Protein AF-A0A9E3LJG9-F1 (afdb_monomer)

Nearest PDB structures (foldseek):
  3noy-assembly2_D  TM=6.973E-01  e=5.316E-28  Aquifex aeolicus
  4g9p-assembly1_A  TM=8.671E-01  e=1.109E-21  Thermus thermophilus HB27
  4mwa-assembly2_F  TM=9.545E-01  e=4.651E-15  Bacillus anthracis str. Sterne
  4mwa-assembly3_C  TM=9.464E-01  e=1.041E-14  Bacillus anthracis str. Sterne
  4mwa-assembly3_D  TM=9.577E-01  e=7.192E-14  Bacillus anthracis str. Sterne

pLDDT: mean 87.65, std 11.25, range [39.0, 98.5]

Radius of gyration: 29.77 Å; Cα contacts (8 Å, |Δi|>4): 715; chains: 1; bounding box: 91×76×73 Å

Sequence (461 aa):
MGTPWTDHSSWSLVDEASEAIGRDVAHLLLDAEASELTSTANAQVATYVLSLVVLDAVRQTGIEPMACAGHSLGEYTALTAAGALSFATGVRLVRARGDAMQAAADARPGAMAAVIGLDDDAAAEGLARIVPRSPVPLVADVHFQHRLALAALEAGVACLRLNPGNIRKPEHIKEVAAEAGDRGVPIRIGVNAGSLDPDIEARLGLTPEALVASAERELAYFAEVGFDDVKISVKASDVRLMVESYRLLADTVDAPLHLGVTEAGPPPTGLLKATAGIATLLLEGIGDTLRYSLTADPVEEARAGRQLLEVLGLRERSNVDLIACPSCGRAEIDVIKVAADALAAFAERQLPVQVAVMGCVVNGPGEARSADLGIAAGRRRGHLFIRGQVVRVVPEDEMVAALVEEAEKLVEEGVEARLAAADAGAAAEAEADRAALLADQGDDANASEARVELIRSHRSA

Structure (mmCIF, N/CA/C/O backbone):
data_AF-A0A9E3LJG9-F1
#
_entry.id   AF-A0A9E3LJG9-F1
#
loop_
_atom_site.group_PDB
_atom_site.id
_atom_site.type_symbol
_atom_site.label_atom_id
_atom_site.label_alt_id
_atom_site.label_comp_id
_atom_site.label_asym_id
_atom_site.label_entity_id
_atom_site.label_seq_id
_atom_site.pdbx_PDB_ins_code
_atom_site.Cartn_x
_atom_site.Cartn_y
_atom_site.Cartn_z
_atom_site.occupancy
_atom_site.B_iso_or_equiv
_atom_site.auth_seq_id
_atom_site.auth_comp_id
_atom_site.auth_asym_id
_atom_site.auth_atom_id
_atom_site.pdbx_PDB_model_num
ATOM 1 N N . MET A 1 1 ? -9.664 36.223 16.565 1.00 52.03 1 MET A N 1
ATOM 2 C CA . MET A 1 1 ? -8.572 36.260 15.574 1.00 52.03 1 MET A CA 1
ATOM 3 C C . MET A 1 1 ? -7.478 37.136 16.148 1.00 52.03 1 MET A C 1
ATOM 5 O O . MET A 1 1 ? -7.809 38.183 16.692 1.00 52.03 1 MET A O 1
ATOM 9 N N . GLY A 1 2 ? -6.241 36.640 16.181 1.00 63.94 2 GLY A N 1
ATOM 10 C CA . GLY A 1 2 ? -5.103 37.375 16.741 1.00 63.94 2 GLY A CA 1
ATOM 11 C C . GLY A 1 2 ? -4.670 38.532 15.842 1.00 63.94 2 GLY A C 1
ATOM 12 O O . GLY A 1 2 ? -5.106 38.625 14.697 1.00 63.94 2 GLY A O 1
ATOM 13 N N . THR A 1 3 ? -3.826 39.413 16.370 1.00 76.62 3 THR A N 1
ATOM 14 C CA . THR A 1 3 ? -3.186 40.475 15.584 1.00 76.62 3 THR A CA 1
ATOM 15 C C . THR A 1 3 ? -2.152 39.859 14.631 1.00 76.62 3 THR A C 1
ATOM 17 O O . THR A 1 3 ? -1.411 38.977 15.076 1.00 76.62 3 THR A O 1
ATOM 20 N N . PRO A 1 4 ? -2.069 40.301 13.359 1.00 79.06 4 PRO A N 1
ATOM 21 C CA . PRO A 1 4 ? -1.005 39.902 12.441 1.00 79.06 4 PRO A CA 1
ATOM 22 C C . PRO A 1 4 ? 0.376 40.098 13.066 1.00 79.06 4 PRO A C 1
ATOM 24 O O . PRO A 1 4 ? 0.658 41.141 13.654 1.00 79.06 4 PRO A O 1
ATOM 27 N N . TRP A 1 5 ? 1.247 39.098 12.949 1.00 83.44 5 TRP A N 1
ATOM 28 C CA . TRP A 1 5 ? 2.575 39.124 13.567 1.00 83.44 5 TRP A CA 1
ATOM 29 C C . TRP A 1 5 ? 3.628 39.801 12.670 1.00 83.44 5 TRP A C 1
ATOM 31 O O . TRP A 1 5 ? 4.772 39.367 12.593 1.00 83.44 5 TRP A O 1
ATOM 41 N N . THR A 1 6 ? 3.223 40.869 11.979 1.00 89.38 6 THR A N 1
ATOM 42 C CA . THR A 1 6 ? 4.022 41.585 10.970 1.00 89.38 6 THR A CA 1
ATOM 43 C C . THR A 1 6 ? 5.060 42.526 11.573 1.00 89.38 6 THR A C 1
ATOM 45 O O . THR A 1 6 ? 6.074 42.809 10.949 1.00 89.38 6 THR A O 1
ATOM 48 N N . ASP A 1 7 ? 4.826 43.002 12.798 1.00 90.25 7 ASP A N 1
ATOM 49 C CA . ASP A 1 7 ? 5.686 43.999 13.453 1.00 90.25 7 ASP A CA 1
ATOM 50 C C . ASP A 1 7 ? 6.916 43.380 14.148 1.00 90.25 7 ASP A C 1
ATOM 52 O O . ASP A 1 7 ? 7.750 44.094 14.709 1.00 90.25 7 ASP A O 1
ATOM 56 N N . HIS A 1 8 ? 7.037 42.048 14.153 1.00 93.75 8 HIS A N 1
ATOM 57 C CA . HIS A 1 8 ? 8.169 41.348 14.756 1.00 93.75 8 HIS A CA 1
ATOM 58 C C . HIS A 1 8 ? 9.346 41.261 13.779 1.00 93.75 8 HIS A C 1
ATOM 60 O O . HIS A 1 8 ? 9.162 41.011 12.594 1.00 93.75 8 HIS A O 1
ATOM 66 N N . SER A 1 9 ? 10.576 41.385 14.278 1.00 94.12 9 SER A N 1
ATOM 67 C CA . SER A 1 9 ? 11.808 41.323 13.468 1.00 94.12 9 SER A CA 1
ATOM 68 C C . SER A 1 9 ? 11.916 40.046 12.617 1.00 94.12 9 SER A C 1
ATOM 70 O O . SER A 1 9 ? 12.362 40.099 11.470 1.00 94.12 9 SER A O 1
ATOM 72 N N . SER A 1 10 ? 11.457 38.910 13.150 1.00 95.44 10 SER A N 1
ATOM 73 C CA . SER A 1 10 ? 11.421 37.610 12.456 1.00 95.44 10 SER A CA 1
ATOM 74 C C . SER A 1 10 ? 10.529 37.593 11.214 1.00 95.44 10 SER A C 1
ATOM 76 O O . SER A 1 10 ? 10.685 36.710 10.374 1.00 95.44 10 SER A O 1
ATOM 78 N N . TRP A 1 11 ? 9.619 38.564 11.064 1.00 95.81 11 TRP A N 1
ATOM 79 C CA . TRP A 1 11 ? 8.787 38.698 9.868 1.00 95.81 11 TRP A CA 1
ATOM 80 C C . TRP A 1 11 ? 9.614 38.949 8.600 1.00 95.81 11 TRP A C 1
ATOM 82 O O . TRP A 1 11 ? 9.191 38.567 7.515 1.00 95.81 11 TRP A O 1
ATOM 92 N N . SER A 1 12 ? 10.836 39.477 8.727 1.00 95.75 12 SER A N 1
ATOM 93 C CA . SER A 1 12 ? 11.773 39.645 7.603 1.00 95.75 12 SER A CA 1
ATOM 94 C C . SER A 1 12 ? 12.037 38.357 6.803 1.00 95.75 12 SER A C 1
ATOM 96 O O . SER A 1 12 ? 12.305 38.425 5.605 1.00 95.75 12 SER A O 1
ATOM 98 N N . LEU A 1 13 ? 11.890 37.175 7.417 1.00 97.12 13 LEU A N 1
ATOM 99 C CA . LEU A 1 13 ? 11.987 35.886 6.719 1.00 97.12 13 LEU A CA 1
ATOM 100 C C . LEU A 1 13 ? 10.845 35.663 5.713 1.00 97.12 13 LEU A C 1
ATOM 102 O O . LEU A 1 13 ? 11.025 34.947 4.730 1.00 97.12 13 LEU A O 1
ATOM 106 N N . VAL A 1 14 ? 9.673 36.265 5.931 1.00 97.62 14 VAL A N 1
ATOM 107 C CA . VAL A 1 14 ? 8.547 36.229 4.983 1.00 97.62 14 VAL A CA 1
ATOM 108 C C . VAL A 1 14 ? 8.881 37.041 3.731 1.00 97.62 14 VAL A C 1
ATOM 110 O O . VAL A 1 14 ? 8.620 36.586 2.613 1.00 97.62 14 VAL A O 1
ATOM 113 N N . ASP A 1 15 ? 9.517 38.199 3.908 1.00 96.00 15 ASP A N 1
ATOM 114 C CA . ASP A 1 15 ? 9.973 39.047 2.804 1.00 96.00 15 ASP A CA 1
ATOM 115 C C . ASP A 1 15 ? 11.098 38.354 2.015 1.00 96.00 15 ASP A C 1
ATOM 117 O O . ASP A 1 15 ? 11.012 38.234 0.791 1.00 96.00 15 ASP A O 1
ATOM 121 N N . GLU A 1 16 ? 12.098 37.795 2.713 1.00 97.31 16 GLU A N 1
ATOM 122 C CA . GLU A 1 16 ? 13.188 37.023 2.095 1.00 97.31 16 GLU A CA 1
ATOM 123 C C . GLU A 1 16 ? 12.648 35.818 1.314 1.00 97.31 16 GLU A C 1
ATOM 125 O O . GLU A 1 16 ? 13.077 35.554 0.189 1.00 97.31 16 GLU A O 1
ATOM 130 N N . ALA A 1 17 ? 11.683 35.086 1.881 1.00 97.88 17 ALA A N 1
ATOM 131 C CA . ALA A 1 17 ? 11.043 33.964 1.205 1.00 97.88 17 ALA A CA 1
ATOM 132 C C . ALA A 1 17 ? 10.337 34.414 -0.074 1.00 97.88 17 ALA A C 1
ATOM 134 O O . ALA A 1 17 ? 10.488 33.764 -1.112 1.00 97.88 17 ALA A O 1
ATOM 135 N N . SER A 1 18 ? 9.602 35.527 0.002 1.00 97.75 18 SER A N 1
ATOM 136 C CA . SER A 1 18 ? 8.847 36.065 -1.125 1.00 97.75 18 SER A CA 1
ATOM 137 C C . SER A 1 18 ? 9.760 36.463 -2.281 1.00 97.75 18 SER A C 1
ATOM 139 O O . SER A 1 18 ? 9.501 36.104 -3.434 1.00 97.75 18 SER A O 1
ATOM 141 N N . GLU A 1 19 ? 10.879 37.120 -1.975 1.00 97.50 19 GLU A N 1
ATOM 142 C CA . GLU A 1 19 ? 11.911 37.466 -2.953 1.00 97.50 19 GLU A CA 1
ATOM 143 C C . GLU A 1 19 ? 12.594 36.212 -3.523 1.00 97.50 19 GLU A C 1
ATOM 145 O O . GLU A 1 19 ? 12.720 36.063 -4.741 1.00 97.50 19 GLU A O 1
ATOM 150 N N . ALA A 1 20 ? 12.983 35.265 -2.664 1.00 96.25 20 ALA A N 1
ATOM 151 C CA . ALA A 1 20 ? 13.754 34.084 -3.051 1.00 96.25 20 ALA A CA 1
ATOM 152 C C . ALA A 1 20 ? 13.032 33.173 -4.051 1.00 96.25 20 ALA A C 1
ATOM 154 O O . ALA A 1 20 ? 13.706 32.459 -4.808 1.00 96.25 20 ALA A O 1
ATOM 155 N N . ILE A 1 21 ? 11.695 33.176 -4.039 1.00 96.94 21 ILE A N 1
ATOM 156 C CA . ILE A 1 21 ? 10.867 32.360 -4.929 1.00 96.94 21 ILE A CA 1
ATOM 157 C C . ILE A 1 21 ? 9.985 33.178 -5.881 1.00 96.94 21 ILE A C 1
ATOM 159 O O . ILE A 1 21 ? 9.284 32.574 -6.690 1.00 96.94 21 ILE A O 1
ATOM 163 N N . GLY A 1 22 ? 10.014 34.511 -5.817 1.00 95.12 22 GLY A N 1
ATOM 164 C CA . GLY A 1 22 ? 9.195 35.387 -6.661 1.00 95.12 22 GLY A CA 1
ATOM 165 C C . GLY A 1 22 ? 7.688 35.181 -6.476 1.00 95.12 22 GLY A C 1
ATOM 166 O O . GLY A 1 22 ? 6.949 35.168 -7.460 1.00 95.12 22 GLY A O 1
ATOM 167 N N . ARG A 1 23 ? 7.236 34.958 -5.237 1.00 92.25 23 ARG A N 1
ATOM 168 C CA . ARG A 1 23 ? 5.830 34.708 -4.889 1.00 92.25 23 ARG A CA 1
ATOM 169 C C . ARG A 1 23 ? 5.477 35.452 -3.610 1.00 92.25 23 ARG A C 1
ATOM 171 O O . ARG A 1 23 ? 6.274 35.445 -2.690 1.00 92.25 23 ARG A O 1
ATOM 178 N N . ASP A 1 24 ? 4.284 36.029 -3.528 1.00 95.19 24 ASP A N 1
ATOM 179 C CA . ASP A 1 24 ? 3.832 36.725 -2.321 1.00 95.19 24 ASP A CA 1
ATOM 180 C C . ASP A 1 24 ? 3.496 35.728 -1.195 1.00 95.19 24 ASP A C 1
ATOM 182 O O . ASP A 1 24 ? 2.428 35.110 -1.185 1.00 95.19 24 ASP A O 1
ATOM 186 N N . VAL A 1 25 ? 4.441 35.513 -0.276 1.00 96.81 25 VAL A N 1
ATOM 187 C CA . VAL A 1 25 ? 4.245 34.641 0.892 1.00 96.81 25 VAL A CA 1
ATOM 188 C C . VAL A 1 25 ? 3.494 35.373 2.004 1.00 96.81 25 VAL A C 1
ATOM 190 O O . VAL A 1 25 ? 2.812 34.723 2.793 1.00 96.81 25 VAL A O 1
ATOM 193 N N . ALA A 1 26 ? 3.555 36.706 2.053 1.00 95.81 26 ALA A N 1
ATOM 194 C CA . ALA A 1 26 ? 2.804 37.489 3.029 1.00 95.81 26 ALA A CA 1
ATOM 195 C C . ALA A 1 26 ? 1.294 37.313 2.817 1.00 95.81 26 ALA A C 1
ATOM 197 O O . ALA A 1 26 ? 0.592 36.995 3.778 1.00 95.81 26 ALA A O 1
ATOM 198 N N . HIS A 1 27 ? 0.826 37.372 1.563 1.00 95.12 27 HIS A N 1
ATOM 199 C CA . HIS A 1 27 ? -0.559 37.033 1.203 1.00 95.12 27 HIS A CA 1
ATOM 200 C C . HIS A 1 27 ? -0.940 35.636 1.707 1.00 95.12 27 HIS A C 1
ATOM 202 O O . HIS A 1 27 ? -1.964 35.478 2.365 1.00 95.12 27 HIS A O 1
ATOM 208 N N . LEU A 1 28 ? -0.090 34.622 1.486 1.00 94.31 28 LEU A N 1
ATOM 209 C CA . LEU A 1 28 ? -0.363 33.251 1.947 1.00 94.31 28 LEU A CA 1
ATOM 210 C C . LEU A 1 28 ? -0.542 33.137 3.468 1.00 94.31 28 LEU A C 1
ATOM 212 O O . LEU A 1 28 ? -1.286 32.275 3.924 1.00 94.31 28 LEU A O 1
ATOM 216 N N . LEU A 1 29 ? 0.157 33.959 4.252 1.00 93.06 29 LEU A N 1
ATOM 217 C CA . LEU A 1 29 ? 0.130 33.888 5.714 1.00 93.06 29 LEU A CA 1
ATOM 218 C C . LEU A 1 29 ? -0.938 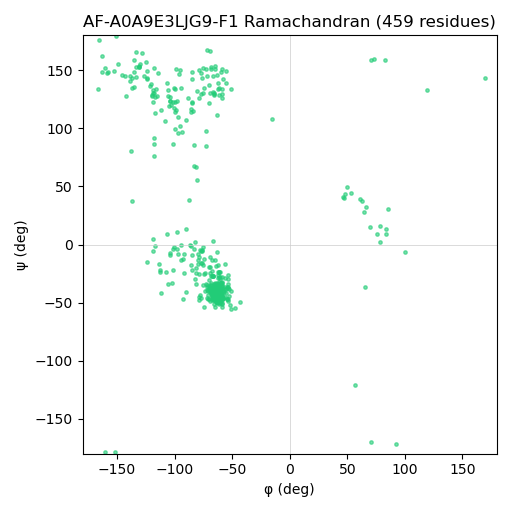34.781 6.357 1.00 93.06 29 LEU A C 1
ATOM 220 O O . LEU A 1 29 ? -1.334 34.507 7.491 1.00 93.06 29 LEU A O 1
ATOM 224 N N . LEU A 1 30 ? -1.368 35.845 5.677 1.00 91.94 30 LEU A N 1
ATOM 225 C CA . LEU A 1 30 ? -2.250 36.869 6.244 1.00 91.94 30 LEU A CA 1
ATOM 226 C C . LEU A 1 30 ? -3.649 36.872 5.631 1.00 91.94 30 LEU A C 1
ATOM 228 O O . LEU A 1 30 ? -4.626 37.017 6.364 1.00 91.94 30 LEU A O 1
ATOM 232 N N . ASP A 1 31 ? -3.728 36.705 4.313 1.00 91.62 31 ASP A N 1
ATOM 233 C CA . ASP A 1 31 ? -4.907 37.073 3.525 1.00 91.62 31 ASP A CA 1
ATOM 234 C C . ASP A 1 31 ? -5.474 35.906 2.699 1.00 91.62 31 ASP A C 1
ATOM 236 O O . ASP A 1 31 ? -6.605 35.983 2.221 1.00 91.62 31 ASP A O 1
ATOM 240 N N . ALA A 1 32 ? -4.717 34.817 2.522 1.00 91.38 32 ALA A N 1
ATOM 241 C CA . ALA A 1 32 ? -5.150 33.676 1.727 1.00 91.38 32 ALA A CA 1
ATOM 242 C C . ALA A 1 32 ? -6.344 32.952 2.358 1.00 91.38 32 ALA A C 1
ATOM 244 O O . ALA A 1 32 ? -6.327 32.533 3.518 1.00 91.38 32 ALA A O 1
ATOM 245 N N . GLU A 1 33 ? -7.368 32.734 1.537 1.00 90.56 33 GLU A N 1
ATOM 246 C CA . GLU A 1 33 ? -8.548 31.968 1.915 1.00 90.56 33 GLU A CA 1
ATOM 247 C C . GLU A 1 33 ? -8.192 30.499 2.185 1.00 90.56 33 GLU A C 1
ATOM 249 O O . GLU A 1 33 ? -7.260 29.934 1.602 1.00 90.56 33 GLU A O 1
ATOM 254 N N . ALA A 1 34 ? -8.989 29.825 3.018 1.00 78.69 34 ALA A N 1
ATOM 255 C CA . ALA A 1 34 ? -8.750 28.424 3.370 1.00 78.69 34 ALA A CA 1
ATOM 256 C C . ALA A 1 34 ? -8.621 27.519 2.129 1.00 78.69 34 ALA A C 1
ATOM 258 O O . ALA A 1 34 ? -7.765 26.639 2.091 1.00 78.69 34 ALA A O 1
ATOM 259 N N . SER A 1 35 ? -9.412 27.768 1.080 1.00 82.38 35 SER A N 1
ATOM 260 C CA . SER A 1 35 ? -9.328 27.040 -0.191 1.00 82.38 35 SER A CA 1
ATOM 261 C C . SER A 1 35 ? -8.007 27.260 -0.930 1.00 82.38 35 SER A C 1
ATOM 263 O O . SER A 1 35 ? -7.496 26.331 -1.550 1.00 82.38 35 SER A O 1
ATOM 265 N N . GLU A 1 36 ? -7.404 28.446 -0.846 1.00 88.62 36 GLU A N 1
ATOM 266 C CA . GLU A 1 36 ? -6.077 28.682 -1.425 1.00 88.62 36 GLU A CA 1
ATOM 267 C C . GLU A 1 36 ? -5.000 27.920 -0.650 1.00 88.62 36 GLU A C 1
ATOM 269 O O . GLU A 1 36 ? -4.078 27.371 -1.254 1.00 88.62 36 GLU A O 1
ATOM 274 N N . LEU A 1 37 ? -5.137 27.821 0.673 1.00 85.06 37 LEU A N 1
ATOM 275 C CA . LEU A 1 37 ? -4.214 27.073 1.527 1.00 85.06 37 LEU A CA 1
ATOM 276 C C . LEU A 1 37 ? -4.394 25.553 1.455 1.00 85.06 37 LEU A C 1
ATOM 278 O O . LEU A 1 37 ? -3.478 24.831 1.834 1.00 85.06 37 LEU A O 1
ATOM 282 N N . THR A 1 38 ? -5.514 25.046 0.928 1.00 78.62 38 THR A N 1
ATOM 283 C CA . THR A 1 38 ? -5.657 23.601 0.656 1.00 78.62 38 THR A CA 1
ATOM 284 C C . THR A 1 38 ? -4.780 23.107 -0.495 1.00 78.62 38 THR A C 1
ATOM 286 O O . THR A 1 38 ? -4.490 21.915 -0.567 1.00 78.62 38 THR A O 1
ATOM 289 N N . SER A 1 39 ? -4.307 24.002 -1.371 1.00 87.12 39 SER A N 1
ATOM 290 C CA . SER A 1 39 ? -3.331 23.647 -2.404 1.00 87.12 39 SER A CA 1
ATOM 291 C C . SER A 1 39 ? -2.001 23.253 -1.763 1.00 87.12 39 SER A C 1
ATOM 293 O O . SER A 1 39 ? -1.414 24.012 -0.988 1.00 87.12 39 SER A O 1
ATOM 295 N N . THR A 1 40 ? -1.478 22.089 -2.142 1.00 84.00 40 THR A N 1
ATOM 296 C CA . THR A 1 40 ? -0.184 21.578 -1.678 1.00 84.00 40 THR A CA 1
ATOM 297 C C . THR A 1 40 ? 0.947 22.545 -2.018 1.00 84.00 40 THR A C 1
ATOM 299 O O . THR A 1 40 ? 1.830 22.761 -1.190 1.00 84.00 40 THR A O 1
ATOM 302 N N . ALA A 1 41 ? 0.899 23.203 -3.179 1.00 89.81 41 ALA A N 1
ATOM 303 C CA . ALA A 1 41 ? 1.895 24.207 -3.562 1.00 89.81 41 ALA A CA 1
ATOM 304 C C . ALA A 1 41 ? 1.940 25.398 -2.585 1.00 89.81 41 ALA A C 1
ATOM 306 O O . ALA A 1 41 ? 2.992 26.001 -2.367 1.00 89.81 41 ALA A O 1
ATOM 307 N N . ASN A 1 42 ? 0.807 25.723 -1.960 1.00 93.94 42 ASN A N 1
ATOM 308 C CA . ASN A 1 42 ? 0.656 26.886 -1.087 1.00 93.94 42 ASN A CA 1
ATOM 309 C C . ASN A 1 42 ? 0.931 26.506 0.368 1.00 93.94 42 ASN A C 1
ATOM 311 O O . ASN A 1 42 ? 1.726 27.162 1.043 1.00 93.94 42 ASN A O 1
ATOM 315 N N . ALA A 1 43 ? 0.343 25.395 0.816 1.00 91.31 43 ALA A N 1
ATOM 316 C CA . ALA A 1 43 ? 0.504 24.861 2.161 1.00 91.31 43 ALA A CA 1
ATOM 317 C C . ALA A 1 43 ? 1.975 24.599 2.509 1.00 91.31 43 ALA A C 1
ATOM 319 O O . ALA A 1 43 ? 2.412 24.900 3.619 1.00 91.31 43 ALA A O 1
ATOM 320 N N . GLN A 1 44 ? 2.750 24.058 1.560 1.00 93.06 44 GLN A N 1
ATOM 321 C CA . GLN A 1 44 ? 4.159 23.715 1.767 1.00 93.06 44 GLN A CA 1
ATOM 322 C C . GLN A 1 44 ? 5.008 24.956 2.070 1.00 93.06 44 GLN A C 1
ATOM 324 O O . GLN A 1 44 ? 5.740 24.986 3.059 1.00 93.06 44 GLN A O 1
ATOM 329 N N . VAL A 1 45 ? 4.873 26.004 1.253 1.00 96.50 45 VAL A N 1
ATOM 330 C CA . VAL A 1 45 ? 5.627 27.255 1.418 1.00 96.50 45 VAL A CA 1
ATOM 331 C C . VAL A 1 45 ? 5.195 27.983 2.689 1.00 96.50 45 VAL A C 1
ATOM 333 O O . VAL A 1 45 ? 6.049 28.341 3.499 1.00 96.50 45 VAL A O 1
ATOM 336 N N . ALA A 1 46 ? 3.884 28.133 2.905 1.00 95.75 46 ALA A N 1
ATOM 337 C CA . ALA A 1 46 ? 3.342 28.802 4.084 1.00 95.75 46 ALA A CA 1
ATOM 338 C C . ALA A 1 46 ? 3.813 28.127 5.384 1.00 95.75 46 ALA A C 1
ATOM 340 O O . ALA A 1 46 ? 4.316 28.788 6.291 1.00 95.75 46 ALA A O 1
ATOM 341 N N . THR A 1 47 ? 3.742 26.794 5.446 1.00 94.44 47 THR A N 1
ATOM 342 C CA . THR A 1 47 ? 4.130 26.028 6.640 1.00 94.44 47 THR A CA 1
ATOM 343 C C . THR A 1 47 ? 5.632 26.105 6.906 1.00 94.44 47 THR A C 1
ATOM 345 O O . THR A 1 47 ? 6.038 26.279 8.056 1.00 94.44 47 THR A O 1
ATOM 348 N N . TYR A 1 48 ? 6.470 26.008 5.869 1.00 97.62 48 TYR A N 1
ATOM 349 C CA . TYR A 1 48 ? 7.924 26.101 6.018 1.00 97.62 48 TYR A CA 1
ATOM 350 C C . TYR A 1 48 ? 8.352 27.472 6.547 1.00 97.62 48 TYR A C 1
ATOM 352 O O . TYR A 1 48 ? 9.098 27.552 7.525 1.00 97.62 48 TYR A O 1
ATOM 360 N N . VAL A 1 49 ? 7.852 28.542 5.923 1.00 97.56 49 VAL A N 1
ATOM 361 C CA . VAL A 1 49 ? 8.216 29.918 6.275 1.00 97.56 49 VAL A CA 1
ATOM 362 C C . VAL A 1 49 ? 7.716 30.256 7.671 1.00 97.56 49 VAL A C 1
ATOM 364 O O . VAL A 1 49 ? 8.507 30.703 8.496 1.00 97.56 49 VAL A O 1
ATOM 367 N N . LEU A 1 50 ? 6.454 29.950 7.986 1.00 96.06 50 LEU A N 1
ATOM 368 C CA . LEU A 1 50 ? 5.904 30.204 9.316 1.00 96.06 50 LEU A CA 1
ATOM 369 C C . LEU A 1 50 ? 6.684 29.460 10.407 1.00 96.06 50 LEU A C 1
ATOM 371 O O . LEU A 1 50 ? 6.989 30.037 11.448 1.00 96.06 50 LEU A O 1
ATOM 375 N N . SER A 1 51 ? 7.063 28.203 10.159 1.00 95.44 51 SER A N 1
ATOM 376 C CA . SER A 1 51 ? 7.841 27.414 11.122 1.00 95.44 51 SER A CA 1
ATOM 377 C C . SER A 1 51 ? 9.195 28.054 11.439 1.00 95.44 51 SER A C 1
ATOM 379 O O . SER A 1 51 ? 9.640 28.022 12.585 1.00 95.44 51 SER A O 1
ATOM 381 N N . LEU A 1 52 ? 9.848 28.656 10.443 1.00 97.19 52 LEU A N 1
ATOM 382 C CA . LEU A 1 52 ? 11.148 29.301 10.621 1.00 97.19 52 LEU A CA 1
ATOM 383 C C . LEU A 1 52 ? 11.040 30.722 11.176 1.00 97.19 52 LEU A C 1
ATOM 385 O O . LEU A 1 52 ? 11.910 31.110 11.948 1.00 97.19 52 LEU A O 1
ATOM 389 N N . VAL A 1 53 ? 9.953 31.445 10.891 1.00 96.88 53 VAL A N 1
ATOM 390 C CA . VAL A 1 53 ? 9.609 32.703 11.580 1.00 96.88 53 VAL A CA 1
ATOM 391 C C . VAL A 1 53 ? 9.420 32.448 13.077 1.00 96.88 53 VAL A C 1
ATOM 393 O O . VAL A 1 53 ? 9.992 33.154 13.905 1.00 96.88 53 VAL A O 1
ATOM 396 N N . VAL A 1 54 ? 8.667 31.402 13.436 1.00 94.81 54 VAL A N 1
ATOM 397 C CA . VAL A 1 54 ? 8.472 31.005 14.838 1.00 94.81 54 VAL A CA 1
ATOM 398 C C . VAL A 1 54 ? 9.798 30.592 15.476 1.00 94.81 54 VAL A C 1
ATOM 400 O O . VAL A 1 54 ? 10.100 31.033 16.583 1.00 94.81 54 VAL A O 1
ATOM 403 N N . LEU A 1 55 ? 10.608 29.778 14.791 1.00 95.00 55 LEU A N 1
ATOM 404 C CA . LEU A 1 55 ? 11.912 29.361 15.307 1.00 95.00 55 LEU A CA 1
ATOM 405 C C . LEU A 1 55 ? 12.852 30.550 15.529 1.00 95.00 55 LEU A C 1
ATOM 407 O O . LEU A 1 55 ? 13.507 30.611 16.567 1.00 95.00 55 LEU A O 1
ATOM 411 N N . ASP A 1 56 ? 12.921 31.488 14.587 1.00 96.12 56 ASP A N 1
ATOM 412 C CA . ASP A 1 56 ? 13.744 32.689 14.718 1.00 96.12 56 ASP A CA 1
ATOM 413 C C . ASP A 1 56 ? 13.307 33.536 15.921 1.00 96.12 56 ASP A C 1
ATOM 415 O O . ASP A 1 56 ? 14.138 33.925 16.741 1.00 96.12 56 ASP A O 1
ATOM 419 N N . ALA A 1 57 ? 12.001 33.724 16.115 1.00 95.38 57 ALA A N 1
ATOM 420 C CA . ALA A 1 57 ? 11.497 34.449 17.275 1.00 95.38 57 ALA A CA 1
ATOM 421 C C . ALA A 1 57 ? 11.837 33.756 18.605 1.00 95.38 57 ALA A C 1
ATOM 423 O O . ALA A 1 57 ? 12.203 34.426 19.569 1.00 95.38 57 ALA A O 1
ATOM 424 N N . VAL A 1 58 ? 11.763 32.421 18.661 1.00 94.69 58 VAL A N 1
ATOM 425 C CA . VAL A 1 58 ? 12.179 31.638 19.839 1.00 94.69 58 VAL A CA 1
ATOM 426 C C . VAL A 1 58 ? 13.686 31.776 20.088 1.00 94.69 58 VAL A C 1
ATOM 428 O O . VAL A 1 58 ? 14.112 31.961 21.229 1.00 94.69 58 VAL A O 1
ATOM 431 N N . ARG A 1 59 ? 14.510 31.770 19.037 1.00 94.56 59 ARG A N 1
ATOM 432 C CA . ARG A 1 59 ? 15.958 32.002 19.156 1.00 94.56 59 ARG A CA 1
ATOM 433 C C . ARG A 1 59 ? 16.286 33.389 19.690 1.00 94.56 59 ARG A C 1
ATOM 435 O O . ARG A 1 59 ? 17.174 33.525 20.530 1.00 94.56 59 ARG A O 1
ATOM 442 N N . GLN A 1 60 ? 15.523 34.410 19.299 1.00 95.19 60 GLN A N 1
ATOM 443 C CA . GLN A 1 60 ? 15.685 35.770 19.824 1.00 95.19 60 GLN A CA 1
ATOM 444 C C . GLN A 1 60 ? 15.383 35.886 21.328 1.00 95.19 60 GLN A C 1
ATOM 446 O O . GLN A 1 60 ? 15.869 36.818 21.971 1.00 95.19 60 GLN A O 1
ATOM 451 N N . THR A 1 61 ? 14.669 34.927 21.935 1.00 95.69 61 THR A N 1
ATOM 452 C CA . THR A 1 61 ? 14.530 34.853 23.402 1.00 95.69 61 THR A CA 1
ATOM 453 C C . THR A 1 61 ? 15.719 34.173 24.094 1.00 95.69 61 THR A C 1
ATOM 455 O O . THR A 1 61 ? 15.692 33.988 25.309 1.00 95.69 61 THR A O 1
ATOM 458 N N . GLY A 1 62 ? 16.749 33.769 23.344 1.00 95.06 62 GLY A N 1
ATOM 459 C CA . GLY A 1 62 ? 17.924 33.047 23.838 1.00 95.06 62 GLY A CA 1
ATOM 460 C C . GLY A 1 62 ? 17.736 31.531 23.958 1.00 95.06 62 GLY A C 1
ATOM 461 O O . GLY A 1 62 ? 18.548 30.875 24.611 1.00 95.06 62 GLY A O 1
ATOM 462 N N . ILE A 1 63 ? 16.671 30.969 23.373 1.00 93.69 63 ILE A N 1
ATOM 463 C CA . ILE A 1 63 ? 16.399 29.526 23.387 1.00 93.69 63 ILE A CA 1
ATOM 464 C C . ILE A 1 63 ? 16.871 28.917 22.067 1.00 93.69 63 ILE A C 1
ATOM 466 O O . ILE A 1 63 ? 16.312 29.197 21.012 1.00 93.69 63 ILE A O 1
ATOM 470 N N . GLU A 1 64 ? 17.863 28.031 22.137 1.00 90.12 64 GLU A N 1
ATOM 471 C CA . GLU A 1 64 ? 18.357 27.279 20.981 1.00 90.12 64 GLU A CA 1
ATOM 472 C C . GLU A 1 64 ? 17.906 25.811 21.038 1.00 90.12 64 GLU A C 1
ATOM 474 O O . GLU A 1 64 ? 17.947 25.191 22.109 1.00 90.12 64 GLU A O 1
ATOM 479 N N . PRO A 1 65 ? 17.496 25.211 19.905 1.00 86.31 65 PRO A N 1
ATOM 480 C CA . PRO A 1 65 ? 17.187 23.790 19.856 1.00 86.31 65 PRO A CA 1
ATOM 481 C C . PRO A 1 65 ? 18.465 22.956 20.015 1.00 86.31 65 PRO A C 1
ATOM 483 O O . PRO A 1 65 ? 19.443 23.148 19.297 1.00 86.31 65 PRO A O 1
ATOM 486 N N . MET A 1 66 ? 18.448 21.970 20.918 1.00 89.56 66 MET A N 1
ATOM 487 C CA . MET A 1 66 ? 19.572 21.029 21.074 1.00 89.56 66 MET A CA 1
ATOM 488 C C . MET A 1 66 ? 19.658 20.000 19.937 1.00 89.56 66 MET A C 1
ATOM 490 O O . MET A 1 66 ? 20.716 19.430 19.688 1.00 89.56 66 MET A O 1
ATOM 494 N N . ALA A 1 67 ? 18.534 19.729 19.276 1.00 81.69 67 ALA A N 1
ATOM 495 C CA . ALA A 1 67 ? 18.428 18.846 18.126 1.00 81.69 67 ALA A CA 1
ATOM 496 C C . ALA A 1 67 ? 17.248 19.297 17.260 1.00 81.69 67 ALA A C 1
ATOM 498 O O . ALA A 1 67 ? 16.257 19.815 17.777 1.00 81.69 67 ALA A O 1
ATOM 499 N N . CYS A 1 68 ? 17.352 19.076 15.952 1.00 86.31 68 CYS A N 1
ATOM 500 C CA . CYS A 1 68 ? 16.282 19.337 14.996 1.00 86.31 68 CYS A CA 1
ATOM 501 C C . CYS A 1 68 ? 15.895 18.015 14.333 1.00 86.31 68 CYS A C 1
ATOM 503 O O . CYS A 1 68 ? 16.762 17.276 13.870 1.00 86.31 68 CYS A O 1
ATOM 505 N N . ALA A 1 69 ? 14.603 17.715 14.290 1.00 71.38 69 ALA A N 1
ATOM 506 C CA . ALA A 1 69 ? 14.063 16.549 13.608 1.00 71.38 69 ALA A CA 1
ATOM 507 C C . ALA A 1 69 ? 12.788 16.960 12.882 1.00 71.38 69 ALA A C 1
ATOM 509 O O . ALA A 1 69 ? 12.036 17.808 13.363 1.00 71.38 69 ALA A O 1
ATOM 510 N N . GLY A 1 70 ? 12.550 16.363 11.723 1.00 71.94 70 GLY A N 1
ATOM 511 C CA . GLY A 1 70 ? 11.424 16.732 10.892 1.00 71.94 70 GLY A CA 1
ATOM 512 C C . GLY A 1 70 ? 11.046 15.618 9.937 1.00 71.94 70 GLY A C 1
ATOM 513 O O . GLY A 1 70 ? 11.889 14.832 9.521 1.00 71.94 70 GLY A O 1
ATOM 514 N N . HIS A 1 71 ? 9.756 15.538 9.633 1.00 58.62 71 HIS A N 1
ATOM 515 C CA . HIS A 1 71 ? 9.179 14.509 8.784 1.00 58.62 71 HIS A CA 1
ATOM 516 C C . HIS A 1 71 ? 8.479 15.161 7.583 1.00 58.62 71 HIS A C 1
ATOM 518 O O . HIS A 1 71 ? 7.747 16.140 7.755 1.00 58.62 71 HIS A O 1
ATOM 524 N N . SER A 1 72 ? 8.673 14.618 6.375 1.00 83.69 72 SER A N 1
ATOM 525 C CA . SER A 1 72 ? 8.135 15.178 5.124 1.00 83.69 72 SER A CA 1
ATOM 526 C C . SER A 1 72 ? 8.600 16.630 4.929 1.00 83.69 72 SER A C 1
ATOM 528 O O . SER A 1 72 ? 9.801 16.884 4.927 1.00 83.69 72 SER A O 1
ATOM 530 N N . LEU A 1 73 ? 7.693 17.607 4.818 1.00 87.38 73 LEU A N 1
ATOM 531 C CA . LEU A 1 73 ? 8.066 19.026 4.763 1.00 87.38 73 LEU A CA 1
ATOM 532 C C . LEU A 1 73 ? 8.953 19.444 5.945 1.00 87.38 73 LEU A C 1
ATOM 534 O O . LEU A 1 73 ? 9.884 20.231 5.776 1.00 87.38 73 LEU A O 1
ATOM 538 N N . GLY A 1 74 ? 8.681 18.887 7.129 1.00 85.56 74 GLY A N 1
ATOM 539 C CA . GLY A 1 74 ? 9.426 19.195 8.339 1.00 85.56 74 GLY A CA 1
ATOM 540 C C . GLY A 1 74 ? 10.908 18.840 8.237 1.00 85.56 74 GLY A C 1
ATOM 541 O O . GLY A 1 74 ? 11.698 19.447 8.947 1.00 85.56 74 GLY A O 1
ATOM 542 N N . GLU A 1 75 ? 11.311 17.911 7.361 1.00 85.25 75 GLU A N 1
ATOM 543 C CA . GLU A 1 75 ? 12.726 17.584 7.136 1.00 85.25 75 GLU A CA 1
ATOM 544 C C . GLU A 1 75 ? 13.497 18.797 6.602 1.00 85.25 75 GLU A C 1
ATOM 546 O O . GLU A 1 75 ? 14.553 19.133 7.131 1.00 85.25 75 GLU A O 1
ATOM 551 N N . TYR A 1 76 ? 12.928 19.531 5.639 1.00 94.00 76 TYR A N 1
ATOM 552 C CA . TYR A 1 76 ? 13.524 20.768 5.128 1.00 94.00 76 TYR A CA 1
ATOM 553 C C . TYR A 1 76 ? 13.599 21.831 6.221 1.00 94.00 76 TYR A C 1
ATOM 555 O O . TYR A 1 76 ? 14.636 22.466 6.386 1.00 94.00 76 TYR A O 1
ATOM 563 N N . THR A 1 77 ? 12.536 21.987 7.014 1.00 95.56 77 THR A N 1
ATOM 564 C CA . THR A 1 77 ? 12.533 22.898 8.167 1.00 95.56 77 THR A CA 1
ATOM 565 C C . THR A 1 77 ? 13.614 22.519 9.179 1.00 95.56 77 THR A C 1
ATOM 567 O O . THR A 1 77 ? 14.326 23.398 9.652 1.00 95.56 77 THR A O 1
ATOM 570 N N . ALA A 1 78 ? 13.784 21.230 9.483 1.00 92.12 78 ALA A N 1
ATOM 571 C CA . ALA A 1 78 ? 14.781 20.736 10.427 1.00 92.12 78 ALA A CA 1
ATOM 572 C C . ALA A 1 78 ? 16.214 20.896 9.901 1.00 92.12 78 ALA A C 1
ATOM 574 O O . ALA A 1 78 ? 17.094 21.289 10.662 1.00 92.12 78 ALA A O 1
ATOM 575 N N . LEU A 1 79 ? 16.449 20.648 8.610 1.00 92.56 79 LEU A N 1
ATOM 576 C CA . LEU A 1 79 ? 17.743 20.866 7.962 1.00 92.56 79 LEU A CA 1
ATOM 577 C C . LEU A 1 79 ? 18.116 22.352 7.938 1.00 92.56 79 LEU A C 1
ATOM 579 O O . LEU A 1 79 ? 19.263 22.693 8.230 1.00 92.56 79 LEU A O 1
ATOM 583 N N . THR A 1 80 ? 17.161 23.244 7.659 1.00 96.31 80 THR A N 1
ATOM 584 C CA . THR A 1 80 ? 17.393 24.692 7.747 1.00 96.31 80 THR A CA 1
ATOM 585 C C . THR A 1 80 ? 17.610 25.127 9.197 1.00 96.31 80 THR A C 1
ATOM 587 O O . THR A 1 80 ? 18.544 25.871 9.487 1.00 96.31 80 THR A O 1
ATOM 590 N N . ALA A 1 81 ? 16.811 24.616 10.137 1.00 94.44 81 ALA A N 1
ATOM 591 C CA . ALA A 1 81 ? 16.956 24.893 11.565 1.00 94.44 81 ALA A CA 1
ATOM 592 C C . ALA A 1 81 ? 18.327 24.455 12.108 1.00 94.44 81 ALA A C 1
ATOM 594 O O . ALA A 1 81 ? 18.934 25.188 12.889 1.00 94.44 81 ALA A O 1
ATOM 595 N N . ALA A 1 82 ? 18.839 23.308 11.655 1.00 94.44 82 ALA A N 1
ATOM 596 C CA . ALA A 1 82 ? 20.161 22.786 11.998 1.00 94.44 82 ALA A CA 1
ATOM 597 C C . ALA A 1 82 ? 21.320 23.501 11.273 1.00 94.44 82 ALA A C 1
ATOM 599 O O . ALA A 1 82 ? 22.480 23.191 11.534 1.00 94.44 82 ALA A O 1
ATOM 600 N N . GLY A 1 83 ? 21.029 24.426 10.350 1.00 93.38 83 GLY A N 1
ATOM 601 C CA . GLY A 1 83 ? 22.033 25.132 9.550 1.00 93.38 83 GLY A CA 1
ATOM 602 C C . GLY A 1 83 ? 22.649 24.302 8.418 1.00 93.38 83 GLY A C 1
ATOM 603 O O . GLY A 1 83 ? 23.601 24.750 7.785 1.00 93.38 83 GLY A O 1
ATOM 604 N N . ALA A 1 84 ? 22.117 23.108 8.140 1.00 93.50 84 ALA A N 1
ATOM 605 C CA . ALA A 1 84 ? 22.561 22.257 7.035 1.00 93.50 84 ALA A CA 1
ATOM 606 C C . ALA A 1 84 ? 22.093 22.784 5.665 1.00 93.50 84 ALA A C 1
ATOM 608 O O . ALA A 1 84 ? 22.736 22.528 4.648 1.00 93.50 84 ALA A O 1
ATOM 609 N N . LEU A 1 85 ? 20.990 23.540 5.640 1.00 93.81 85 LEU A N 1
ATOM 610 C CA . LEU A 1 85 ? 20.485 24.263 4.473 1.00 93.81 85 LEU A CA 1
ATOM 611 C C . LEU A 1 85 ? 20.332 25.749 4.805 1.00 93.81 85 LEU A C 1
ATOM 613 O O . LEU A 1 85 ? 19.905 26.106 5.900 1.00 93.81 85 LEU A O 1
ATOM 617 N N . SER A 1 86 ? 20.641 26.632 3.851 1.00 97.12 86 SER A N 1
ATOM 618 C CA . SER A 1 86 ? 20.298 28.049 4.005 1.00 97.12 86 SER A CA 1
ATOM 619 C C . SER A 1 86 ? 18.792 28.259 3.837 1.00 97.12 86 SER A C 1
ATOM 621 O O . SER A 1 86 ? 18.148 27.532 3.076 1.00 97.12 86 SER A O 1
ATOM 623 N N . PHE A 1 87 ? 18.237 29.279 4.500 1.00 96.94 87 PHE A N 1
ATOM 624 C CA . PHE A 1 87 ? 16.810 29.610 4.429 1.00 96.94 87 PHE A CA 1
ATOM 625 C C . PHE A 1 87 ? 16.315 29.748 2.983 1.00 96.94 87 PHE A C 1
ATOM 627 O O . PHE A 1 87 ? 15.393 29.034 2.581 1.00 96.94 87 PHE A O 1
ATOM 634 N N . ALA A 1 88 ? 17.004 30.573 2.183 1.00 94.81 88 ALA A N 1
ATOM 635 C CA . ALA A 1 88 ? 16.718 30.788 0.766 1.00 94.81 88 ALA A CA 1
ATOM 636 C C . ALA A 1 88 ? 16.800 29.502 -0.086 1.00 94.81 88 ALA A C 1
ATOM 638 O O . ALA A 1 88 ? 16.033 29.326 -1.034 1.00 94.81 88 ALA A O 1
ATOM 639 N N . THR A 1 89 ? 17.711 28.577 0.236 1.00 94.38 89 THR A N 1
ATOM 640 C CA . THR A 1 89 ? 17.787 27.279 -0.460 1.00 94.38 89 THR A CA 1
ATOM 641 C C . THR A 1 89 ? 16.616 26.389 -0.067 1.00 94.38 89 THR A C 1
ATOM 643 O O . THR A 1 89 ? 15.962 25.817 -0.938 1.00 94.38 89 THR A O 1
ATOM 646 N N . GLY A 1 90 ? 16.312 26.307 1.230 1.00 96.00 90 GLY A N 1
ATOM 647 C CA . GLY A 1 90 ? 15.204 25.505 1.734 1.00 96.00 90 GLY A CA 1
ATOM 648 C C . GLY A 1 90 ? 13.855 25.972 1.185 1.00 96.00 90 GLY A C 1
ATOM 649 O O . GLY A 1 90 ? 13.095 25.139 0.704 1.00 96.00 90 GLY A O 1
ATOM 650 N N . VAL A 1 91 ? 13.586 27.283 1.122 1.00 96.88 91 VAL A N 1
ATOM 651 C CA . VAL A 1 91 ? 12.316 27.790 0.565 1.00 96.88 91 VAL A CA 1
ATOM 652 C C . VAL A 1 91 ? 12.175 27.499 -0.936 1.00 96.88 91 VAL A C 1
ATOM 654 O O . VAL A 1 91 ? 11.090 27.135 -1.390 1.00 96.88 91 VAL A O 1
ATOM 657 N N . ARG A 1 92 ? 13.267 27.561 -1.717 1.00 96.56 92 ARG A N 1
ATOM 658 C CA . ARG A 1 92 ? 13.256 27.188 -3.146 1.00 96.56 92 ARG A CA 1
ATOM 659 C C . ARG A 1 92 ? 13.000 25.696 -3.349 1.00 96.56 92 ARG A C 1
ATOM 661 O O . ARG A 1 92 ? 12.216 25.335 -4.225 1.00 96.56 92 ARG A O 1
ATOM 668 N N . LEU A 1 93 ? 13.625 24.841 -2.537 1.00 88.81 93 LEU A N 1
ATOM 669 C CA . LEU A 1 93 ? 13.403 23.391 -2.568 1.00 88.81 93 LEU A CA 1
ATOM 670 C C . LEU A 1 93 ? 11.967 23.036 -2.172 1.00 88.81 93 LEU A C 1
ATOM 672 O O . LEU A 1 93 ? 11.324 22.236 -2.848 1.00 88.81 93 LEU A O 1
ATOM 676 N N . VAL A 1 94 ? 11.448 23.668 -1.118 1.00 93.81 94 VAL A N 1
ATOM 677 C CA . VAL A 1 94 ? 10.072 23.473 -0.651 1.00 93.81 94 VAL A CA 1
ATOM 678 C C . VAL A 1 94 ? 9.059 23.922 -1.698 1.00 93.81 94 VAL A C 1
ATOM 680 O O . VAL A 1 94 ? 8.103 23.190 -1.946 1.00 93.81 94 VAL A O 1
ATOM 683 N N . ARG A 1 95 ? 9.281 25.064 -2.364 1.00 94.69 95 ARG A N 1
ATOM 684 C CA . ARG A 1 95 ? 8.446 25.483 -3.496 1.00 94.69 95 ARG A CA 1
ATOM 685 C C . ARG A 1 95 ? 8.474 24.444 -4.614 1.00 94.69 95 ARG A C 1
ATOM 687 O O . ARG A 1 95 ? 7.416 23.992 -5.027 1.00 94.69 95 ARG A O 1
ATOM 694 N N . ALA A 1 96 ? 9.658 24.056 -5.090 1.00 88.94 96 ALA A N 1
ATOM 695 C CA . ALA A 1 96 ? 9.780 23.105 -6.196 1.00 88.94 96 ALA A CA 1
ATOM 696 C C . ALA A 1 96 ? 9.093 21.767 -5.874 1.00 88.94 96 ALA A C 1
ATOM 698 O O . ALA A 1 96 ? 8.401 21.197 -6.715 1.00 88.94 96 ALA A O 1
ATOM 699 N N . ARG A 1 97 ? 9.232 21.301 -4.627 1.00 88.25 97 ARG A N 1
ATOM 700 C CA . ARG A 1 97 ? 8.526 20.128 -4.110 1.00 88.25 97 ARG A CA 1
ATOM 701 C C . ARG A 1 97 ? 7.010 20.331 -4.099 1.00 88.25 97 ARG A C 1
ATOM 703 O O . ARG A 1 97 ? 6.292 19.462 -4.578 1.00 88.25 97 ARG A O 1
ATOM 710 N N . GLY A 1 98 ? 6.527 21.448 -3.557 1.00 82.06 98 GLY A N 1
ATOM 711 C CA . GLY A 1 98 ? 5.101 21.767 -3.493 1.00 82.06 98 GLY A CA 1
ATOM 712 C C . GLY A 1 98 ? 4.453 21.853 -4.874 1.00 82.06 98 GLY A C 1
ATOM 713 O O . GLY A 1 98 ? 3.398 21.258 -5.076 1.00 82.06 98 GLY A O 1
ATOM 714 N N . ASP A 1 99 ? 5.116 22.508 -5.829 1.00 86.31 99 ASP A N 1
ATOM 715 C CA . ASP A 1 99 ? 4.660 22.639 -7.217 1.00 86.31 99 ASP A CA 1
ATOM 716 C C . ASP A 1 99 ? 4.595 21.262 -7.908 1.00 86.31 99 ASP A C 1
ATOM 718 O O . ASP A 1 99 ? 3.592 20.930 -8.539 1.00 86.31 99 ASP A O 1
ATOM 722 N N . ALA A 1 100 ? 5.618 20.414 -7.735 1.00 68.62 100 ALA A N 1
ATOM 723 C CA . ALA A 1 100 ? 5.640 19.061 -8.297 1.00 68.62 100 ALA A CA 1
ATOM 724 C C . ALA A 1 100 ? 4.566 18.145 -7.685 1.00 68.62 100 ALA A C 1
ATOM 726 O O . ALA A 1 100 ? 3.919 17.378 -8.398 1.00 68.62 100 ALA A O 1
ATOM 727 N N . MET A 1 101 ? 4.352 18.236 -6.369 1.00 74.56 101 MET A N 1
ATOM 728 C CA . MET A 1 101 ? 3.306 17.480 -5.677 1.00 74.56 101 MET A CA 1
ATOM 729 C C . MET A 1 101 ? 1.909 17.933 -6.099 1.00 74.56 101 MET A C 1
ATOM 731 O O . MET A 1 101 ? 1.044 17.090 -6.315 1.00 74.56 101 MET A O 1
ATOM 735 N N . GLN A 1 102 ? 1.692 19.243 -6.247 1.00 84.06 102 GLN A N 1
ATOM 736 C CA . GLN A 1 102 ? 0.417 19.769 -6.724 1.00 84.06 102 GLN A CA 1
ATOM 737 C C . GLN A 1 102 ? 0.155 19.340 -8.167 1.00 84.06 102 GLN A C 1
ATOM 739 O O . GLN A 1 102 ? -0.923 18.839 -8.451 1.00 84.06 102 GLN A O 1
ATOM 744 N N . ALA A 1 103 ? 1.152 19.430 -9.051 1.00 78.69 103 ALA A N 1
ATOM 745 C CA . ALA A 1 103 ? 1.022 18.960 -10.428 1.00 78.69 103 ALA A CA 1
ATOM 746 C C . ALA A 1 103 ? 0.694 17.457 -10.500 1.00 78.69 103 ALA A C 1
ATOM 748 O O . ALA A 1 103 ? -0.120 17.041 -11.321 1.00 78.69 103 ALA A O 1
ATOM 749 N N . ALA A 1 104 ? 1.284 16.640 -9.622 1.00 64.62 104 ALA A N 1
ATOM 750 C CA . ALA A 1 104 ? 0.956 15.220 -9.521 1.00 64.62 104 ALA A CA 1
ATOM 751 C C . ALA A 1 104 ? -0.479 14.983 -9.013 1.00 64.62 104 ALA A C 1
ATOM 753 O O . ALA A 1 104 ? -1.170 14.109 -9.540 1.00 64.62 104 ALA A O 1
ATOM 754 N N . ALA A 1 105 ? -0.932 15.767 -8.029 1.00 63.12 105 ALA A N 1
ATOM 755 C CA . ALA A 1 105 ? -2.296 15.710 -7.503 1.00 63.12 105 ALA A CA 1
ATOM 756 C C . ALA A 1 105 ? -3.339 16.160 -8.543 1.00 63.12 105 ALA A C 1
ATOM 758 O O . ALA A 1 105 ? -4.371 15.510 -8.700 1.00 63.12 105 ALA A O 1
ATOM 759 N N . ASP A 1 106 ? -3.044 17.220 -9.299 1.00 71.88 106 ASP A N 1
ATOM 760 C CA . ASP A 1 106 ? -3.896 17.731 -10.378 1.00 71.88 106 ASP A CA 1
ATOM 761 C C . ASP A 1 106 ? -3.983 16.732 -11.543 1.00 71.88 106 ASP A C 1
ATOM 763 O O . ASP A 1 106 ? -5.048 16.550 -12.132 1.00 71.88 106 ASP A O 1
ATOM 767 N N . ALA A 1 107 ? -2.875 16.052 -11.864 1.00 63.41 107 ALA A N 1
ATOM 768 C CA . ALA A 1 107 ? -2.816 15.063 -12.939 1.00 63.41 107 ALA A CA 1
ATOM 769 C C . ALA A 1 107 ? -3.601 13.779 -12.623 1.00 63.41 107 ALA A C 1
ATOM 771 O O . ALA A 1 107 ? -4.103 13.127 -13.539 1.00 63.41 107 ALA A O 1
ATOM 772 N N . ARG A 1 108 ? -3.703 13.392 -11.345 1.00 49.22 108 ARG A N 1
ATOM 773 C CA . ARG A 1 108 ? -4.422 12.184 -10.906 1.00 49.22 108 ARG A CA 1
ATOM 774 C C . ARG A 1 108 ? -5.254 12.452 -9.644 1.00 49.22 108 ARG A C 1
ATOM 776 O O . ARG A 1 108 ? -4.836 12.073 -8.550 1.00 49.22 108 ARG A O 1
ATOM 783 N N . PRO A 1 109 ? -6.452 13.047 -9.790 1.00 49.47 109 PRO A N 1
ATOM 784 C CA . PRO A 1 109 ? -7.333 13.335 -8.660 1.00 49.47 109 PRO A CA 1
ATOM 785 C C . PRO A 1 109 ? -7.855 12.046 -7.993 1.00 49.47 109 PRO A C 1
ATOM 787 O O . PRO A 1 109 ? -8.387 11.167 -8.673 1.00 49.47 109 PRO A O 1
ATOM 790 N N . GLY A 1 110 ? -7.761 11.938 -6.663 1.00 49.47 110 GLY A N 1
ATOM 791 C CA . GLY A 1 110 ? -8.308 10.827 -5.862 1.00 49.47 110 GLY A CA 1
ATOM 792 C C . GLY A 1 110 ? -8.406 11.176 -4.366 1.00 49.47 110 GLY A C 1
ATOM 793 O O . GLY A 1 110 ? -7.798 12.153 -3.943 1.00 49.47 110 GLY A O 1
ATOM 794 N N . ALA A 1 111 ? -9.203 10.435 -3.571 1.00 42.16 111 ALA A N 1
ATOM 795 C CA . ALA A 1 111 ? -9.369 10.682 -2.123 1.00 42.16 111 ALA A CA 1
ATOM 796 C C . ALA A 1 111 ? -9.927 9.475 -1.320 1.00 42.16 111 ALA A C 1
ATOM 798 O O . ALA A 1 111 ? -10.754 8.723 -1.835 1.00 42.16 111 ALA A O 1
ATOM 799 N N . MET A 1 112 ? -9.583 9.362 -0.021 1.00 39.00 112 MET A N 1
ATOM 800 C CA . MET A 1 112 ? -10.545 8.929 1.019 1.00 39.00 112 MET A CA 1
ATOM 801 C C . MET A 1 112 ? -11.137 10.164 1.691 1.00 39.00 112 MET A C 1
ATOM 803 O O . MET A 1 112 ? -10.440 11.155 1.904 1.00 39.00 112 MET A O 1
ATOM 807 N N . ALA A 1 113 ? -12.403 10.070 2.091 1.00 41.12 113 ALA A N 1
ATOM 808 C CA . ALA A 1 113 ? -13.070 11.094 2.880 1.00 41.12 113 ALA A CA 1
ATOM 809 C C . ALA A 1 113 ? -13.124 10.677 4.355 1.00 41.12 113 ALA A C 1
ATOM 811 O O . ALA A 1 113 ? -13.682 9.634 4.693 1.00 41.12 113 ALA A O 1
ATOM 812 N N . ALA A 1 114 ? -12.573 11.515 5.230 1.00 41.78 114 ALA A N 1
ATOM 813 C CA . ALA A 1 114 ? -12.868 11.489 6.655 1.00 41.78 114 ALA A CA 1
ATOM 814 C C . ALA A 1 114 ? -13.811 12.656 6.956 1.00 41.78 114 ALA A C 1
ATOM 816 O O . ALA A 1 114 ? -13.495 13.807 6.659 1.00 41.78 114 ALA A O 1
ATOM 817 N N . VAL A 1 115 ? -14.976 12.364 7.526 1.00 49.72 115 VAL A N 1
ATOM 818 C CA . VAL A 1 115 ? -15.910 13.392 7.989 1.00 49.72 115 VAL A CA 1
ATOM 819 C C . VAL A 1 115 ? -15.549 13.705 9.439 1.00 49.72 115 VAL A C 1
ATOM 821 O O . VAL A 1 115 ? -15.738 12.868 10.317 1.00 49.72 115 VAL A O 1
ATOM 824 N N . ILE A 1 116 ? -14.957 14.877 9.680 1.00 45.03 116 ILE A N 1
ATOM 825 C CA . ILE A 1 116 ? -14.443 15.295 10.993 1.00 45.03 116 ILE A CA 1
ATOM 826 C C . ILE A 1 116 ? -15.165 16.577 11.412 1.00 45.03 116 ILE A C 1
ATOM 828 O O . ILE A 1 116 ? -15.354 17.474 10.594 1.00 45.03 116 ILE A O 1
ATOM 832 N N . GLY A 1 117 ? -15.553 16.679 12.685 1.00 49.69 117 GLY A N 1
ATOM 833 C CA . GLY A 1 117 ? -16.166 17.892 13.241 1.00 49.69 117 GLY A CA 1
ATOM 834 C C . GLY A 1 117 ? -17.673 18.027 13.006 1.00 49.69 117 GLY A C 1
ATOM 835 O O . GLY A 1 117 ? -18.226 19.084 13.297 1.00 49.69 117 GLY A O 1
ATOM 836 N N . LEU A 1 118 ? -18.330 16.978 12.506 1.00 61.97 118 LEU A N 1
ATOM 837 C CA . LEU A 1 118 ? -19.786 16.861 12.563 1.00 61.97 118 LEU A CA 1
ATOM 838 C C . LEU A 1 118 ? -20.209 16.269 13.908 1.00 61.97 118 LEU A C 1
ATOM 840 O O . LEU A 1 118 ? -19.481 15.459 14.486 1.00 61.97 118 LEU A O 1
ATOM 844 N N . ASP A 1 119 ? -21.382 16.672 14.389 1.00 80.62 119 ASP A N 1
ATOM 845 C CA . ASP A 1 119 ? -22.067 15.923 15.436 1.00 80.62 119 ASP A CA 1
ATOM 846 C C . ASP A 1 119 ? -22.577 14.574 14.897 1.00 80.62 119 ASP A C 1
ATOM 848 O O . ASP A 1 119 ? -22.579 14.311 13.689 1.00 80.62 119 ASP A O 1
ATOM 852 N N . ASP A 1 120 ? -22.962 13.696 15.821 1.00 78.38 120 ASP A N 1
ATOM 853 C CA . ASP A 1 120 ? -23.358 12.319 15.522 1.00 78.38 120 ASP A CA 1
ATOM 854 C C . ASP A 1 120 ? -24.549 12.250 14.544 1.00 78.38 120 ASP A C 1
ATOM 856 O O . ASP A 1 120 ? -24.582 11.383 13.666 1.00 78.38 120 ASP A O 1
ATOM 860 N N . ASP A 1 121 ? -25.485 13.198 14.642 1.00 81.44 121 ASP A N 1
ATOM 861 C CA . ASP A 1 121 ? -26.671 13.268 13.785 1.00 81.44 121 ASP A CA 1
ATOM 862 C C . ASP A 1 121 ? -26.290 13.681 12.356 1.00 81.44 121 ASP A C 1
ATOM 864 O O . ASP A 1 121 ? -26.676 13.027 11.383 1.00 81.44 121 ASP A O 1
ATOM 868 N N . ALA A 1 122 ? -25.459 14.713 12.203 1.00 82.94 122 ALA A N 1
ATOM 869 C CA . ALA A 1 122 ? -24.974 15.156 10.902 1.00 82.94 122 ALA A CA 1
ATOM 870 C C . ALA A 1 122 ? -24.078 14.102 10.225 1.00 82.94 122 ALA A C 1
ATOM 872 O O . ALA A 1 122 ? -24.120 13.951 8.998 1.00 82.94 122 ALA A O 1
ATOM 873 N N . ALA A 1 123 ? -23.300 13.336 10.998 1.00 80.00 123 ALA A N 1
ATOM 874 C CA . ALA A 1 123 ? -22.527 12.207 10.484 1.00 80.00 123 ALA A CA 1
ATOM 875 C C . ALA A 1 123 ? -23.439 11.085 9.953 1.00 80.00 123 ALA A C 1
ATOM 877 O O . ALA A 1 123 ? -23.225 10.595 8.838 1.00 80.00 123 ALA A O 1
ATOM 878 N N . ALA A 1 124 ? -24.482 10.720 10.705 1.00 82.31 124 ALA A N 1
ATOM 879 C CA . ALA A 1 124 ? -25.477 9.735 10.285 1.00 82.31 124 ALA A CA 1
ATOM 880 C C . ALA A 1 124 ? -26.239 10.180 9.023 1.00 82.31 124 ALA A C 1
ATOM 882 O O . ALA A 1 124 ? -26.356 9.418 8.059 1.00 82.31 124 ALA A O 1
ATOM 883 N N . GLU A 1 125 ? -26.693 11.436 8.977 1.00 86.88 125 GLU A N 1
ATOM 884 C CA . GLU A 1 125 ? -27.350 12.002 7.797 1.00 86.88 125 GLU A CA 1
ATOM 885 C C . GLU A 1 125 ? -26.434 12.019 6.570 1.00 86.88 125 GLU A C 1
ATOM 887 O O . GLU A 1 125 ? -26.867 11.716 5.453 1.00 86.88 125 GLU A O 1
ATOM 892 N N . GLY A 1 126 ? -25.164 12.386 6.759 1.00 86.69 126 GLY A N 1
ATOM 893 C CA . GLY A 1 126 ? -24.161 12.368 5.702 1.00 86.69 126 GLY A CA 1
ATOM 894 C C . GLY A 1 126 ? -24.007 10.969 5.115 1.00 86.69 126 GLY A C 1
ATOM 895 O O . GLY A 1 126 ? -24.074 10.797 3.896 1.00 86.69 126 GLY A O 1
ATOM 896 N N . LEU A 1 127 ? -23.891 9.958 5.977 1.00 85.88 127 LEU A N 1
ATOM 897 C CA . LEU A 1 127 ? -23.774 8.564 5.566 1.00 85.88 127 LEU A CA 1
ATOM 898 C C . LEU A 1 127 ? -24.996 8.102 4.757 1.00 85.88 127 LEU A C 1
ATOM 900 O O . LEU A 1 127 ? -24.821 7.555 3.668 1.00 85.88 127 LEU A O 1
ATOM 904 N N . ALA A 1 128 ? -26.215 8.424 5.204 1.00 88.81 128 ALA A N 1
ATOM 905 C CA . ALA A 1 128 ? -27.455 8.109 4.484 1.00 88.81 128 ALA A CA 1
ATOM 906 C C . ALA A 1 128 ? -27.525 8.751 3.085 1.00 88.81 128 ALA A C 1
ATOM 908 O O . ALA A 1 128 ? -28.155 8.220 2.169 1.00 88.81 128 ALA A O 1
ATOM 909 N N . ARG A 1 129 ? -26.853 9.891 2.877 1.00 89.12 129 ARG A N 1
ATOM 910 C CA . ARG A 1 129 ? -26.737 10.524 1.555 1.00 89.12 129 ARG A CA 1
ATOM 911 C C . ARG A 1 129 ? -25.633 9.887 0.707 1.00 89.12 129 ARG A C 1
ATOM 913 O O . ARG A 1 129 ? -25.775 9.835 -0.516 1.00 89.12 129 ARG A O 1
ATOM 920 N N . ILE A 1 130 ? -24.538 9.437 1.308 1.00 85.25 130 ILE A N 1
ATOM 921 C CA . ILE A 1 130 ? -23.374 8.917 0.579 1.00 85.25 130 ILE A CA 1
ATOM 922 C C . ILE A 1 130 ? -23.618 7.485 0.096 1.00 85.25 130 ILE A C 1
ATOM 924 O O . ILE A 1 130 ? -23.387 7.203 -1.079 1.00 85.25 130 ILE A O 1
ATOM 928 N N . VAL A 1 131 ? -24.120 6.603 0.967 1.00 88.44 131 VAL A N 1
ATOM 929 C CA . VAL A 1 131 ? -24.318 5.171 0.679 1.00 88.44 131 VAL A CA 1
ATOM 930 C C . VAL A 1 131 ? -25.019 4.903 -0.663 1.00 88.44 131 VAL A C 1
ATOM 932 O O . VAL A 1 131 ? -24.415 4.231 -1.499 1.00 88.44 131 VAL A O 1
ATOM 935 N N . PRO A 1 132 ? -26.211 5.461 -0.962 1.00 86.00 132 PRO A N 1
ATOM 936 C CA . PRO A 1 132 ? -26.926 5.160 -2.208 1.00 86.00 132 PRO A CA 1
ATOM 937 C C . PRO A 1 132 ? -26.248 5.710 -3.473 1.00 86.00 132 PRO A C 1
ATOM 939 O O . PRO A 1 132 ? -26.663 5.386 -4.583 1.00 86.00 132 PRO A O 1
ATOM 942 N N . ARG A 1 133 ? -25.237 6.576 -3.328 1.00 86.19 133 ARG A N 1
ATOM 943 C CA . ARG A 1 133 ? -24.492 7.196 -4.437 1.00 86.19 133 ARG A CA 1
ATOM 944 C C . ARG A 1 133 ? -23.107 6.580 -4.634 1.00 86.19 133 ARG A C 1
ATOM 946 O O . ARG A 1 133 ? -22.419 6.944 -5.585 1.00 86.19 133 ARG A O 1
ATOM 953 N N . SER A 1 134 ? -22.680 5.694 -3.736 1.00 78.44 134 SER A N 1
ATOM 954 C CA . SER A 1 134 ? -21.346 5.109 -3.781 1.00 78.44 134 SER A CA 1
ATOM 955 C C . SER A 1 134 ? -21.250 4.044 -4.877 1.00 78.44 134 SER A C 1
ATOM 957 O O . SER A 1 134 ? -22.075 3.131 -4.904 1.00 78.44 134 SER A O 1
ATOM 959 N N . PRO A 1 135 ? -20.229 4.091 -5.753 1.00 81.06 135 PRO A N 1
ATOM 960 C CA . PRO A 1 135 ? -19.983 3.033 -6.733 1.00 81.06 135 PRO A CA 1
ATOM 961 C C . PRO A 1 135 ? -19.344 1.780 -6.110 1.00 81.06 135 PRO A C 1
ATOM 963 O O . PRO A 1 135 ? -19.138 0.788 -6.804 1.00 81.06 135 PRO A O 1
ATOM 966 N N . VAL A 1 136 ? -18.993 1.827 -4.820 1.00 80.44 136 VAL A N 1
ATOM 967 C CA . VAL A 1 136 ? -18.336 0.739 -4.085 1.00 80.44 136 VAL A CA 1
ATOM 968 C C . VAL A 1 136 ? -19.045 0.450 -2.756 1.00 80.44 136 VAL A C 1
ATOM 970 O O . VAL A 1 136 ? -19.629 1.368 -2.170 1.00 80.44 136 VAL A O 1
ATOM 973 N N . PRO A 1 137 ? -18.968 -0.789 -2.233 1.00 81.31 137 PRO A N 1
ATOM 974 C CA . PRO A 1 137 ? -19.468 -1.114 -0.901 1.00 81.31 137 PRO A CA 1
ATOM 975 C C . PRO A 1 137 ? -18.775 -0.269 0.173 1.00 81.31 137 PRO A C 1
ATOM 977 O O . PRO A 1 137 ? -17.545 -0.206 0.222 1.00 81.31 137 PRO A O 1
ATOM 980 N N . LEU A 1 138 ? -19.556 0.364 1.050 1.00 83.81 138 LEU A N 1
ATOM 981 C CA . LEU A 1 138 ? -19.023 1.183 2.139 1.00 83.81 138 LEU A CA 1
ATOM 982 C C . LEU A 1 138 ? -19.014 0.413 3.454 1.00 83.81 138 LEU A C 1
ATOM 984 O O . LEU A 1 138 ? -20.014 -0.200 3.830 1.00 83.81 138 LEU A O 1
ATOM 988 N N . VAL A 1 139 ? -17.884 0.490 4.158 1.00 88.25 139 VAL A N 1
ATOM 989 C CA . VAL A 1 139 ? -17.725 -0.037 5.516 1.00 88.25 139 VAL A CA 1
ATOM 990 C C . VAL A 1 139 ? -17.731 1.133 6.493 1.00 88.25 139 VAL A C 1
ATOM 992 O O . VAL A 1 139 ? -16.847 1.985 6.411 1.00 88.25 139 VAL A O 1
ATOM 995 N N . ALA A 1 140 ? -18.689 1.179 7.417 1.00 90.88 140 ALA A N 1
ATOM 996 C CA . ALA A 1 140 ? -18.701 2.199 8.467 1.00 90.88 140 ALA A CA 1
ATOM 997 C C . ALA A 1 140 ? -17.830 1.767 9.650 1.00 90.88 140 ALA A C 1
ATOM 999 O O . ALA A 1 140 ? -18.044 0.711 10.243 1.00 90.88 140 ALA A O 1
ATOM 1000 N N . ASP A 1 141 ? -16.842 2.592 9.990 1.00 89.19 141 ASP A N 1
ATOM 1001 C CA . ASP A 1 141 ? -15.936 2.366 11.114 1.00 89.19 141 ASP A CA 1
ATOM 1002 C C . ASP A 1 141 ? -16.431 3.105 12.362 1.00 89.19 141 ASP A C 1
ATOM 1004 O O . ASP A 1 141 ? -16.272 4.321 12.485 1.00 89.19 141 ASP A O 1
ATOM 1008 N N . VAL A 1 142 ? -17.056 2.374 13.286 1.00 87.00 142 VAL A N 1
ATOM 1009 C CA . VAL A 1 142 ? -17.740 2.965 14.440 1.00 87.00 142 VAL A CA 1
ATOM 1010 C C . VAL A 1 142 ? -16.933 2.755 15.716 1.00 87.00 142 VAL A C 1
ATOM 1012 O O . VAL A 1 142 ? -16.563 1.638 16.083 1.00 87.00 142 VAL A O 1
ATOM 1015 N N . HIS A 1 143 ? -16.701 3.855 16.432 1.00 80.62 143 HIS A N 1
ATOM 1016 C CA . HIS A 1 143 ? -15.981 3.877 17.701 1.00 80.62 143 HIS A CA 1
ATOM 1017 C C . HIS A 1 143 ? -16.910 4.346 18.832 1.00 80.62 143 HIS A C 1
ATOM 1019 O O . HIS A 1 143 ? -17.600 5.350 18.690 1.00 80.62 143 HIS A O 1
ATOM 1025 N N . PHE A 1 144 ? -16.890 3.640 19.971 1.00 76.00 144 PHE A N 1
ATOM 1026 C CA . PHE A 1 144 ? -17.546 3.969 21.256 1.00 76.00 144 PHE A CA 1
ATOM 1027 C C . PHE A 1 144 ? -19.086 3.995 21.287 1.00 76.00 144 PHE A C 1
ATOM 1029 O O . PHE A 1 144 ? -19.682 3.599 22.290 1.00 76.00 144 PHE A O 1
ATOM 1036 N N . GLN A 1 145 ? -19.748 4.449 20.224 1.00 83.19 145 GLN A N 1
ATOM 1037 C CA . GLN A 1 145 ? -21.178 4.746 20.224 1.00 83.19 145 GLN A CA 1
ATOM 1038 C C . GLN A 1 145 ? -22.004 3.726 19.426 1.00 83.19 145 GLN A C 1
ATOM 1040 O O . GLN A 1 145 ? -22.046 3.772 18.200 1.00 83.19 145 GLN A O 1
ATOM 1045 N N . HIS A 1 146 ? -22.744 2.852 20.116 1.00 88.44 146 HIS A N 1
ATOM 1046 C CA . HIS A 1 146 ? -23.648 1.880 19.473 1.00 88.44 146 HIS A CA 1
ATOM 1047 C C . HIS A 1 146 ? -24.740 2.540 18.611 1.00 88.44 146 HIS A C 1
ATOM 1049 O O . HIS A 1 146 ? -25.090 2.016 17.561 1.00 88.44 146 HIS A O 1
ATOM 1055 N N . ARG A 1 147 ? -25.225 3.729 18.999 1.00 88.94 147 ARG A N 1
ATOM 1056 C CA . ARG A 1 147 ? -26.238 4.476 18.233 1.00 88.94 147 ARG A CA 1
ATOM 1057 C C . ARG A 1 147 ? -25.774 4.824 16.821 1.00 88.94 147 ARG A C 1
ATOM 1059 O O . ARG A 1 147 ? -26.566 4.731 15.893 1.00 88.94 147 ARG A O 1
ATOM 1066 N N . LEU A 1 148 ? -24.494 5.159 16.650 1.00 89.25 148 LEU A N 1
ATOM 1067 C CA . LEU A 1 148 ? -23.914 5.406 15.328 1.00 89.25 148 LEU A CA 1
ATOM 1068 C C . LEU A 1 148 ? -23.831 4.127 14.489 1.00 89.25 148 LEU A C 1
ATOM 1070 O O . LEU A 1 148 ? -23.992 4.191 13.275 1.00 89.25 148 LEU A O 1
ATOM 1074 N N . ALA A 1 149 ? -23.616 2.966 15.115 1.00 91.56 149 ALA A N 1
ATOM 1075 C CA . ALA A 1 149 ? -23.656 1.687 14.410 1.00 91.56 149 ALA A CA 1
ATOM 1076 C C . ALA A 1 149 ? -25.071 1.378 13.906 1.00 91.56 149 ALA A C 1
ATOM 1078 O O . ALA A 1 149 ? -25.232 1.048 12.735 1.00 91.56 149 ALA A O 1
ATOM 1079 N N . LEU A 1 150 ? -26.095 1.580 14.742 1.00 93.19 150 LEU A N 1
ATOM 1080 C CA . LEU A 1 150 ? -27.498 1.436 14.336 1.00 93.19 150 LEU A CA 1
ATOM 1081 C C . LEU A 1 150 ? -27.872 2.432 13.226 1.00 93.19 150 LEU A C 1
ATOM 1083 O O . LEU A 1 150 ? -28.491 2.055 12.236 1.00 93.19 150 LEU A O 1
ATOM 1087 N N . ALA A 1 151 ? -27.433 3.688 13.336 1.00 92.69 151 ALA A N 1
ATOM 1088 C CA . ALA A 1 151 ? -27.655 4.690 12.297 1.00 92.69 151 ALA A CA 1
ATOM 1089 C C . ALA A 1 151 ? -26.954 4.334 10.973 1.00 92.69 151 ALA A C 1
ATOM 1091 O O . ALA A 1 151 ? -27.510 4.551 9.899 1.00 92.69 151 ALA A O 1
ATOM 1092 N N . ALA A 1 152 ? -25.755 3.749 11.028 1.00 93.19 152 ALA A N 1
ATOM 1093 C CA . ALA A 1 152 ? -25.057 3.263 9.843 1.00 93.19 152 ALA A CA 1
ATOM 1094 C C . ALA A 1 152 ? -25.783 2.081 9.180 1.00 93.19 152 ALA A C 1
ATOM 1096 O O . ALA A 1 152 ? -25.866 2.032 7.951 1.00 93.19 152 ALA A O 1
ATOM 1097 N N . LEU A 1 153 ? -26.354 1.168 9.971 1.00 94.88 153 LEU A N 1
ATOM 1098 C CA . LEU A 1 153 ? -27.217 0.096 9.463 1.00 94.88 153 LEU A CA 1
ATOM 1099 C C . LEU A 1 153 ? -28.480 0.653 8.794 1.00 94.88 153 LEU A C 1
ATOM 1101 O O . LEU A 1 153 ? -28.868 0.175 7.728 1.00 94.88 153 LEU A O 1
ATOM 1105 N N . GLU A 1 154 ? -29.083 1.698 9.365 1.00 94.12 154 GLU A N 1
ATOM 1106 C CA . GLU A 1 154 ? -30.223 2.400 8.760 1.00 94.12 154 GLU A CA 1
ATOM 1107 C C . GLU A 1 154 ? -29.847 3.106 7.452 1.00 94.12 154 GLU A C 1
ATOM 1109 O O . GLU A 1 154 ? -30.603 3.076 6.484 1.00 94.12 154 GLU A O 1
ATOM 1114 N N . ALA A 1 155 ? -28.640 3.668 7.380 1.00 93.38 155 ALA A N 1
ATOM 1115 C CA . ALA A 1 155 ? -28.104 4.272 6.166 1.00 93.38 155 ALA A CA 1
ATOM 1116 C C . ALA A 1 155 ? -27.808 3.255 5.044 1.00 93.38 155 ALA A C 1
ATOM 1118 O O . ALA A 1 155 ? -27.591 3.673 3.907 1.00 93.38 155 ALA A O 1
ATOM 1119 N N . GLY A 1 156 ? -27.798 1.949 5.338 1.00 94.00 156 GLY A N 1
ATOM 1120 C CA . GLY A 1 156 ? -27.611 0.880 4.352 1.00 94.00 156 GLY A CA 1
ATOM 1121 C C . GLY A 1 156 ? -26.150 0.547 4.038 1.00 94.00 156 GLY A C 1
ATOM 1122 O O . GLY A 1 156 ? -25.835 0.174 2.906 1.00 94.00 156 GLY A O 1
ATOM 1123 N N . VAL A 1 157 ? -25.232 0.720 4.995 1.00 93.69 157 VAL A N 1
ATOM 1124 C CA . VAL A 1 157 ? -23.820 0.346 4.794 1.00 93.69 157 VAL A CA 1
ATOM 1125 C C . VAL A 1 157 ? -23.664 -1.139 4.476 1.00 93.69 157 VAL A C 1
ATOM 1127 O O . VAL A 1 157 ? -24.404 -1.981 4.973 1.00 93.69 157 VAL A O 1
ATOM 1130 N N . ALA A 1 158 ? -22.650 -1.473 3.678 1.00 92.12 158 ALA A N 1
ATOM 1131 C CA . ALA A 1 158 ? -22.408 -2.851 3.257 1.00 92.12 158 ALA A CA 1
ATOM 1132 C C . ALA A 1 158 ? -21.695 -3.694 4.325 1.00 92.12 158 ALA A C 1
ATOM 1134 O O . ALA A 1 158 ? -21.631 -4.912 4.205 1.00 92.12 158 ALA A O 1
ATOM 1135 N N . CYS A 1 159 ? -21.085 -3.056 5.326 1.00 95.19 159 CYS A N 1
ATOM 1136 C CA . CYS A 1 159 ? -20.427 -3.722 6.444 1.00 95.19 159 CYS A CA 1
ATOM 1137 C C . CYS A 1 159 ? -20.224 -2.719 7.587 1.00 95.19 159 CYS A C 1
ATOM 1139 O O . CYS A 1 159 ? -19.975 -1.533 7.348 1.00 95.19 159 CYS A O 1
ATOM 1141 N N . LEU A 1 160 ? -20.258 -3.191 8.829 1.00 94.81 160 LEU A N 1
ATOM 1142 C CA . LEU A 1 160 ? -19.775 -2.424 9.977 1.00 94.81 160 LEU A CA 1
ATOM 1143 C C . LEU A 1 160 ? -18.359 -2.860 10.344 1.00 94.81 160 LEU A C 1
ATOM 1145 O O . LEU A 1 160 ? -18.000 -4.024 10.197 1.00 94.81 160 LEU A O 1
ATOM 1149 N N . ARG A 1 161 ? -17.558 -1.959 10.908 1.00 93.00 161 ARG A N 1
ATOM 1150 C CA . ARG A 1 161 ? -16.434 -2.345 11.760 1.00 93.00 161 ARG A CA 1
ATOM 1151 C C . ARG A 1 161 ? -16.669 -1.847 13.173 1.00 93.00 161 ARG A C 1
ATOM 1153 O O . ARG A 1 161 ? -16.858 -0.653 13.381 1.00 93.00 161 ARG A O 1
ATOM 1160 N N . LEU A 1 162 ? -16.559 -2.769 14.123 1.00 89.56 162 LEU A N 1
ATOM 1161 C CA . LEU A 1 162 ? -16.623 -2.494 15.550 1.00 89.56 162 LEU A CA 1
ATOM 1162 C C . LEU A 1 162 ? -15.267 -2.789 16.199 1.00 89.56 162 LEU A C 1
ATOM 1164 O O . LEU A 1 162 ? -14.519 -3.667 15.756 1.00 89.56 162 LEU A O 1
ATOM 1168 N N . ASN A 1 163 ? -14.934 -2.022 17.238 1.00 81.50 163 ASN A N 1
ATOM 1169 C CA . ASN A 1 163 ? -13.774 -2.282 18.085 1.00 81.50 163 ASN A CA 1
ATOM 1170 C C . ASN A 1 163 ? -14.237 -2.709 19.491 1.00 81.50 163 ASN A C 1
ATOM 1172 O O . ASN A 1 163 ? -14.810 -1.874 20.202 1.00 81.50 163 ASN A O 1
ATOM 1176 N N . PRO A 1 164 ? -13.938 -3.952 19.895 1.00 63.44 164 PRO A N 1
ATOM 1177 C CA . PRO A 1 164 ? -14.202 -4.508 21.226 1.00 63.44 164 PRO A CA 1
ATOM 1178 C C . PRO A 1 164 ? -13.874 -3.586 22.404 1.00 63.44 164 PRO A C 1
ATOM 1180 O O . PRO A 1 164 ? -14.715 -3.299 23.251 1.00 63.44 164 PRO A O 1
ATOM 1183 N N . GLY A 1 165 ? -12.666 -3.008 22.412 1.00 64.50 165 GLY A N 1
ATOM 1184 C CA . GLY A 1 165 ? -12.193 -2.178 23.529 1.00 64.50 165 GLY A CA 1
ATOM 1185 C C . GLY A 1 165 ? -12.985 -0.878 23.735 1.00 64.50 165 GLY A C 1
ATOM 1186 O O . GLY A 1 165 ? -12.868 -0.228 24.782 1.00 64.50 165 GLY A O 1
ATOM 1187 N N . ASN A 1 166 ? -13.815 -0.496 22.756 1.00 72.00 166 ASN A N 1
ATOM 1188 C CA . ASN A 1 166 ? -14.495 0.794 22.714 1.00 72.00 166 ASN A CA 1
ATOM 1189 C C . ASN A 1 166 ? -15.995 0.705 23.045 1.00 72.00 166 ASN A C 1
ATOM 1191 O O . ASN A 1 166 ? -16.516 1.628 23.671 1.00 72.00 166 ASN A O 1
ATOM 1195 N N . ILE A 1 167 ? -16.696 -0.375 22.673 1.00 75.88 167 ILE A N 1
ATOM 1196 C CA . ILE A 1 167 ? -18.118 -0.583 23.011 1.00 75.88 167 ILE A CA 1
ATOM 1197 C C . ILE A 1 167 ? -18.200 -1.565 24.183 1.00 75.88 167 ILE A C 1
ATOM 1199 O O . ILE A 1 167 ? -18.344 -2.760 24.007 1.00 75.88 167 ILE A O 1
ATOM 1203 N N . ARG A 1 168 ? -18.115 -1.056 25.413 1.00 72.38 168 ARG A N 1
ATOM 1204 C CA . ARG A 1 168 ? -17.878 -1.899 26.605 1.00 72.38 168 ARG A CA 1
ATOM 1205 C C . ARG A 1 168 ? -19.091 -2.648 27.162 1.00 72.38 168 ARG A C 1
ATOM 1207 O O . ARG A 1 168 ? -18.942 -3.400 28.118 1.00 72.38 168 ARG A O 1
ATOM 1214 N N . LYS A 1 169 ? -20.298 -2.371 26.665 1.00 86.31 169 LYS A N 1
ATOM 1215 C CA . LYS A 1 169 ? -21.529 -2.970 27.197 1.00 86.31 169 LYS A CA 1
ATOM 1216 C C . LYS A 1 169 ? -21.955 -4.136 26.308 1.00 86.31 169 LYS A C 1
ATOM 1218 O O . LYS A 1 169 ? -22.339 -3.864 25.166 1.00 86.31 169 LYS A O 1
ATOM 1223 N N . PRO A 1 170 ? -21.937 -5.386 26.809 1.00 88.19 170 PRO A N 1
ATOM 1224 C CA . PRO A 1 170 ? -22.347 -6.553 26.033 1.00 88.19 170 PRO A CA 1
ATOM 1225 C C . PRO A 1 170 ? -23.747 -6.412 25.435 1.00 88.19 170 PRO A C 1
ATOM 1227 O O . PRO A 1 170 ? -23.987 -6.874 24.327 1.00 88.19 170 PRO A O 1
ATOM 1230 N N . GLU A 1 171 ? -24.664 -5.733 26.128 1.00 91.31 171 GLU A N 1
ATOM 1231 C CA . GLU A 1 171 ? -26.033 -5.519 25.653 1.00 91.31 171 GLU A CA 1
ATOM 1232 C C . GLU A 1 171 ? -26.061 -4.691 24.363 1.00 91.31 171 GLU A C 1
ATOM 1234 O O . GLU A 1 171 ? -26.801 -5.017 23.443 1.00 91.31 171 GLU A O 1
ATOM 1239 N N . HIS A 1 172 ? -25.212 -3.662 24.267 1.00 91.75 172 HIS A N 1
ATOM 1240 C CA . HIS A 1 172 ? -25.119 -2.825 23.071 1.00 91.75 172 HIS A CA 1
ATOM 1241 C C . HIS A 1 172 ? -24.458 -3.561 21.899 1.00 91.75 172 HIS A C 1
ATOM 1243 O O . HIS A 1 172 ? -24.842 -3.354 20.753 1.00 91.75 172 HIS A O 1
ATOM 1249 N N . ILE A 1 173 ? -23.451 -4.401 22.169 1.00 90.19 173 ILE A N 1
ATOM 1250 C CA . ILE A 1 173 ? -22.819 -5.234 21.134 1.00 90.19 173 ILE A CA 1
ATOM 1251 C C . ILE A 1 173 ? -23.862 -6.195 20.554 1.00 90.19 173 ILE A C 1
ATOM 1253 O O . ILE A 1 173 ? -24.022 -6.272 19.339 1.00 90.19 173 ILE A O 1
ATOM 1257 N N . LYS A 1 174 ? -24.609 -6.875 21.432 1.00 92.81 174 LYS A N 1
ATOM 1258 C CA . LYS A 1 174 ? -25.664 -7.830 21.070 1.00 92.81 174 LYS A CA 1
ATOM 1259 C C . LYS A 1 174 ? -26.798 -7.181 20.284 1.00 92.81 174 LYS A C 1
ATOM 1261 O O . LYS A 1 174 ? -27.257 -7.763 19.311 1.00 92.81 174 LYS A O 1
ATOM 1266 N N . GLU A 1 175 ? -27.215 -5.978 20.672 1.00 94.44 175 GLU A N 1
ATOM 1267 C CA . GLU A 1 175 ? -28.217 -5.195 19.941 1.00 94.44 175 GLU A CA 1
ATOM 1268 C C . GLU A 1 175 ? -27.754 -4.877 18.512 1.00 94.44 175 GLU A C 1
ATOM 1270 O O . GLU A 1 175 ? -28.480 -5.145 17.559 1.00 94.44 175 GLU A O 1
ATOM 1275 N N . VAL A 1 176 ? -26.524 -4.374 18.346 1.00 94.25 176 VAL A N 1
ATOM 1276 C CA . VAL A 1 176 ? -25.970 -4.067 17.016 1.00 94.25 176 VAL A CA 1
ATOM 1277 C C . VAL A 1 176 ? -25.809 -5.332 16.169 1.00 94.25 176 VAL A C 1
ATOM 1279 O O . VAL A 1 176 ? -26.097 -5.295 14.976 1.00 94.25 176 VAL A O 1
ATOM 1282 N N . ALA A 1 177 ? -25.367 -6.443 16.762 1.00 94.31 177 ALA A N 1
ATOM 1283 C CA . ALA A 1 177 ? -25.226 -7.719 16.063 1.00 94.31 177 ALA A CA 1
ATOM 1284 C C . ALA A 1 177 ? -26.584 -8.293 15.623 1.00 94.31 177 ALA A C 1
ATOM 1286 O O . ALA A 1 177 ? -26.710 -8.733 14.483 1.00 94.31 177 ALA A O 1
ATOM 1287 N N . ALA A 1 178 ? -27.611 -8.234 16.476 1.00 95.19 178 ALA A N 1
ATOM 1288 C CA . ALA A 1 178 ? -28.963 -8.662 16.118 1.00 95.19 178 ALA A CA 1
ATOM 1289 C C . ALA A 1 178 ? -29.534 -7.821 14.962 1.00 95.19 178 ALA A C 1
ATOM 1291 O O . ALA A 1 178 ? -29.984 -8.378 13.965 1.00 95.19 178 ALA A O 1
ATOM 1292 N N . GLU A 1 179 ? -29.422 -6.492 15.045 1.00 96.06 179 GLU A N 1
ATOM 1293 C CA . GLU A 1 179 ? -29.899 -5.583 13.994 1.00 96.06 179 GLU A CA 1
ATOM 1294 C C . GLU A 1 179 ? -29.144 -5.782 12.669 1.00 96.06 179 GLU A C 1
ATOM 1296 O O . GLU A 1 179 ? -29.729 -5.744 11.586 1.00 96.06 179 GLU A O 1
ATOM 1301 N N . ALA A 1 180 ? -27.830 -6.013 12.733 1.00 96.38 180 ALA A N 1
ATOM 1302 C CA . ALA A 1 180 ? -27.035 -6.333 11.553 1.00 96.38 180 ALA A CA 1
ATOM 1303 C C . ALA A 1 180 ? -27.461 -7.673 10.934 1.00 96.38 180 ALA A C 1
ATOM 1305 O O . ALA A 1 180 ? -27.533 -7.780 9.708 1.00 96.38 180 ALA A O 1
ATOM 1306 N N . GLY A 1 181 ? -27.796 -8.665 11.767 1.00 95.88 181 GLY A N 1
ATOM 1307 C CA . GLY A 1 181 ? -28.315 -9.966 11.348 1.00 95.88 181 GLY A CA 1
ATOM 1308 C C . GLY A 1 181 ? -29.652 -9.855 10.619 1.00 95.88 181 GLY A C 1
ATOM 1309 O O . GLY A 1 181 ? -29.784 -10.375 9.512 1.00 95.88 181 GLY A O 1
ATOM 1310 N N . ASP A 1 182 ? -30.598 -9.095 11.175 1.00 96.25 182 ASP A N 1
ATOM 1311 C CA . ASP A 1 182 ? -31.910 -8.842 10.560 1.00 96.25 182 ASP A CA 1
ATOM 1312 C C . ASP A 1 182 ? -31.795 -8.173 9.177 1.00 96.25 182 ASP A C 1
ATOM 1314 O O . ASP A 1 182 ? -32.647 -8.365 8.304 1.00 96.25 182 ASP A O 1
ATOM 1318 N N . ARG A 1 183 ? -30.715 -7.416 8.948 1.00 96.50 183 ARG A N 1
ATOM 1319 C CA . ARG A 1 183 ? -30.428 -6.712 7.686 1.00 96.50 183 ARG A CA 1
ATOM 1320 C C . ARG A 1 183 ? -29.488 -7.465 6.744 1.00 96.50 183 ARG A C 1
ATOM 1322 O O . ARG A 1 183 ? -29.304 -7.018 5.613 1.00 96.50 183 ARG A O 1
ATOM 1329 N N . GLY A 1 184 ? -28.885 -8.569 7.187 1.00 96.00 184 GLY A N 1
ATOM 1330 C CA . GLY A 1 184 ? -27.862 -9.294 6.428 1.00 96.00 184 GLY A CA 1
ATOM 1331 C C . GLY A 1 184 ? -26.600 -8.464 6.160 1.00 96.00 184 GLY A C 1
ATOM 1332 O O . GLY A 1 184 ? -26.050 -8.525 5.061 1.00 96.00 184 GLY A O 1
ATOM 1333 N N . VAL A 1 185 ? -26.177 -7.641 7.126 1.00 96.62 185 VAL A N 1
ATOM 1334 C CA . VAL A 1 185 ? -24.967 -6.811 7.026 1.00 96.62 185 VAL A CA 1
ATOM 1335 C C . VAL A 1 185 ? -23.836 -7.444 7.846 1.00 96.62 185 VAL A C 1
ATOM 1337 O O . VAL A 1 185 ? -23.964 -7.534 9.067 1.00 96.62 185 VAL A O 1
ATOM 1340 N N . PRO A 1 186 ? -22.694 -7.816 7.237 1.00 96.56 186 PRO A N 1
ATOM 1341 C CA . PRO A 1 186 ? -21.578 -8.411 7.964 1.00 96.56 186 PRO A CA 1
ATOM 1342 C C . PRO A 1 186 ? -20.895 -7.417 8.908 1.00 96.56 186 PRO A C 1
ATOM 1344 O O . PRO A 1 186 ? -20.810 -6.211 8.630 1.00 96.56 186 PRO A O 1
ATOM 1347 N N . ILE A 1 187 ? -20.283 -7.931 9.977 1.00 96.12 187 ILE A N 1
ATOM 1348 C CA . ILE A 1 187 ? -19.517 -7.126 10.940 1.00 96.12 187 ILE A CA 1
ATOM 1349 C C . ILE A 1 187 ? -18.043 -7.540 10.953 1.00 96.12 187 ILE A C 1
ATOM 1351 O O . ILE A 1 187 ? -17.684 -8.692 11.178 1.00 96.12 187 ILE A O 1
ATOM 1355 N N . ARG A 1 188 ? -17.140 -6.569 10.783 1.00 96.12 188 ARG A N 1
ATOM 1356 C CA . ARG A 1 188 ? -15.715 -6.743 11.078 1.00 96.12 188 ARG A CA 1
ATOM 1357 C C . ARG A 1 188 ? -15.427 -6.465 12.551 1.00 96.12 188 ARG A C 1
ATOM 1359 O O . ARG A 1 188 ? -15.508 -5.311 12.977 1.00 96.12 188 ARG A O 1
ATOM 1366 N N . ILE A 1 189 ? -14.968 -7.474 13.283 1.00 93.81 189 ILE A N 1
ATOM 1367 C CA . ILE A 1 189 ? -14.438 -7.335 14.645 1.00 93.81 189 ILE A CA 1
ATOM 1368 C C . ILE A 1 189 ? -12.962 -6.934 14.547 1.00 93.81 189 ILE A C 1
ATOM 1370 O O . ILE A 1 189 ? -12.135 -7.674 14.014 1.00 93.81 189 ILE A O 1
ATOM 1374 N N . GLY A 1 190 ? -12.621 -5.727 15.004 1.00 92.25 190 GLY A N 1
ATOM 1375 C CA . GLY A 1 190 ? -11.274 -5.174 14.855 1.00 92.25 190 GLY A CA 1
ATOM 1376 C C . GLY A 1 190 ? -10.572 -4.896 16.174 1.00 92.25 190 GLY A C 1
ATOM 1377 O O . GLY A 1 190 ? -10.672 -3.770 16.666 1.00 92.25 190 GLY A O 1
ATOM 1378 N N . VAL A 1 191 ? -9.815 -5.880 16.665 1.00 92.00 191 VAL A N 1
ATOM 1379 C CA . VAL A 1 191 ? -8.944 -5.787 17.845 1.00 92.00 191 VAL A CA 1
ATOM 1380 C C . VAL A 1 191 ? -7.627 -5.110 17.460 1.00 92.00 191 VAL A C 1
ATOM 1382 O O . VAL A 1 191 ? -6.987 -5.479 16.473 1.00 92.00 191 VAL A O 1
ATOM 1385 N N . ASN A 1 192 ? -7.200 -4.125 18.252 1.00 90.62 192 ASN A N 1
ATOM 1386 C CA . ASN A 1 192 ? -5.903 -3.472 18.089 1.00 90.62 192 ASN A CA 1
ATOM 1387 C C . ASN A 1 192 ? -5.094 -3.556 19.381 1.00 90.62 192 ASN A C 1
ATOM 1389 O O . ASN A 1 192 ? -5.643 -3.357 20.462 1.00 90.62 192 ASN A O 1
ATOM 1393 N N . ALA A 1 193 ? -3.780 -3.732 19.247 1.00 87.69 193 ALA A N 1
ATOM 1394 C CA . ALA A 1 193 ? -2.824 -3.701 20.356 1.00 87.69 193 ALA A CA 1
ATOM 1395 C C . ALA A 1 193 ? -2.962 -2.456 21.249 1.00 87.69 193 ALA A C 1
ATOM 1397 O O . ALA A 1 193 ? -2.896 -2.567 22.466 1.00 87.69 193 ALA A O 1
ATOM 1398 N N . GLY A 1 194 ? -3.198 -1.280 20.657 1.00 83.06 194 GLY A N 1
ATOM 1399 C CA . GLY A 1 194 ? -3.340 -0.020 21.399 1.00 83.06 194 GLY A CA 1
ATOM 1400 C C . GLY A 1 194 ? -4.692 0.183 22.092 1.00 83.06 194 GLY A C 1
ATOM 1401 O O . GLY A 1 194 ? -4.874 1.183 22.779 1.00 83.06 194 GLY A O 1
ATOM 1402 N N . SER A 1 195 ? -5.657 -0.719 21.898 1.00 81.25 195 SER A N 1
ATOM 1403 C CA . SER A 1 195 ? -6.996 -0.635 22.497 1.00 81.25 195 SER A CA 1
ATOM 1404 C C . SER A 1 195 ? -7.456 -1.994 23.026 1.00 81.25 195 SER A C 1
ATOM 1406 O O . SER A 1 195 ? -8.619 -2.364 22.844 1.00 81.25 195 SER A O 1
ATOM 1408 N N . LEU A 1 196 ? -6.525 -2.766 23.588 1.00 84.88 196 LEU A N 1
ATOM 1409 C CA . LEU A 1 196 ? -6.811 -4.073 24.159 1.00 84.88 196 LEU A CA 1
ATOM 1410 C C . LEU A 1 196 ? -7.749 -3.933 25.370 1.00 84.88 196 LEU A C 1
ATOM 1412 O O . LEU A 1 196 ? -7.765 -2.908 26.053 1.00 84.88 196 LEU A O 1
ATOM 1416 N N . ASP A 1 197 ? -8.555 -4.962 25.624 1.00 82.25 197 ASP A N 1
ATOM 1417 C CA . ASP A 1 197 ? -9.383 -5.027 26.826 1.00 82.25 197 ASP A CA 1
ATOM 1418 C C . ASP A 1 197 ? -8.493 -4.969 28.091 1.00 82.25 197 ASP A C 1
ATOM 1420 O O . ASP A 1 197 ? -7.581 -5.794 28.218 1.00 82.25 197 ASP A O 1
ATOM 1424 N N . PRO A 1 198 ? -8.742 -4.035 29.033 1.00 84.56 198 PRO A N 1
ATOM 1425 C CA . PRO A 1 198 ? -7.879 -3.845 30.200 1.00 84.56 198 PRO A CA 1
ATOM 1426 C C . PRO A 1 198 ? -7.734 -5.083 31.092 1.00 84.56 198 PRO A C 1
ATOM 1428 O O . PRO A 1 198 ? -6.674 -5.288 31.681 1.00 84.56 198 PRO A O 1
ATOM 1431 N N 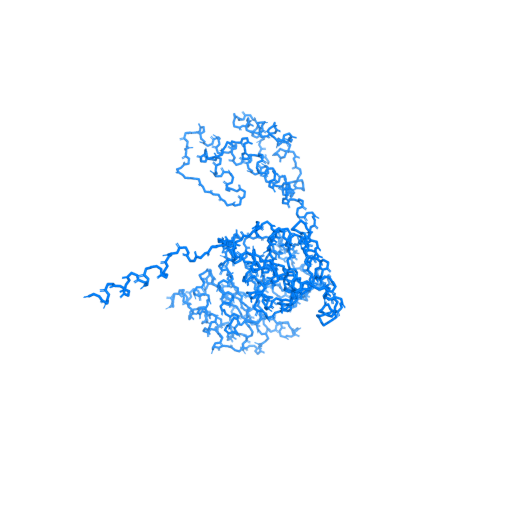. ASP A 1 199 ? -8.769 -5.925 31.189 1.00 87.38 199 ASP A N 1
ATOM 1432 C CA . ASP A 1 199 ? -8.726 -7.134 32.018 1.00 87.38 199 ASP A CA 1
ATOM 1433 C C . ASP A 1 199 ? -7.877 -8.224 31.352 1.00 87.38 199 ASP A C 1
ATOM 1435 O O . ASP A 1 199 ? -7.182 -8.993 32.022 1.00 87.38 199 ASP A O 1
ATOM 1439 N N . ILE A 1 200 ? -7.920 -8.298 30.018 1.00 89.19 200 ILE A N 1
ATOM 1440 C CA . ILE A 1 200 ? -7.072 -9.205 29.239 1.00 89.19 200 ILE A CA 1
ATOM 1441 C C . ILE A 1 200 ? -5.617 -8.739 29.299 1.00 89.19 200 ILE A C 1
ATOM 1443 O O . ILE A 1 200 ? -4.737 -9.552 29.593 1.00 89.19 200 ILE A O 1
ATOM 1447 N N . GLU A 1 201 ? -5.373 -7.445 29.087 1.00 88.56 201 GLU A N 1
ATOM 1448 C CA . GLU A 1 201 ? -4.038 -6.848 29.149 1.00 88.56 201 GLU A CA 1
ATOM 1449 C C . GLU A 1 201 ? -3.402 -7.043 30.531 1.00 88.56 201 GLU A C 1
ATOM 1451 O O . GLU A 1 201 ? -2.255 -7.472 30.625 1.00 88.56 201 GLU A O 1
ATOM 1456 N N . ALA A 1 202 ? -4.153 -6.833 31.616 1.00 91.19 202 ALA A N 1
ATOM 1457 C CA . ALA A 1 202 ? -3.651 -7.037 32.974 1.00 91.19 202 ALA A CA 1
ATOM 1458 C C . ALA A 1 202 ? -3.237 -8.493 33.261 1.00 91.19 202 ALA A C 1
ATOM 1460 O O . ALA A 1 202 ? -2.363 -8.736 34.095 1.00 91.19 202 ALA A O 1
ATOM 1461 N N . ARG A 1 203 ? -3.866 -9.469 32.595 1.00 93.06 203 ARG A N 1
ATOM 1462 C CA . ARG A 1 203 ? -3.628 -10.901 32.823 1.00 93.06 203 ARG A CA 1
ATOM 1463 C C . ARG A 1 203 ? -2.521 -11.476 31.945 1.00 93.06 203 ARG A C 1
ATOM 1465 O O . ARG A 1 203 ? -1.777 -12.334 32.412 1.00 93.06 203 ARG A O 1
ATOM 1472 N N . LEU A 1 204 ? -2.470 -11.072 30.679 1.00 92.44 204 LEU A N 1
ATOM 1473 C CA . LEU A 1 204 ? -1.610 -11.687 29.662 1.00 92.44 204 LEU A CA 1
ATOM 1474 C C . LEU A 1 204 ? -0.510 -10.740 29.165 1.00 92.44 204 LEU A C 1
ATOM 1476 O O . LEU A 1 204 ? 0.481 -11.205 28.612 1.00 92.44 204 LEU A O 1
ATOM 1480 N N . GLY A 1 205 ? -0.640 -9.434 29.404 1.00 92.94 205 GLY A N 1
ATOM 1481 C CA . GLY A 1 205 ? 0.184 -8.411 28.770 1.00 92.94 205 GLY A CA 1
ATOM 1482 C C . GLY A 1 205 ? -0.143 -8.251 27.285 1.00 92.94 205 GLY A C 1
ATOM 1483 O O . GLY A 1 205 ? -1.117 -8.802 26.775 1.00 92.94 205 GLY A O 1
ATOM 1484 N N . LEU A 1 206 ? 0.687 -7.487 26.573 1.00 92.94 206 LEU A N 1
ATOM 1485 C CA . LEU A 1 206 ? 0.561 -7.324 25.127 1.00 92.94 206 LEU A CA 1
ATOM 1486 C C . LEU A 1 206 ? 1.242 -8.495 24.398 1.00 92.94 206 LEU A C 1
ATOM 1488 O O . LEU A 1 206 ? 2.412 -8.410 24.022 1.00 92.94 206 LEU A O 1
ATOM 1492 N N . THR A 1 207 ? 0.508 -9.593 24.224 1.00 96.25 207 THR A N 1
ATOM 1493 C CA . THR A 1 207 ? 0.980 -10.824 23.563 1.00 96.25 207 THR A CA 1
ATOM 1494 C C . THR A 1 207 ? 0.017 -11.273 22.455 1.00 96.25 207 THR A C 1
ATOM 1496 O O . THR A 1 207 ? -1.123 -10.792 22.411 1.00 96.25 207 THR A O 1
ATOM 1499 N N . PRO A 1 208 ? 0.433 -12.191 21.556 1.00 97.00 208 PRO A N 1
ATOM 1500 C CA . PRO A 1 208 ? -0.469 -12.785 20.569 1.00 97.00 208 PRO A CA 1
ATOM 1501 C C . PRO A 1 208 ? -1.730 -13.390 21.192 1.00 97.00 208 PRO A C 1
ATOM 1503 O O . PRO A 1 208 ? -2.841 -13.131 20.734 1.00 97.00 208 PRO A O 1
ATOM 1506 N N . GLU A 1 209 ? -1.573 -14.127 22.293 1.00 97.12 209 GLU A N 1
ATOM 1507 C CA . GLU A 1 209 ? -2.674 -14.777 23.008 1.00 97.12 209 GLU A CA 1
ATOM 1508 C C . GLU A 1 209 ? -3.656 -13.751 23.571 1.00 97.12 209 GLU A C 1
ATOM 1510 O O . GLU A 1 209 ? -4.857 -13.998 23.601 1.00 97.12 209 GLU A O 1
ATOM 1515 N N . ALA A 1 210 ? -3.169 -12.584 23.996 1.00 95.38 210 ALA A N 1
ATOM 1516 C CA . ALA A 1 210 ? -4.019 -11.516 24.501 1.00 95.38 210 ALA A CA 1
ATOM 1517 C C . ALA A 1 210 ? -4.904 -10.920 23.393 1.00 95.38 210 ALA A C 1
ATOM 1519 O O . ALA A 1 210 ? -6.105 -10.723 23.589 1.00 95.38 210 ALA A O 1
ATOM 1520 N N . LEU A 1 211 ? -4.330 -10.683 22.209 1.00 94.50 211 LEU A N 1
ATOM 1521 C CA . LEU A 1 211 ? -5.064 -10.183 21.043 1.00 94.50 211 LEU A CA 1
ATOM 1522 C C . LEU A 1 211 ? -6.118 -11.187 20.562 1.00 94.50 211 LEU A C 1
ATOM 1524 O O . LEU A 1 211 ? -7.259 -10.796 20.306 1.00 94.50 211 LEU A O 1
ATOM 1528 N N . VAL A 1 212 ? -5.759 -12.470 20.487 1.00 95.62 212 VAL A N 1
ATOM 1529 C CA . VAL A 1 212 ? -6.682 -13.540 20.081 1.00 95.62 212 VAL A CA 1
ATOM 1530 C C . VAL A 1 212 ? -7.778 -13.750 21.124 1.00 95.62 212 VAL A C 1
ATOM 1532 O O . VAL A 1 212 ? -8.951 -13.734 20.764 1.00 95.62 212 VAL A O 1
ATOM 1535 N N . ALA A 1 213 ? -7.444 -13.794 22.417 1.00 9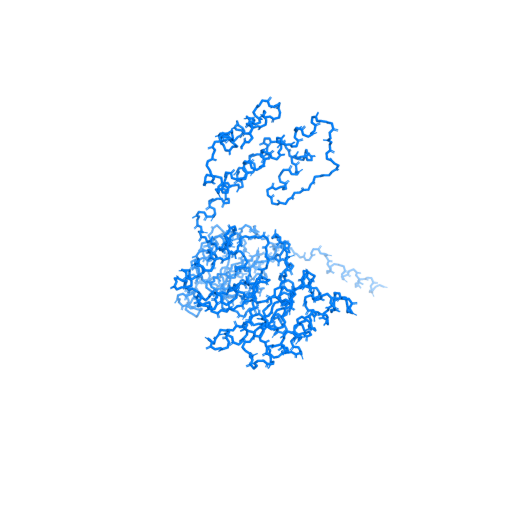4.25 213 ALA A N 1
ATOM 1536 C CA . ALA A 1 213 ? -8.439 -13.909 23.486 1.00 94.25 213 ALA A CA 1
ATOM 1537 C C . ALA A 1 213 ? -9.437 -12.738 23.493 1.00 94.25 213 ALA A C 1
ATOM 1539 O O . ALA A 1 213 ? -10.607 -12.910 23.843 1.00 94.25 213 ALA A O 1
ATOM 1540 N N . SER A 1 214 ? -8.994 -11.536 23.104 1.00 92.62 214 SER A N 1
ATOM 1541 C CA . SER A 1 214 ? -9.889 -10.389 22.933 1.00 92.62 214 SER A CA 1
ATOM 1542 C C . SER A 1 214 ? -10.837 -10.562 21.748 1.00 92.62 214 SER A C 1
ATOM 1544 O O . SER A 1 214 ? -11.973 -10.107 21.835 1.00 92.62 214 SER A O 1
ATOM 1546 N N . ALA A 1 215 ? -10.402 -11.202 20.660 1.00 93.00 215 ALA A N 1
ATOM 1547 C CA . ALA A 1 215 ? -11.268 -11.514 19.526 1.00 93.00 215 ALA A CA 1
ATOM 1548 C C . ALA A 1 215 ? -12.275 -12.626 19.874 1.00 93.00 215 ALA A C 1
ATOM 1550 O O . ALA A 1 215 ? -13.459 -12.485 19.581 1.00 93.00 215 ALA A O 1
ATOM 1551 N N . GLU A 1 216 ? -11.838 -13.687 20.560 1.00 93.44 216 GLU A N 1
ATOM 1552 C CA . GLU A 1 216 ? -12.701 -14.796 20.998 1.00 93.44 216 GLU A CA 1
ATOM 1553 C C . GLU A 1 216 ? -13.796 -14.345 21.970 1.00 93.44 216 GLU A C 1
ATOM 1555 O O . GLU A 1 216 ? -14.953 -14.747 21.838 1.00 93.44 216 GLU A O 1
ATOM 1560 N N . ARG A 1 217 ? -13.455 -13.477 22.936 1.00 91.56 217 ARG A N 1
ATOM 1561 C CA . ARG A 1 217 ? -14.439 -12.904 23.870 1.00 91.56 217 ARG A CA 1
ATOM 1562 C C . ARG A 1 217 ? -15.572 -12.203 23.124 1.00 91.56 217 ARG A C 1
ATOM 1564 O O . ARG A 1 217 ? -16.723 -12.283 23.535 1.00 91.56 217 ARG A O 1
ATOM 1571 N N . GLU A 1 218 ? -15.240 -11.519 22.043 1.00 89.50 218 GLU A N 1
ATOM 1572 C CA . GLU A 1 218 ? -16.199 -10.735 21.272 1.00 89.50 218 GLU A CA 1
ATOM 1573 C C . GLU A 1 218 ? -17.045 -11.618 20.384 1.00 89.50 218 GLU A C 1
ATOM 1575 O O . GLU A 1 218 ? -18.264 -11.491 20.397 1.00 89.50 218 GLU A O 1
ATOM 1580 N N . LEU A 1 219 ? -16.431 -12.595 19.718 1.00 92.19 219 LEU A N 1
ATOM 1581 C CA . LEU A 1 219 ? -17.171 -13.640 19.019 1.00 92.19 219 LEU A CA 1
ATOM 1582 C C . LEU A 1 219 ? -18.198 -14.322 19.928 1.00 92.19 219 LEU A C 1
ATOM 1584 O O . LEU A 1 219 ? -19.314 -14.580 19.486 1.00 92.19 219 LEU A O 1
ATOM 1588 N N . ALA A 1 220 ? -17.875 -14.550 21.205 1.00 92.81 220 ALA A N 1
ATOM 1589 C CA . ALA A 1 220 ? -18.825 -15.129 22.150 1.00 92.81 220 ALA A CA 1
ATOM 1590 C C . ALA A 1 220 ? -20.087 -14.262 22.331 1.00 92.81 220 ALA A C 1
ATOM 1592 O O . ALA A 1 220 ? -21.188 -14.807 22.387 1.00 92.81 220 ALA A O 1
ATOM 1593 N N . TYR A 1 221 ? -19.969 -12.928 22.355 1.00 91.88 221 TYR A N 1
ATOM 1594 C CA . TYR A 1 221 ? -21.141 -12.047 22.443 1.00 91.88 221 TYR A CA 1
ATOM 1595 C C . TYR A 1 221 ? -22.029 -12.118 21.199 1.00 91.88 221 TYR A C 1
ATOM 1597 O O . TYR A 1 221 ? -23.250 -12.034 21.324 1.00 91.88 221 TYR A O 1
ATOM 1605 N N . PHE A 1 222 ? -21.431 -12.278 20.018 1.00 92.75 222 PHE A N 1
ATOM 1606 C CA . PHE A 1 222 ? -22.151 -12.389 18.749 1.00 92.75 222 PHE A CA 1
ATOM 1607 C C . PHE A 1 222 ? -22.830 -13.764 18.634 1.00 92.75 222 PHE A C 1
ATOM 1609 O O . PHE A 1 222 ? -24.001 -13.849 18.265 1.00 92.75 222 PHE A O 1
ATOM 1616 N N . ALA A 1 223 ? -22.152 -14.826 19.076 1.00 92.50 223 ALA A N 1
ATOM 1617 C CA . ALA A 1 223 ? -22.703 -16.177 19.133 1.00 92.50 223 ALA A CA 1
ATOM 1618 C C . ALA A 1 223 ? -23.920 -16.284 20.072 1.00 92.50 223 ALA A C 1
ATOM 1620 O O . ALA A 1 223 ? -24.865 -17.013 19.777 1.00 92.50 223 ALA A O 1
ATOM 1621 N N . GLU A 1 224 ? -23.955 -15.528 21.178 1.00 93.88 224 GLU A N 1
ATOM 1622 C CA . GLU A 1 224 ? -25.119 -15.482 22.081 1.00 93.88 224 GLU A CA 1
ATOM 1623 C C . GLU A 1 224 ? -26.405 -14.966 21.410 1.00 93.88 224 GLU A C 1
ATOM 1625 O O . GLU A 1 224 ? -27.502 -15.284 21.875 1.00 93.88 224 GLU A O 1
ATOM 1630 N N . VAL A 1 225 ? -26.285 -14.187 20.330 1.00 94.50 225 VAL A N 1
ATOM 1631 C CA . VAL A 1 225 ? -27.419 -13.720 19.513 1.00 94.50 225 VAL A CA 1
ATOM 1632 C C . VAL A 1 225 ? -27.518 -14.433 18.161 1.00 94.50 225 VAL A C 1
ATOM 1634 O O . VAL A 1 225 ? -28.338 -14.051 17.333 1.00 94.50 225 VAL A O 1
ATOM 1637 N N . GLY A 1 226 ? -26.724 -15.489 17.945 1.00 94.50 226 GLY A N 1
ATOM 1638 C CA . GLY A 1 226 ? -26.736 -16.280 16.713 1.00 94.50 226 GLY A CA 1
ATOM 1639 C C . GLY A 1 226 ? -26.252 -15.518 15.477 1.00 94.50 226 GLY A C 1
ATOM 1640 O O . GLY A 1 226 ? -26.769 -15.755 14.388 1.00 94.50 226 GLY A O 1
ATOM 1641 N N . PHE A 1 227 ? -25.315 -14.579 15.642 1.00 95.19 227 PHE A N 1
ATOM 1642 C CA . PHE A 1 227 ? -24.722 -13.838 14.531 1.00 95.19 227 PHE A CA 1
ATOM 1643 C C . PHE A 1 227 ? -23.343 -14.399 14.166 1.00 95.19 227 PHE A C 1
ATOM 1645 O O . PHE A 1 227 ? -22.399 -14.279 14.948 1.00 95.19 227 PHE A O 1
ATOM 1652 N N . ASP A 1 228 ? -23.222 -14.913 12.940 1.00 93.69 228 ASP A N 1
ATOM 1653 C CA . ASP A 1 228 ? -22.008 -15.583 12.452 1.00 93.69 228 ASP A CA 1
ATOM 1654 C C . ASP A 1 228 ? -21.363 -14.884 11.237 1.00 93.69 228 ASP A C 1
ATOM 1656 O O . ASP A 1 228 ? -20.278 -15.274 10.807 1.00 93.69 228 ASP A O 1
ATOM 1660 N N . ASP A 1 229 ? -21.992 -13.843 10.669 1.00 95.44 229 ASP A N 1
ATOM 1661 C CA . ASP A 1 229 ? -21.491 -13.139 9.474 1.00 95.44 229 ASP A CA 1
ATOM 1662 C C . ASP A 1 229 ? -20.399 -12.116 9.834 1.00 95.44 229 ASP A C 1
ATOM 1664 O O . ASP A 1 229 ? -20.568 -10.889 9.793 1.00 95.44 229 ASP A O 1
ATOM 1668 N N . VAL A 1 230 ? -19.264 -12.649 10.284 1.00 95.62 230 VAL A N 1
ATOM 1669 C CA . VAL A 1 230 ? -18.144 -11.884 10.827 1.00 95.62 230 VAL A CA 1
ATOM 1670 C C . VAL A 1 230 ? -16.868 -12.053 10.014 1.00 95.62 230 VAL A C 1
ATOM 1672 O O . VAL A 1 230 ? -16.590 -13.094 9.427 1.00 95.62 230 VAL A O 1
ATOM 1675 N N . LYS A 1 231 ? -16.027 -11.020 10.051 1.00 96.12 231 LYS A N 1
ATOM 1676 C CA . LYS A 1 231 ? -14.602 -11.101 9.693 1.00 96.12 231 LYS A CA 1
ATOM 1677 C C . LYS A 1 231 ? -13.760 -10.446 10.778 1.00 96.12 231 LYS A C 1
ATOM 1679 O O . LYS A 1 231 ? -14.237 -9.544 11.465 1.00 96.12 231 LYS A O 1
ATOM 1684 N N . ILE A 1 232 ? -12.507 -10.850 10.943 1.00 96.25 232 ILE A N 1
ATOM 1685 C CA . ILE A 1 232 ? -11.723 -10.486 12.133 1.00 96.25 232 ILE A CA 1
ATOM 1686 C C . ILE A 1 232 ? -10.394 -9.853 11.742 1.00 96.25 232 ILE A C 1
ATOM 1688 O O . ILE A 1 232 ? -9.773 -10.216 10.750 1.00 96.25 232 ILE A O 1
ATOM 1692 N N . SER A 1 233 ? -9.934 -8.882 12.527 1.00 95.81 233 SER A N 1
ATOM 1693 C CA . SER A 1 233 ? -8.561 -8.381 12.449 1.00 95.81 233 SER A CA 1
ATOM 1694 C C . SER A 1 233 ? -7.960 -8.211 13.839 1.00 95.81 233 SER A C 1
ATOM 1696 O O . SER A 1 233 ? -8.605 -7.604 14.695 1.00 95.81 233 SER A O 1
ATOM 1698 N N . VAL A 1 234 ? -6.714 -8.658 14.018 1.00 95.31 234 VAL A N 1
ATOM 1699 C CA . VAL A 1 234 ? -5.881 -8.461 15.219 1.00 95.31 234 VAL A CA 1
ATOM 1700 C C . VAL A 1 234 ? -4.636 -7.657 14.839 1.00 95.31 234 VAL A C 1
ATOM 1702 O O . VAL A 1 234 ? -3.610 -8.196 14.438 1.00 95.31 234 VAL A O 1
ATOM 1705 N N . LYS A 1 235 ? -4.730 -6.325 14.856 1.00 94.38 235 LYS A N 1
ATOM 1706 C CA . LYS A 1 235 ? -3.649 -5.466 14.344 1.00 94.38 235 LYS A CA 1
ATOM 1707 C C . LYS A 1 235 ? -2.708 -5.022 15.459 1.00 94.38 235 LYS A C 1
ATOM 1709 O O . LYS A 1 235 ? -3.135 -4.532 16.503 1.00 94.38 235 LYS A O 1
ATOM 1714 N N . ALA A 1 236 ? -1.413 -5.105 15.184 1.00 94.81 236 ALA A N 1
ATOM 1715 C CA . ALA A 1 236 ? -0.361 -4.518 16.003 1.00 94.81 236 ALA A CA 1
ATOM 1716 C C . ALA A 1 236 ? 0.590 -3.698 15.127 1.00 94.81 236 ALA A C 1
ATOM 1718 O O . ALA A 1 236 ? 0.674 -3.909 13.913 1.00 94.81 236 ALA A 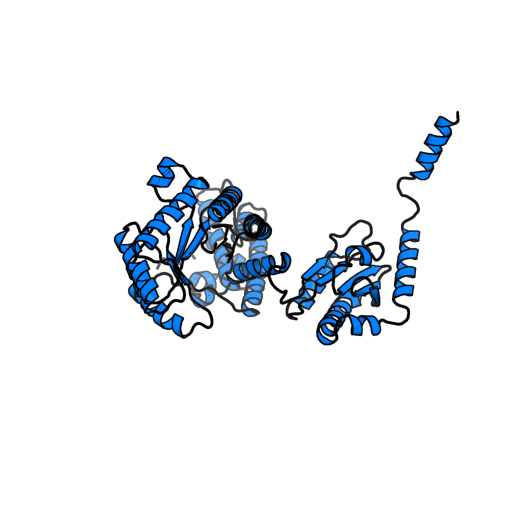O 1
ATOM 1719 N N . SER A 1 237 ? 1.263 -2.725 15.742 1.00 93.69 237 SER A N 1
ATOM 1720 C CA . SER A 1 237 ? 2.296 -1.934 15.078 1.00 93.69 237 SER A CA 1
ATOM 1721 C C . SER A 1 237 ? 3.654 -2.637 15.119 1.00 93.69 237 SER A C 1
ATOM 1723 O O . SER A 1 237 ? 4.484 -2.366 14.260 1.00 93.69 237 SER A O 1
ATOM 1725 N N . ASP A 1 238 ? 3.901 -3.563 16.047 1.00 95.88 238 ASP A N 1
ATOM 1726 C CA . ASP A 1 238 ? 5.047 -4.471 15.962 1.00 95.88 238 ASP A CA 1
ATOM 1727 C C . ASP A 1 238 ? 4.752 -5.606 14.968 1.00 95.88 238 ASP A C 1
ATOM 1729 O O . ASP A 1 238 ? 3.734 -6.292 15.072 1.00 95.88 238 ASP A O 1
ATOM 1733 N N . VAL A 1 239 ? 5.638 -5.791 13.984 1.00 95.88 239 VAL A N 1
ATOM 1734 C CA . VAL A 1 239 ? 5.420 -6.738 12.877 1.00 95.88 239 VAL A CA 1
ATOM 1735 C C . VAL A 1 239 ? 5.445 -8.184 13.366 1.00 95.88 239 VAL A C 1
ATOM 1737 O O . VAL A 1 239 ? 4.647 -8.987 12.894 1.00 95.88 239 VAL A O 1
ATOM 1740 N N . ARG A 1 240 ? 6.323 -8.526 14.317 1.00 96.56 240 ARG A N 1
ATOM 1741 C CA . ARG A 1 240 ? 6.421 -9.901 14.826 1.00 96.56 240 ARG A CA 1
ATOM 1742 C C . ARG A 1 240 ? 5.181 -10.257 15.629 1.00 96.56 240 ARG A C 1
ATOM 1744 O O . ARG A 1 240 ? 4.562 -11.274 15.351 1.00 96.56 240 ARG A O 1
ATOM 1751 N N . LEU A 1 241 ? 4.782 -9.385 16.554 1.00 96.81 241 LEU A N 1
ATOM 1752 C CA . LEU A 1 241 ? 3.547 -9.533 17.316 1.00 96.81 241 LEU A CA 1
ATOM 1753 C C . LEU A 1 241 ? 2.345 -9.697 16.383 1.00 96.81 241 LEU A C 1
ATOM 1755 O O . LEU A 1 241 ? 1.549 -10.607 16.585 1.00 96.81 241 LEU A O 1
ATOM 1759 N N . MET A 1 242 ? 2.229 -8.856 15.350 1.00 96.75 242 MET A N 1
ATOM 1760 C CA . MET A 1 242 ? 1.148 -8.945 14.366 1.00 96.75 242 MET A CA 1
ATOM 1761 C C . MET A 1 242 ? 1.137 -10.309 13.662 1.00 96.75 242 MET A C 1
ATOM 1763 O O . MET A 1 242 ? 0.103 -10.972 13.667 1.00 96.75 242 MET A O 1
ATOM 1767 N N . VAL A 1 243 ? 2.273 -10.755 13.118 1.00 98.31 243 VAL A N 1
ATOM 1768 C CA . VAL A 1 243 ? 2.374 -12.037 12.402 1.00 98.31 243 VAL A CA 1
ATOM 1769 C C . VAL A 1 243 ? 2.013 -13.215 13.309 1.00 98.31 243 VAL A C 1
ATOM 1771 O O . VAL A 1 243 ? 1.156 -14.014 12.941 1.00 98.31 243 VAL A O 1
ATOM 1774 N N . GLU A 1 244 ? 2.589 -13.298 14.512 1.00 98.44 244 GLU A N 1
ATOM 1775 C CA . GLU A 1 244 ? 2.277 -14.397 15.437 1.00 98.44 244 GLU A CA 1
ATOM 1776 C C . GLU A 1 244 ? 0.810 -14.364 15.900 1.00 98.44 244 GLU A C 1
ATOM 1778 O O . GLU A 1 244 ? 0.193 -15.414 16.067 1.00 98.44 244 GLU A O 1
ATOM 1783 N N . SER A 1 245 ? 0.211 -13.174 16.039 1.00 98.00 245 SER A N 1
ATOM 1784 C CA . SER A 1 245 ? -1.214 -13.038 16.382 1.00 98.00 245 SER A CA 1
ATOM 1785 C C . SER A 1 245 ? -2.125 -13.559 15.278 1.00 98.00 245 SER A C 1
ATOM 1787 O O . SER A 1 245 ? -3.103 -14.232 15.578 1.00 98.00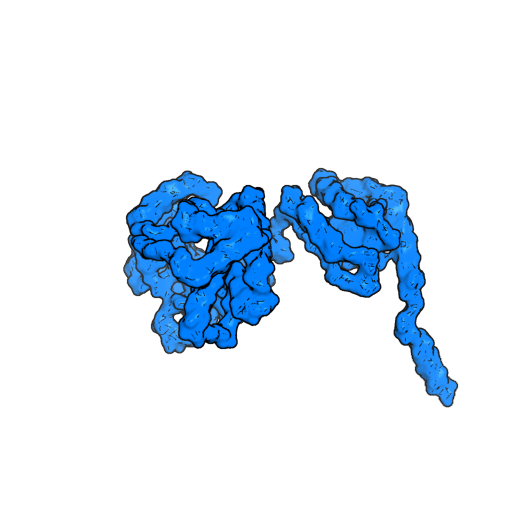 245 SER A O 1
ATOM 1789 N N . TYR A 1 246 ? -1.824 -13.265 14.008 1.00 98.44 246 TYR A N 1
ATOM 1790 C CA . TYR A 1 246 ? -2.631 -13.763 12.891 1.00 98.44 246 TYR A CA 1
ATOM 1791 C C . TYR A 1 246 ? -2.456 -15.261 12.659 1.00 98.44 246 TYR A C 1
ATOM 1793 O O . TYR A 1 246 ? -3.442 -15.909 12.327 1.00 98.44 246 TYR A O 1
ATOM 1801 N N . ARG A 1 247 ? -1.256 -15.820 12.866 1.00 98.50 247 ARG A N 1
ATOM 1802 C CA . ARG A 1 247 ? -1.050 -17.278 12.825 1.00 98.50 247 ARG A CA 1
ATOM 1803 C C . ARG A 1 247 ? -1.881 -17.981 13.887 1.00 98.50 247 ARG A C 1
ATOM 1805 O O . ARG A 1 247 ? -2.657 -18.870 13.562 1.00 98.50 247 ARG A O 1
ATOM 1812 N N . LEU A 1 248 ? -1.780 -17.516 15.134 1.00 98.38 248 LEU A N 1
ATOM 1813 C CA . LEU A 1 248 ? -2.580 -18.063 16.224 1.00 98.38 248 LEU A CA 1
ATOM 1814 C C . LEU A 1 248 ? -4.079 -17.908 15.945 1.00 98.38 248 LEU A C 1
ATOM 1816 O O . LEU A 1 248 ? -4.841 -18.846 16.152 1.00 98.38 248 LEU A O 1
ATOM 1820 N N . LEU A 1 249 ? -4.505 -16.742 15.451 1.00 97.69 249 LEU A N 1
ATOM 1821 C CA . LEU A 1 249 ? -5.905 -16.500 15.120 1.00 97.69 249 LEU A CA 1
ATOM 1822 C C . LEU A 1 249 ? -6.404 -17.452 14.024 1.00 97.69 249 LEU A C 1
ATOM 1824 O O . LEU A 1 249 ? -7.484 -18.007 14.184 1.00 97.69 249 LEU A O 1
ATOM 1828 N N . ALA A 1 250 ? -5.626 -17.672 12.961 1.00 97.88 250 ALA A N 1
ATOM 1829 C CA . ALA A 1 250 ? -5.981 -18.573 11.862 1.00 97.88 250 ALA A CA 1
ATOM 1830 C C . ALA A 1 250 ? -6.166 -20.031 12.316 1.00 97.88 250 ALA A C 1
ATOM 1832 O O . ALA A 1 250 ? -7.016 -20.729 11.775 1.00 97.88 250 ALA A O 1
ATOM 1833 N N . ASP A 1 251 ? -5.427 -20.471 13.338 1.00 97.12 251 ASP A N 1
ATOM 1834 C CA . ASP A 1 251 ? -5.599 -21.798 13.950 1.00 97.12 251 ASP A CA 1
ATOM 1835 C C . ASP A 1 251 ? -6.778 -21.862 14.942 1.00 97.12 251 ASP A C 1
ATOM 1837 O O . ASP A 1 251 ? -7.172 -22.946 15.378 1.00 97.12 251 ASP A O 1
ATOM 1841 N N . THR A 1 252 ? -7.324 -20.708 15.338 1.00 96.06 252 THR A N 1
ATOM 1842 C CA . THR A 1 252 ? -8.345 -20.594 16.392 1.00 96.06 252 THR A CA 1
ATOM 1843 C C . THR A 1 252 ? -9.753 -20.395 15.830 1.00 96.06 252 THR A C 1
ATOM 1845 O O . THR A 1 252 ? -10.721 -20.849 16.440 1.00 96.06 252 THR A O 1
ATOM 1848 N N . VAL A 1 253 ? -9.896 -19.707 14.691 1.00 93.56 253 VAL A N 1
ATOM 1849 C CA . VAL A 1 253 ? -11.202 -19.331 14.124 1.00 93.56 253 VAL A CA 1
ATOM 1850 C C . VAL A 1 253 ? -11.253 -19.548 12.612 1.00 93.56 253 VAL A C 1
ATOM 1852 O O . VAL A 1 253 ? -10.300 -19.241 11.906 1.00 93.56 253 VAL A O 1
ATOM 1855 N N . ASP A 1 254 ? -12.412 -19.977 12.109 1.00 92.75 254 ASP A N 1
ATOM 1856 C CA . ASP A 1 254 ? -12.661 -20.168 10.669 1.00 92.75 254 ASP A CA 1
ATOM 1857 C C . ASP A 1 254 ? -13.138 -18.884 9.952 1.00 92.75 254 ASP A C 1
ATOM 1859 O O . ASP A 1 254 ? -13.433 -18.892 8.756 1.00 92.75 254 ASP A O 1
ATOM 1863 N N . ALA A 1 255 ? -13.275 -17.771 10.680 1.00 94.69 255 ALA A N 1
ATOM 1864 C CA . ALA A 1 255 ? -13.766 -16.515 10.121 1.00 94.69 255 ALA A CA 1
ATOM 1865 C C . ALA A 1 255 ? -12.720 -15.853 9.198 1.00 94.69 255 ALA A C 1
ATOM 1867 O O . ALA A 1 255 ? -11.533 -15.856 9.531 1.00 94.69 255 ALA A O 1
ATOM 1868 N N . PRO A 1 256 ? -13.137 -15.180 8.105 1.00 97.25 256 PRO A N 1
ATOM 1869 C CA . PRO A 1 256 ? -12.219 -14.453 7.233 1.00 97.25 256 PRO A CA 1
ATOM 1870 C C . PRO A 1 256 ? -11.372 -13.414 7.980 1.00 97.25 256 PRO A C 1
ATOM 1872 O O . PRO A 1 256 ? -11.869 -12.654 8.820 1.00 97.25 256 PRO A O 1
ATOM 1875 N N . LEU A 1 257 ? -10.095 -13.318 7.623 1.00 97.88 257 LEU A N 1
ATOM 1876 C CA . LEU A 1 257 ? -9.101 -12.482 8.282 1.00 97.88 257 LEU A CA 1
ATOM 1877 C C . LEU A 1 257 ? -8.786 -11.227 7.461 1.00 97.88 257 LEU A C 1
ATOM 1879 O O . LEU A 1 257 ? -8.367 -11.278 6.303 1.00 97.88 257 LEU A O 1
ATOM 1883 N N . HIS A 1 258 ? -8.958 -10.061 8.088 1.00 97.50 258 HIS A N 1
ATOM 1884 C CA . HIS A 1 258 ? -8.609 -8.762 7.525 1.00 97.50 258 HIS A CA 1
ATOM 1885 C C . HIS A 1 258 ? -7.233 -8.294 8.000 1.00 97.50 258 HIS A C 1
ATOM 1887 O O . HIS A 1 258 ? -7.096 -7.656 9.047 1.00 97.50 258 HIS A O 1
ATOM 1893 N N . LEU A 1 259 ? -6.218 -8.553 7.184 1.00 97.19 259 LEU A N 1
ATOM 1894 C CA . LEU A 1 259 ? -4.831 -8.241 7.484 1.00 97.19 259 LEU A CA 1
ATOM 1895 C C . LEU A 1 259 ? -4.547 -6.737 7.501 1.00 97.19 259 LEU A C 1
ATOM 1897 O O . LEU A 1 259 ? -5.128 -5.929 6.771 1.00 97.19 259 LEU A O 1
ATOM 1901 N N . GLY A 1 260 ? -3.567 -6.356 8.308 1.00 94.38 260 GLY A N 1
ATOM 1902 C CA . GLY A 1 260 ? -2.952 -5.041 8.231 1.00 94.38 260 GLY A CA 1
ATOM 1903 C C . GLY A 1 260 ? -2.048 -4.768 9.418 1.00 94.38 260 GLY A C 1
ATOM 1904 O O . GLY A 1 260 ? -2.362 -5.141 10.547 1.00 94.38 260 GLY A O 1
ATOM 1905 N N . VAL A 1 261 ? -0.942 -4.078 9.161 1.00 94.75 261 VAL A N 1
ATOM 1906 C CA . VAL A 1 261 ? -0.120 -3.481 10.216 1.00 94.75 261 VAL A CA 1
ATOM 1907 C C . VAL A 1 261 ? -0.738 -2.125 10.542 1.00 94.75 261 VAL A C 1
ATOM 1909 O O . VAL A 1 261 ? -0.924 -1.303 9.640 1.00 94.75 261 VAL A O 1
ATOM 1912 N N . THR A 1 262 ? -1.123 -1.907 11.802 1.00 92.06 262 THR A N 1
ATOM 1913 C CA . THR A 1 262 ? -1.606 -0.586 12.238 1.00 92.06 262 THR A CA 1
ATOM 1914 C C . THR A 1 262 ? -0.421 0.343 12.466 1.00 92.06 262 THR A C 1
ATOM 1916 O O . THR A 1 262 ? 0.666 -0.123 12.807 1.00 92.06 262 THR A O 1
ATOM 1919 N N . GLU A 1 263 ? -0.622 1.648 12.269 1.00 89.44 263 GLU A N 1
ATOM 1920 C CA . GLU A 1 263 ? 0.409 2.665 12.523 1.00 89.44 263 GLU A CA 1
ATOM 1921 C C . GLU A 1 263 ? 1.753 2.290 11.864 1.00 89.44 263 GLU A C 1
ATOM 1923 O O . GLU A 1 263 ? 2.820 2.259 12.491 1.00 89.44 263 GLU A O 1
ATOM 1928 N N . ALA A 1 264 ? 1.705 1.923 10.576 1.00 91.31 264 ALA A N 1
ATOM 1929 C CA . ALA A 1 264 ? 2.913 1.539 9.851 1.00 91.31 264 ALA A CA 1
ATOM 1930 C C . ALA A 1 264 ? 3.856 2.742 9.679 1.00 91.31 264 ALA A C 1
ATOM 1932 O O . ALA A 1 264 ? 5.075 2.577 9.636 1.00 91.31 264 ALA A O 1
ATOM 1933 N N . GLY A 1 265 ? 3.285 3.948 9.655 1.00 91.75 265 GLY A N 1
ATOM 1934 C CA . GLY A 1 265 ? 4.001 5.201 9.493 1.00 91.75 265 GLY A CA 1
ATOM 1935 C C . GLY A 1 265 ? 4.098 5.632 8.026 1.00 91.75 265 GLY A C 1
ATOM 1936 O O . GLY A 1 265 ? 3.442 5.060 7.150 1.00 91.75 265 GLY A O 1
ATOM 1937 N N . PRO A 1 266 ? 4.888 6.672 7.746 1.00 91.44 266 PRO A N 1
ATOM 1938 C CA . PRO A 1 266 ? 5.046 7.233 6.410 1.00 91.44 266 PRO A CA 1
ATOM 1939 C C . PRO A 1 266 ? 5.938 6.355 5.509 1.00 91.44 266 PRO A C 1
ATOM 1941 O O . PRO A 1 266 ? 6.838 5.667 6.006 1.00 91.44 266 PRO A O 1
ATOM 1944 N N . PRO A 1 267 ? 5.743 6.376 4.178 1.00 90.50 267 PRO A N 1
ATOM 1945 C CA . PRO A 1 267 ? 6.698 5.807 3.225 1.00 90.50 267 PRO A CA 1
ATOM 1946 C C . PRO A 1 267 ? 8.098 6.452 3.340 1.00 90.50 267 PRO A C 1
ATOM 1948 O O . PRO A 1 267 ? 8.190 7.629 3.688 1.00 90.50 267 PRO A O 1
ATOM 1951 N N . PRO A 1 268 ? 9.191 5.724 3.026 1.00 93.75 268 PRO A N 1
ATOM 1952 C CA . PRO A 1 268 ? 9.224 4.326 2.579 1.00 93.75 268 PRO A CA 1
ATOM 1953 C C . PRO A 1 268 ? 9.128 3.311 3.729 1.00 93.75 268 PRO A C 1
ATOM 1955 O O . PRO A 1 268 ? 8.741 2.166 3.509 1.00 93.75 268 PRO A O 1
ATOM 1958 N N . THR A 1 269 ? 9.429 3.711 4.966 1.00 91.19 269 THR A N 1
ATOM 1959 C CA . THR A 1 269 ? 9.488 2.795 6.117 1.00 91.19 269 THR A CA 1
ATOM 1960 C C . THR A 1 269 ? 8.149 2.113 6.389 1.00 91.19 269 THR A C 1
ATOM 1962 O O . THR A 1 269 ? 8.118 0.906 6.618 1.00 91.19 269 THR A O 1
ATOM 1965 N N . GLY A 1 270 ? 7.036 2.847 6.302 1.00 94.38 270 GLY A N 1
ATOM 1966 C CA . GLY A 1 270 ? 5.697 2.283 6.466 1.00 94.38 270 GLY A CA 1
ATOM 1967 C C . GLY A 1 270 ? 5.356 1.226 5.417 1.00 94.38 270 GLY A C 1
ATOM 1968 O O . GLY A 1 270 ? 4.742 0.216 5.757 1.00 94.38 270 GLY A O 1
ATOM 1969 N N . LEU A 1 271 ? 5.827 1.395 4.174 1.00 95.12 271 LEU A N 1
ATOM 1970 C CA . LEU A 1 271 ? 5.672 0.387 3.121 1.00 95.12 271 LEU A CA 1
ATOM 1971 C C . LEU A 1 271 ? 6.464 -0.875 3.451 1.00 95.12 271 LEU A C 1
ATOM 1973 O O . LEU A 1 271 ? 5.901 -1.965 3.393 1.00 95.12 271 LEU A O 1
ATOM 1977 N N . LEU A 1 272 ? 7.735 -0.740 3.844 1.00 94.81 272 LEU A N 1
ATOM 1978 C CA . LEU A 1 272 ? 8.578 -1.878 4.227 1.00 94.81 272 LEU A CA 1
ATOM 1979 C C . LEU A 1 272 ? 7.968 -2.645 5.404 1.00 94.81 272 LEU A C 1
ATOM 1981 O O . LEU A 1 272 ? 7.843 -3.865 5.362 1.00 94.81 272 LEU A O 1
ATOM 1985 N N . LYS A 1 273 ? 7.533 -1.914 6.431 1.00 96.12 273 LYS A N 1
ATOM 1986 C CA . LYS A 1 273 ? 6.947 -2.464 7.652 1.00 96.12 273 LYS A CA 1
ATOM 1987 C C . LYS A 1 273 ? 5.628 -3.191 7.387 1.00 96.12 273 LYS A C 1
ATOM 1989 O O . LYS A 1 273 ? 5.463 -4.329 7.819 1.00 96.12 273 LYS A O 1
ATOM 1994 N N . ALA A 1 274 ? 4.703 -2.558 6.662 1.00 96.31 274 ALA A N 1
ATOM 1995 C CA . ALA A 1 274 ? 3.424 -3.168 6.308 1.00 96.31 274 ALA A CA 1
ATOM 1996 C C . ALA A 1 274 ? 3.612 -4.391 5.401 1.00 96.31 274 ALA A C 1
ATOM 1998 O O . ALA A 1 274 ? 3.019 -5.435 5.659 1.00 96.31 274 ALA A O 1
ATOM 1999 N N . THR A 1 275 ? 4.488 -4.288 4.398 1.00 97.31 275 THR A N 1
ATOM 2000 C CA . THR A 1 275 ? 4.785 -5.385 3.467 1.00 97.31 275 THR A CA 1
ATOM 2001 C C . THR A 1 275 ? 5.416 -6.571 4.185 1.00 97.31 275 THR A C 1
ATOM 2003 O O . THR A 1 275 ? 4.983 -7.693 3.966 1.00 97.31 275 THR A O 1
ATOM 2006 N N . ALA A 1 276 ? 6.370 -6.346 5.095 1.00 96.88 276 ALA A N 1
ATOM 2007 C CA . ALA A 1 276 ? 6.998 -7.423 5.858 1.00 96.88 276 ALA A CA 1
ATOM 2008 C C . ALA A 1 276 ? 5.978 -8.248 6.665 1.00 96.88 276 ALA A C 1
ATOM 2010 O O . ALA A 1 276 ? 6.084 -9.470 6.706 1.00 96.88 276 ALA A O 1
ATOM 2011 N N . GLY A 1 277 ? 4.973 -7.606 7.271 1.00 96.81 277 GLY A N 1
ATOM 2012 C CA . GLY A 1 277 ? 3.912 -8.317 7.993 1.00 96.81 277 GLY A CA 1
ATOM 2013 C C . GLY A 1 277 ? 2.908 -8.995 7.062 1.00 96.81 277 GLY A C 1
ATOM 2014 O O . GLY A 1 277 ? 2.677 -10.197 7.161 1.00 96.81 277 GLY A O 1
ATOM 2015 N N . ILE A 1 278 ? 2.328 -8.230 6.134 1.00 98.12 278 ILE A N 1
ATOM 2016 C CA . ILE A 1 278 ? 1.237 -8.703 5.272 1.00 98.12 278 ILE A CA 1
ATOM 2017 C C . ILE A 1 278 ? 1.730 -9.784 4.300 1.00 98.12 278 ILE A C 1
ATOM 2019 O O . ILE A 1 278 ? 1.081 -10.815 4.172 1.00 98.12 278 ILE A O 1
ATOM 2023 N N . ALA A 1 279 ? 2.879 -9.590 3.643 1.00 98.00 279 ALA A N 1
ATOM 2024 C CA . ALA A 1 279 ? 3.399 -10.550 2.667 1.0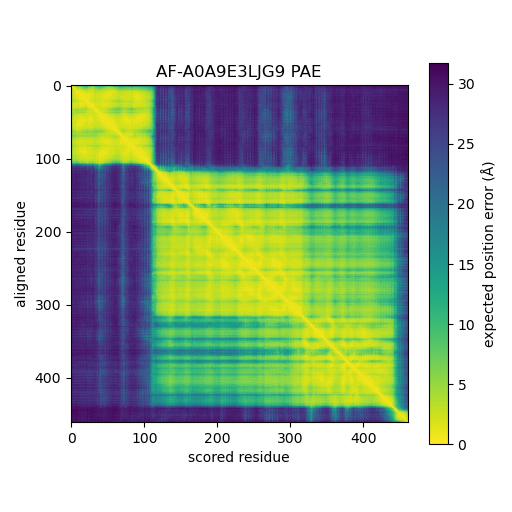0 98.00 279 ALA A CA 1
ATOM 2025 C C . ALA A 1 279 ? 3.755 -11.898 3.305 1.00 98.00 279 ALA A C 1
ATOM 2027 O O . ALA A 1 279 ? 3.520 -12.933 2.691 1.00 98.00 279 ALA A O 1
ATOM 2028 N N . THR A 1 280 ? 4.281 -11.884 4.537 1.00 98.06 280 THR A N 1
ATOM 2029 C CA . THR A 1 280 ? 4.596 -13.110 5.288 1.00 98.06 280 THR A CA 1
ATOM 2030 C C . THR A 1 280 ? 3.345 -13.965 5.474 1.00 98.06 280 THR A C 1
ATOM 2032 O O . THR A 1 280 ? 3.352 -15.136 5.115 1.00 98.06 280 THR A O 1
ATOM 2035 N N . LEU A 1 281 ? 2.251 -13.365 5.952 1.00 98.31 281 LEU A N 1
ATOM 2036 C CA . LEU A 1 281 ? 0.986 -14.072 6.171 1.00 98.31 281 LEU A CA 1
ATOM 2037 C C . LEU A 1 281 ? 0.349 -14.540 4.856 1.00 98.31 281 LEU A C 1
ATOM 2039 O O . LEU A 1 281 ? -0.078 -15.686 4.754 1.00 98.31 281 LEU A O 1
ATOM 2043 N N . LEU A 1 282 ? 0.351 -13.692 3.823 1.00 97.88 282 LEU A N 1
ATOM 2044 C CA . LEU A 1 282 ? -0.207 -14.055 2.517 1.00 97.88 282 LEU A CA 1
ATOM 2045 C C . LEU A 1 282 ? 0.534 -15.234 1.866 1.00 97.88 282 LEU A C 1
ATOM 2047 O O . LEU A 1 282 ? -0.107 -16.102 1.279 1.00 97.88 282 LEU A O 1
ATOM 2051 N N . LEU A 1 283 ? 1.865 -15.296 1.984 1.00 96.38 283 LEU A N 1
ATOM 2052 C CA . LEU A 1 283 ? 2.668 -16.424 1.489 1.00 96.38 283 LEU A CA 1
ATOM 2053 C C . LEU A 1 283 ? 2.415 -17.727 2.263 1.00 96.38 283 LEU A C 1
ATOM 2055 O O . LEU A 1 283 ? 2.652 -18.808 1.730 1.00 96.38 283 LEU A O 1
ATOM 2059 N N . GLU A 1 284 ? 1.920 -17.629 3.495 1.00 97.56 284 GLU A N 1
ATOM 2060 C CA . GLU A 1 284 ? 1.483 -18.762 4.319 1.00 97.56 284 GLU A CA 1
ATOM 2061 C C . GLU A 1 284 ? 0.022 -19.161 4.046 1.00 97.56 284 GLU A C 1
ATOM 2063 O O . GLU A 1 284 ? -0.468 -20.126 4.626 1.00 97.56 284 GLU A O 1
ATOM 2068 N N . GLY A 1 285 ? -0.674 -18.452 3.148 1.00 96.69 285 GLY A N 1
ATOM 2069 C CA . GLY A 1 285 ? -2.087 -18.684 2.844 1.00 96.69 285 GLY A CA 1
ATOM 2070 C C . GLY A 1 285 ? -3.052 -18.096 3.876 1.00 96.69 285 GLY A C 1
ATOM 2071 O O . GLY A 1 285 ? -4.221 -18.467 3.891 1.00 96.69 285 GLY A O 1
ATOM 2072 N N . ILE A 1 286 ? -2.581 -17.187 4.734 1.00 97.94 286 ILE A N 1
ATOM 2073 C CA . ILE A 1 286 ? -3.376 -16.540 5.781 1.00 97.94 286 ILE A CA 1
ATOM 2074 C C . ILE A 1 286 ? -3.804 -15.153 5.295 1.00 97.94 286 ILE A C 1
ATOM 2076 O O . ILE A 1 286 ? -2.951 -14.312 5.008 1.00 97.94 286 ILE A O 1
ATOM 2080 N N . GLY A 1 287 ? -5.114 -14.885 5.268 1.00 96.31 287 GLY A N 1
ATOM 2081 C CA . GLY A 1 287 ? -5.692 -13.566 4.989 1.00 96.31 287 GLY A CA 1
ATOM 2082 C C . GLY A 1 287 ? -6.603 -13.509 3.762 1.00 96.31 287 GLY A C 1
ATOM 2083 O O . GLY A 1 287 ? -6.231 -13.926 2.671 1.00 96.31 287 GLY A O 1
ATOM 2084 N N . ASP A 1 288 ? -7.769 -12.886 3.929 1.00 95.62 288 ASP A N 1
ATOM 2085 C CA . ASP A 1 288 ? -8.842 -12.836 2.919 1.00 95.62 288 ASP A CA 1
ATOM 2086 C C . ASP A 1 288 ? -9.058 -11.421 2.366 1.00 95.62 288 ASP A C 1
ATOM 2088 O O . ASP A 1 288 ? -9.573 -11.198 1.271 1.00 95.62 288 ASP A O 1
ATOM 2092 N N . THR A 1 289 ? -8.667 -10.418 3.147 1.00 93.44 289 THR A N 1
ATOM 2093 C CA . THR A 1 289 ? -8.655 -9.010 2.757 1.00 93.44 289 THR A CA 1
ATOM 2094 C C . THR A 1 289 ? -7.523 -8.307 3.495 1.00 93.44 289 THR A C 1
ATOM 2096 O O . THR A 1 289 ? -7.099 -8.745 4.560 1.00 93.44 289 THR A O 1
ATOM 2099 N N . LEU A 1 290 ? -7.009 -7.205 2.952 1.00 94.12 290 LEU A N 1
ATOM 2100 C CA . LEU A 1 290 ? -5.901 -6.464 3.549 1.00 94.12 290 LEU A CA 1
ATOM 2101 C C . LEU A 1 290 ? -6.153 -4.961 3.532 1.00 94.12 290 LEU A C 1
ATOM 2103 O O . LEU A 1 290 ? -6.935 -4.447 2.731 1.00 94.12 290 LEU A O 1
ATOM 2107 N N . ARG A 1 291 ? -5.456 -4.248 4.414 1.00 93.06 291 ARG A N 1
ATOM 2108 C CA . ARG A 1 291 ? -5.310 -2.795 4.368 1.00 93.06 291 ARG A CA 1
ATOM 2109 C C . ARG A 1 291 ? -3.894 -2.400 4.780 1.00 93.06 291 ARG A C 1
ATOM 2111 O O . ARG A 1 291 ? -3.445 -2.752 5.873 1.00 93.06 291 ARG A O 1
ATOM 2118 N N . TYR A 1 292 ? -3.240 -1.607 3.938 1.00 93.50 292 TYR A N 1
ATOM 2119 C CA . TYR A 1 292 ? -2.069 -0.825 4.331 1.00 93.50 292 TYR A CA 1
ATOM 2120 C C . TYR A 1 292 ? -2.532 0.359 5.183 1.00 93.50 292 TYR A C 1
ATOM 2122 O O . TYR A 1 292 ? -3.516 0.993 4.831 1.00 93.50 292 TYR A O 1
ATOM 2130 N N . SER A 1 293 ? -1.858 0.629 6.304 1.00 91.75 293 SER A N 1
ATOM 2131 C CA . SER A 1 293 ? -2.194 1.751 7.201 1.00 91.75 293 SER A CA 1
ATOM 2132 C C . SER A 1 293 ? -1.011 2.719 7.253 1.00 91.75 293 SER A C 1
ATOM 2134 O O . SER A 1 293 ? -0.205 2.689 8.189 1.00 91.75 293 SER A O 1
ATOM 2136 N N . LEU A 1 294 ? -0.856 3.502 6.188 1.00 91.75 294 LEU A N 1
ATOM 2137 C CA . LEU A 1 294 ? 0.267 4.406 5.959 1.00 91.75 294 LEU A CA 1
ATOM 2138 C C . LEU A 1 294 ? -0.087 5.820 6.417 1.00 91.75 294 LEU A C 1
ATOM 2140 O O . LEU A 1 294 ? -1.223 6.270 6.327 1.00 91.75 294 LEU A O 1
ATOM 2144 N N . THR A 1 295 ? 0.919 6.576 6.839 1.00 88.94 295 THR A N 1
ATOM 2145 C CA . THR A 1 295 ? 0.784 8.031 6.996 1.00 88.94 295 THR A CA 1
ATOM 2146 C C . THR A 1 295 ? 0.998 8.695 5.633 1.00 88.94 295 THR A C 1
ATOM 2148 O O . THR A 1 295 ? 2.028 9.326 5.397 1.00 88.94 295 THR A O 1
ATOM 2151 N N . ALA A 1 296 ? 0.069 8.464 4.704 1.00 83.75 296 ALA A N 1
ATOM 2152 C CA . ALA A 1 296 ? 0.137 8.904 3.311 1.00 83.75 296 ALA A CA 1
ATOM 2153 C C . ALA A 1 296 ? -1.265 9.127 2.725 1.00 83.75 296 ALA A C 1
ATOM 2155 O O . ALA A 1 296 ? -2.271 8.917 3.405 1.00 83.75 296 ALA A O 1
ATOM 2156 N N . ASP A 1 297 ? -1.321 9.540 1.457 1.00 82.31 297 ASP A N 1
ATOM 2157 C CA . ASP A 1 297 ? -2.575 9.553 0.714 1.00 82.31 297 ASP A CA 1
ATOM 2158 C C . ASP A 1 297 ? -3.173 8.127 0.666 1.00 82.31 297 ASP A C 1
ATOM 2160 O O . ASP A 1 297 ? -2.456 7.161 0.389 1.00 82.31 297 ASP A O 1
ATOM 2164 N N . PRO A 1 298 ? -4.474 7.960 0.927 1.00 72.75 298 PRO A N 1
ATOM 2165 C CA . PRO A 1 298 ? -5.146 6.666 0.865 1.00 72.75 298 PRO A CA 1
ATOM 2166 C C . PRO A 1 298 ? -5.042 5.925 -0.472 1.00 72.75 298 PRO A C 1
ATOM 2168 O O . PRO A 1 298 ? -5.084 4.694 -0.507 1.00 72.75 298 PRO A O 1
ATOM 2171 N N . VAL A 1 299 ? -4.905 6.652 -1.582 1.00 79.75 299 VAL A N 1
ATOM 2172 C CA . VAL A 1 299 ? -4.649 6.067 -2.900 1.00 79.75 299 VAL A CA 1
ATOM 2173 C C . VAL A 1 299 ? -3.317 5.317 -2.893 1.00 79.75 299 VAL A C 1
ATOM 2175 O O . VAL A 1 299 ? -3.221 4.259 -3.512 1.00 79.75 299 VAL A O 1
ATOM 2178 N N . GLU A 1 300 ? -2.316 5.789 -2.144 1.00 82.44 300 GLU A N 1
ATOM 2179 C CA . GLU A 1 300 ? -1.048 5.074 -1.963 1.00 82.44 300 GLU A CA 1
ATOM 2180 C C . GLU A 1 300 ? -1.223 3.807 -1.114 1.00 82.44 300 GLU A C 1
ATOM 2182 O O . GLU A 1 300 ? -0.620 2.783 -1.434 1.00 82.44 300 GLU A O 1
ATOM 2187 N N . GLU A 1 301 ? -2.091 3.813 -0.089 1.00 83.62 301 GLU A N 1
ATOM 2188 C CA . GLU A 1 301 ? -2.444 2.586 0.654 1.00 83.62 301 GLU A CA 1
ATOM 2189 C C . GLU A 1 301 ? -3.059 1.535 -0.284 1.00 83.62 301 GLU A C 1
ATOM 2191 O O . GLU A 1 301 ? -2.655 0.367 -0.283 1.00 83.62 301 GLU A O 1
ATOM 2196 N N . ALA A 1 302 ? -4.023 1.955 -1.110 1.00 81.31 302 ALA A N 1
ATOM 2197 C CA . ALA A 1 302 ? -4.702 1.087 -2.067 1.00 81.31 302 ALA A CA 1
ATOM 2198 C C . ALA A 1 302 ? -3.750 0.581 -3.161 1.00 81.31 302 ALA A C 1
ATOM 2200 O O . ALA A 1 302 ? -3.777 -0.605 -3.502 1.00 81.31 302 ALA A O 1
ATOM 2201 N N . ARG A 1 303 ? -2.878 1.455 -3.682 1.00 84.06 303 ARG A N 1
ATOM 2202 C CA . ARG A 1 303 ? -1.860 1.102 -4.679 1.00 84.06 303 ARG A CA 1
ATOM 2203 C C . ARG A 1 303 ? -0.872 0.086 -4.116 1.00 84.06 303 ARG A C 1
ATOM 2205 O O . ARG A 1 303 ? -0.639 -0.924 -4.770 1.00 84.06 303 ARG A O 1
ATOM 2212 N N . ALA A 1 304 ? -0.358 0.302 -2.905 1.00 89.94 304 ALA A N 1
ATOM 2213 C CA . ALA A 1 304 ? 0.570 -0.622 -2.255 1.00 89.94 304 ALA A CA 1
ATOM 2214 C C . ALA A 1 304 ? -0.063 -2.001 -2.025 1.00 89.94 304 ALA A C 1
ATOM 2216 O O . ALA A 1 304 ? 0.535 -3.022 -2.357 1.00 89.94 304 ALA A O 1
ATOM 2217 N N . GLY A 1 305 ? -1.302 -2.035 -1.520 1.00 89.19 305 GLY A N 1
ATOM 2218 C CA . GLY A 1 305 ? -2.040 -3.281 -1.325 1.00 89.19 305 GLY A CA 1
ATOM 2219 C C . GLY A 1 305 ? -2.286 -4.038 -2.630 1.00 89.19 305 GLY A C 1
ATOM 2220 O O . GLY A 1 305 ? -2.083 -5.249 -2.689 1.00 89.19 305 GLY A O 1
ATOM 2221 N N . ARG A 1 306 ? -2.671 -3.325 -3.696 1.00 86.88 306 ARG A N 1
ATOM 2222 C CA . ARG A 1 306 ? -2.840 -3.914 -5.028 1.00 86.88 306 ARG A CA 1
ATOM 2223 C C . ARG A 1 306 ? -1.520 -4.465 -5.571 1.00 86.88 306 ARG A C 1
ATOM 2225 O O . ARG A 1 306 ? -1.489 -5.618 -5.989 1.00 86.88 306 ARG A O 1
ATOM 2232 N N . GLN A 1 307 ? -0.459 -3.664 -5.536 1.00 88.50 307 GLN A N 1
ATOM 2233 C CA . GLN A 1 307 ? 0.854 -4.033 -6.058 1.00 88.50 307 GLN A CA 1
ATOM 2234 C C . GLN A 1 307 ? 1.433 -5.243 -5.320 1.00 88.50 307 GLN A C 1
ATOM 2236 O O . GLN A 1 307 ? 2.003 -6.124 -5.954 1.00 88.50 307 GLN A O 1
ATOM 2241 N N . LEU A 1 308 ? 1.242 -5.335 -3.997 1.00 93.25 308 LEU A N 1
ATOM 2242 C CA . LEU A 1 308 ? 1.654 -6.514 -3.239 1.00 93.25 308 LEU A CA 1
ATOM 2243 C C . LEU A 1 308 ? 0.965 -7.782 -3.761 1.00 93.25 308 LEU A C 1
ATOM 2245 O O . LEU A 1 308 ? 1.633 -8.783 -4.002 1.00 93.25 308 LEU A O 1
ATOM 2249 N N . LEU A 1 309 ? -0.357 -7.744 -3.957 1.00 90.19 309 LEU A N 1
ATOM 2250 C CA . LEU A 1 309 ? -1.101 -8.899 -4.468 1.00 90.19 309 LEU A CA 1
ATOM 2251 C C . LEU A 1 309 ? -0.656 -9.296 -5.882 1.00 90.19 309 LEU A C 1
ATOM 2253 O O . LEU A 1 309 ? -0.588 -10.485 -6.179 1.00 90.19 309 LEU A O 1
ATOM 2257 N N . GLU A 1 310 ? -0.335 -8.321 -6.736 1.00 88.56 310 GLU A N 1
ATOM 2258 C CA . GLU A 1 310 ? 0.188 -8.563 -8.088 1.00 88.56 310 GLU A CA 1
ATOM 2259 C C . GLU A 1 310 ? 1.581 -9.215 -8.051 1.00 88.56 310 GLU A C 1
ATOM 2261 O O . GLU A 1 310 ? 1.808 -10.214 -8.733 1.00 88.56 310 GLU A O 1
ATOM 2266 N N . VAL A 1 311 ? 2.493 -8.716 -7.206 1.00 88.06 311 VAL A N 1
ATOM 2267 C CA . VAL A 1 311 ? 3.853 -9.269 -7.042 1.00 88.06 311 VAL A CA 1
ATOM 2268 C C . VAL A 1 311 ? 3.824 -10.688 -6.469 1.00 88.06 311 VAL A C 1
ATOM 2270 O O . VAL A 1 311 ? 4.608 -11.536 -6.890 1.00 88.06 311 VAL A O 1
ATOM 2273 N N . LEU A 1 312 ? 2.910 -10.972 -5.535 1.00 90.38 312 LEU A N 1
ATOM 2274 C CA . LEU A 1 312 ? 2.728 -12.313 -4.969 1.00 90.38 312 LEU A CA 1
ATOM 2275 C C . LEU A 1 312 ? 1.967 -13.271 -5.903 1.00 90.38 312 LEU A C 1
ATOM 2277 O O . LEU A 1 312 ? 1.817 -14.444 -5.571 1.00 90.38 312 LEU A O 1
ATOM 2281 N N . GLY A 1 313 ? 1.462 -12.797 -7.049 1.00 89.88 313 GLY A N 1
ATOM 2282 C CA . GLY A 1 313 ? 0.656 -13.604 -7.969 1.00 89.88 313 GLY A CA 1
ATOM 2283 C C . GLY A 1 313 ? -0.741 -13.959 -7.440 1.00 89.88 313 GLY A C 1
ATOM 2284 O O . GLY A 1 313 ? -1.398 -14.837 -7.990 1.00 89.88 313 GLY A O 1
ATOM 2285 N N . LEU A 1 314 ? -1.207 -13.276 -6.390 1.00 89.94 314 LEU A N 1
ATOM 2286 C CA . LEU A 1 314 ? -2.545 -13.433 -5.802 1.00 89.94 314 LEU A CA 1
ATOM 2287 C C . LEU A 1 314 ? -3.606 -12.586 -6.521 1.00 89.94 314 LEU A C 1
ATOM 2289 O O . LEU A 1 314 ? -4.803 -12.709 -6.259 1.00 89.94 314 LEU A O 1
ATOM 2293 N N . ARG A 1 315 ? -3.173 -11.701 -7.421 1.00 86.56 315 ARG A N 1
ATOM 2294 C CA . ARG A 1 315 ? -4.029 -10.894 -8.287 1.00 86.56 315 ARG A CA 1
ATOM 2295 C C . ARG A 1 315 ? -3.383 -10.749 -9.659 1.00 86.56 315 ARG A C 1
ATOM 2297 O O . ARG A 1 315 ? -2.167 -10.625 -9.766 1.00 86.56 315 ARG A O 1
ATOM 2304 N N . GLU A 1 316 ? -4.207 -10.716 -10.701 1.00 84.81 316 GLU A N 1
ATOM 2305 C CA . GLU A 1 316 ? -3.742 -10.388 -12.047 1.00 84.81 316 GLU A CA 1
ATOM 2306 C C . GLU A 1 316 ? -3.174 -8.966 -12.106 1.00 84.81 316 GLU A C 1
ATOM 2308 O O . GLU A 1 316 ? -3.735 -8.020 -11.536 1.00 84.81 316 GLU A O 1
ATOM 2313 N N . ARG A 1 317 ? -2.068 -8.823 -12.840 1.00 83.62 317 ARG A N 1
ATOM 2314 C CA . ARG A 1 317 ? -1.443 -7.533 -13.133 1.00 83.62 317 ARG A CA 1
ATOM 2315 C C . ARG A 1 317 ? -2.424 -6.667 -13.915 1.00 83.62 317 ARG A C 1
ATOM 2317 O O . ARG A 1 317 ? -3.027 -7.136 -14.872 1.00 83.62 317 ARG A O 1
ATOM 2324 N N . SER A 1 318 ? -2.564 -5.396 -13.542 1.00 81.38 318 SER A N 1
ATOM 2325 C CA . SER A 1 318 ? -3.249 -4.408 -14.400 1.00 81.38 318 SER A CA 1
ATOM 2326 C C . SER A 1 318 ? -2.311 -3.601 -15.289 1.00 81.38 318 SER A C 1
ATOM 2328 O O . SER A 1 318 ? -2.779 -2.872 -16.155 1.00 81.38 318 SER A O 1
ATOM 2330 N N . ASN A 1 319 ? -1.007 -3.646 -15.029 1.00 84.38 319 ASN A N 1
ATOM 2331 C CA . ASN A 1 319 ? -0.015 -2.873 -15.766 1.00 84.38 319 ASN A CA 1
ATOM 2332 C C . ASN A 1 319 ? 1.340 -3.592 -15.753 1.00 84.38 319 ASN A C 1
ATOM 2334 O O . ASN A 1 319 ? 1.455 -4.683 -15.188 1.00 84.38 319 ASN A O 1
ATOM 2338 N N . VAL A 1 320 ? 2.342 -2.965 -16.371 1.00 87.69 320 VAL A N 1
ATOM 2339 C CA . VAL A 1 320 ? 3.673 -3.536 -16.537 1.00 87.69 320 VAL A CA 1
ATOM 2340 C C . VAL A 1 320 ? 4.332 -3.809 -15.192 1.00 87.69 320 VAL A C 1
ATOM 2342 O O . VAL A 1 320 ? 4.452 -2.924 -14.344 1.00 87.69 320 VAL A O 1
ATOM 2345 N N . ASP A 1 321 ? 4.807 -5.040 -15.042 1.00 89.19 321 ASP A N 1
ATOM 2346 C CA . ASP A 1 321 ? 5.713 -5.460 -13.978 1.00 89.19 321 ASP A CA 1
ATOM 2347 C C . ASP A 1 321 ? 7.146 -5.352 -14.510 1.00 89.19 321 ASP A C 1
ATOM 2349 O O . ASP A 1 321 ? 7.610 -6.207 -15.267 1.00 89.19 321 ASP A O 1
ATOM 2353 N N . LEU A 1 322 ? 7.811 -4.237 -14.203 1.00 90.44 322 LEU A N 1
ATOM 2354 C CA . LEU A 1 322 ? 9.154 -3.958 -14.697 1.00 90.44 322 LEU A CA 1
ATOM 2355 C C . LEU A 1 322 ? 10.198 -4.593 -13.774 1.00 90.44 322 LEU A C 1
ATOM 2357 O O . LEU A 1 322 ? 10.396 -4.144 -12.644 1.00 90.44 322 LEU A O 1
ATOM 2361 N N . ILE A 1 323 ? 10.928 -5.578 -14.288 1.00 90.38 323 ILE A N 1
ATOM 2362 C CA . ILE A 1 323 ? 12.105 -6.141 -13.633 1.00 90.38 323 ILE A CA 1
ATOM 2363 C C . ILE A 1 323 ? 13.368 -5.561 -14.266 1.00 90.38 323 ILE A C 1
ATOM 2365 O O . ILE A 1 323 ? 13.498 -5.482 -15.485 1.00 90.38 323 ILE A O 1
ATOM 2369 N N . ALA A 1 324 ? 14.330 -5.157 -13.448 1.00 90.56 324 ALA A N 1
ATOM 2370 C CA . ALA A 1 324 ? 15.608 -4.657 -13.932 1.00 90.56 324 ALA A CA 1
ATOM 2371 C C . ALA A 1 324 ? 16.749 -5.302 -13.156 1.00 90.56 324 ALA A C 1
ATOM 2373 O O . ALA A 1 324 ? 16.635 -5.536 -11.950 1.00 90.56 324 ALA A O 1
ATOM 2374 N N . CYS A 1 325 ? 17.867 -5.581 -13.828 1.00 87.50 325 CYS A N 1
ATOM 2375 C CA . CYS A 1 325 ? 19.059 -5.988 -13.093 1.00 87.50 325 CYS A CA 1
ATOM 2376 C C . CYS A 1 325 ? 19.557 -4.804 -12.236 1.00 87.50 325 CYS A C 1
ATOM 2378 O O . CYS A 1 325 ? 19.499 -3.659 -12.691 1.00 87.50 325 CYS A O 1
ATOM 2380 N N . PRO A 1 326 ? 20.112 -5.041 -11.035 1.00 74.25 326 PRO A N 1
ATOM 2381 C CA . PRO A 1 326 ? 20.635 -3.983 -10.162 1.00 74.25 326 PRO A CA 1
ATOM 2382 C C . PRO A 1 326 ? 21.871 -3.248 -10.725 1.00 74.25 326 PRO A C 1
ATOM 2384 O O . PRO A 1 326 ? 22.407 -2.365 -10.061 1.00 74.25 326 PRO A O 1
ATOM 2387 N N . SER A 1 327 ? 22.304 -3.583 -11.949 1.00 77.81 327 SER A N 1
ATOM 2388 C CA . SER A 1 327 ? 23.601 -3.272 -12.561 1.00 77.81 327 SER A CA 1
ATOM 2389 C C . SER A 1 327 ? 24.777 -4.048 -11.943 1.00 77.81 327 SER A C 1
ATOM 2391 O O . SER A 1 327 ? 24.690 -4.603 -10.848 1.00 77.81 327 SER A O 1
ATOM 2393 N N . CYS A 1 328 ? 25.879 -4.159 -12.687 1.00 78.75 328 CYS A N 1
ATOM 2394 C CA . CYS A 1 328 ? 27.119 -4.810 -12.257 1.00 78.75 328 CYS A CA 1
ATOM 2395 C C . CYS A 1 328 ? 28.301 -4.346 -13.126 1.00 78.75 328 CYS A C 1
ATOM 2397 O O . CYS A 1 328 ? 28.127 -3.558 -14.051 1.00 78.75 328 CYS A O 1
ATOM 2399 N N . GLY A 1 329 ? 29.507 -4.875 -12.889 1.00 74.62 329 GLY A N 1
ATOM 2400 C CA . GLY A 1 329 ? 30.698 -4.545 -13.690 1.00 74.62 329 GLY A CA 1
ATOM 2401 C C . GLY A 1 329 ? 30.630 -4.943 -15.173 1.00 74.62 329 GLY A C 1
ATOM 2402 O O . GLY A 1 329 ? 31.539 -4.610 -15.923 1.00 74.62 329 GLY A O 1
ATOM 2403 N N . ARG A 1 330 ? 29.577 -5.655 -15.598 1.00 75.69 330 ARG A N 1
ATOM 2404 C CA . ARG A 1 330 ? 29.309 -5.991 -17.006 1.00 75.69 330 ARG A CA 1
ATOM 2405 C C . ARG A 1 330 ? 28.304 -5.049 -17.669 1.00 75.69 330 ARG A C 1
ATOM 2407 O O . ARG A 1 330 ? 28.004 -5.256 -18.836 1.00 75.69 330 ARG A O 1
ATOM 2414 N N . ALA A 1 331 ? 27.729 -4.097 -16.934 1.00 80.06 331 ALA A N 1
ATOM 2415 C CA . ALA A 1 331 ? 26.729 -3.198 -17.487 1.00 80.06 331 ALA A CA 1
ATOM 2416 C C . ALA A 1 331 ? 27.348 -2.285 -18.551 1.00 80.06 331 ALA A C 1
ATOM 2418 O O . ALA A 1 331 ? 28.386 -1.667 -18.324 1.00 80.06 331 ALA A O 1
ATOM 2419 N N . GLU A 1 332 ? 26.688 -2.194 -19.699 1.00 82.50 332 GLU A N 1
ATOM 2420 C CA . GLU A 1 332 ? 27.143 -1.390 -20.840 1.00 82.50 332 GLU A CA 1
ATOM 2421 C C . GLU A 1 332 ? 26.374 -0.082 -20.999 1.00 82.50 332 GLU A C 1
ATOM 2423 O O . GLU A 1 332 ? 26.756 0.773 -21.793 1.00 82.50 332 GLU A O 1
ATOM 2428 N N . ILE A 1 333 ? 25.305 0.073 -20.221 1.00 86.00 333 ILE A N 1
ATOM 2429 C CA . ILE A 1 333 ? 24.422 1.235 -20.203 1.00 86.00 333 ILE A CA 1
ATOM 2430 C C . ILE A 1 333 ? 24.145 1.663 -18.766 1.00 86.00 333 ILE A C 1
ATOM 2432 O O . ILE A 1 333 ? 24.334 0.900 -17.812 1.00 86.00 333 ILE A O 1
ATOM 2436 N N . ASP A 1 334 ? 23.601 2.866 -18.621 1.00 88.44 334 ASP A N 1
ATOM 2437 C CA . ASP A 1 334 ? 22.953 3.285 -17.385 1.00 88.44 334 ASP A CA 1
ATOM 2438 C C . ASP A 1 334 ? 21.604 2.560 -17.232 1.00 88.44 334 ASP A C 1
ATOM 2440 O O . ASP A 1 334 ? 20.546 3.051 -17.629 1.00 88.44 334 ASP A O 1
ATOM 2444 N N . VAL A 1 335 ? 21.657 1.347 -16.674 1.00 87.31 335 VAL A N 1
ATOM 2445 C CA . VAL A 1 335 ? 20.477 0.497 -16.440 1.00 87.31 335 VAL A CA 1
ATOM 2446 C C . VAL A 1 335 ? 19.431 1.216 -15.594 1.00 87.31 335 VAL A C 1
ATOM 2448 O O . VAL A 1 335 ? 18.237 1.055 -15.834 1.00 87.31 335 VAL A O 1
ATOM 2451 N N . ILE A 1 336 ? 19.875 2.015 -14.619 1.00 87.81 336 ILE A N 1
ATOM 2452 C CA . ILE A 1 336 ? 18.989 2.736 -13.702 1.00 87.81 336 ILE A CA 1
ATOM 2453 C C . ILE A 1 336 ? 18.174 3.752 -14.496 1.00 87.81 336 ILE A C 1
ATOM 2455 O O . ILE A 1 336 ? 16.950 3.785 -14.370 1.00 87.81 336 ILE A O 1
ATOM 2459 N N . LYS A 1 337 ? 18.840 4.532 -15.353 1.00 91.25 337 LYS A N 1
ATOM 2460 C CA . LYS A 1 337 ? 18.169 5.482 -16.237 1.00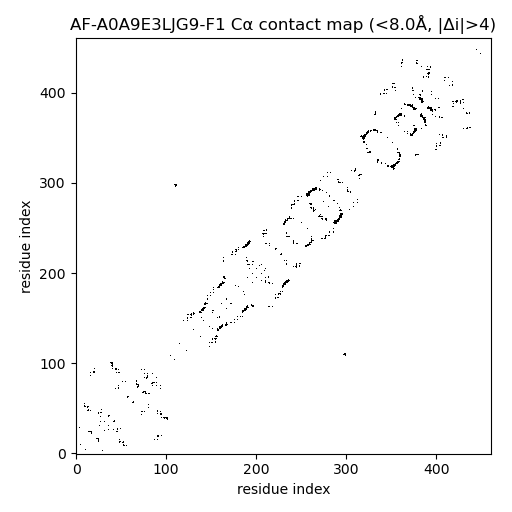 91.25 337 LYS A CA 1
ATOM 2461 C C . LYS A 1 337 ? 17.196 4.786 -17.187 1.00 91.25 337 LYS A C 1
ATOM 2463 O O . LYS A 1 337 ? 16.036 5.176 -17.236 1.00 91.25 337 LYS A O 1
ATOM 2468 N N . VAL A 1 338 ? 17.627 3.739 -17.893 1.00 91.69 338 VAL A N 1
ATOM 2469 C CA . VAL A 1 338 ? 16.761 3.043 -18.865 1.00 91.69 338 VAL A CA 1
ATOM 2470 C C . VAL A 1 338 ? 15.549 2.403 -18.185 1.00 91.69 338 VAL A C 1
ATOM 2472 O O . VAL A 1 338 ? 14.444 2.474 -18.717 1.00 91.69 338 VAL A O 1
ATOM 2475 N N . ALA A 1 339 ? 15.716 1.822 -16.995 1.00 90.94 339 ALA A N 1
ATOM 2476 C CA . ALA A 1 339 ? 14.603 1.278 -16.225 1.00 90.94 339 ALA A CA 1
ATOM 2477 C C . ALA A 1 339 ? 13.636 2.378 -15.751 1.00 90.94 339 ALA A C 1
ATOM 2479 O O . ALA A 1 339 ? 12.424 2.197 -15.836 1.00 90.94 339 ALA A O 1
ATOM 2480 N N . ALA A 1 340 ? 14.145 3.527 -15.294 1.00 90.75 340 ALA A N 1
ATOM 2481 C CA . ALA A 1 340 ? 13.309 4.663 -14.905 1.00 90.75 340 ALA A CA 1
ATOM 2482 C C . ALA A 1 340 ? 12.527 5.240 -16.099 1.00 90.75 340 ALA A C 1
ATOM 2484 O O . ALA A 1 340 ? 11.322 5.477 -15.987 1.00 90.75 340 ALA A O 1
ATOM 2485 N N . ASP A 1 341 ? 13.188 5.397 -17.247 1.00 93.69 341 ASP A N 1
ATOM 2486 C CA . ASP A 1 341 ? 12.575 5.874 -18.489 1.00 93.69 341 ASP A CA 1
ATOM 2487 C C . ASP A 1 341 ? 11.506 4.884 -18.990 1.00 93.69 341 ASP A C 1
ATOM 2489 O O . ASP A 1 341 ? 10.405 5.293 -19.364 1.00 93.69 341 ASP A O 1
ATOM 2493 N N . ALA A 1 342 ? 11.778 3.573 -18.925 1.00 92.88 342 ALA A N 1
ATOM 2494 C CA . ALA A 1 342 ? 10.803 2.533 -19.248 1.00 92.88 342 ALA A CA 1
ATOM 2495 C C . ALA A 1 342 ? 9.592 2.567 -18.303 1.00 92.88 342 ALA A C 1
ATOM 2497 O O . ALA A 1 342 ? 8.451 2.559 -18.764 1.00 92.88 342 ALA A O 1
ATOM 2498 N N . LEU A 1 343 ? 9.818 2.667 -16.989 1.00 89.44 343 LEU A N 1
ATOM 2499 C CA . LEU A 1 343 ? 8.742 2.756 -16.000 1.00 89.44 343 LEU A CA 1
ATOM 2500 C C . LEU A 1 343 ? 7.835 3.967 -16.264 1.00 89.44 343 LEU A C 1
ATOM 2502 O O . LEU A 1 343 ? 6.610 3.841 -16.229 1.00 89.44 343 LEU A O 1
ATOM 2506 N N . ALA A 1 344 ? 8.426 5.125 -16.571 1.00 90.75 344 ALA A N 1
ATOM 2507 C CA . ALA A 1 344 ? 7.683 6.329 -16.928 1.00 90.75 344 ALA A CA 1
ATOM 2508 C C . ALA A 1 344 ? 6.870 6.137 -18.220 1.00 90.75 344 ALA A C 1
ATOM 2510 O O . ALA A 1 344 ? 5.699 6.515 -18.270 1.00 90.75 344 ALA A O 1
ATOM 2511 N N . ALA A 1 345 ? 7.451 5.500 -19.239 1.00 92.12 345 ALA A N 1
ATOM 2512 C CA . ALA A 1 345 ? 6.785 5.259 -20.517 1.00 92.12 345 ALA A CA 1
ATOM 2513 C C . ALA A 1 345 ? 5.596 4.279 -20.423 1.00 92.12 345 ALA A C 1
ATOM 2515 O O . ALA A 1 345 ? 4.656 4.377 -21.219 1.00 92.12 345 ALA A O 1
ATOM 2516 N N . PHE A 1 346 ? 5.612 3.366 -19.444 1.00 90.19 346 PHE A N 1
ATOM 2517 C CA . PHE A 1 346 ? 4.542 2.394 -19.182 1.00 90.19 346 PHE A CA 1
ATOM 2518 C C . PHE A 1 346 ? 3.480 2.860 -18.171 1.00 90.19 346 PHE A C 1
ATOM 2520 O O . PHE A 1 346 ? 2.454 2.191 -18.015 1.00 90.19 346 PHE A O 1
ATOM 2527 N N . ALA A 1 347 ? 3.681 3.994 -17.493 1.00 80.06 347 ALA A N 1
ATOM 2528 C CA . ALA A 1 347 ? 2.893 4.397 -16.324 1.00 80.06 347 ALA A CA 1
ATOM 2529 C C . ALA A 1 347 ? 1.364 4.424 -16.541 1.00 80.06 347 ALA A C 1
ATOM 2531 O O . ALA A 1 347 ? 0.617 4.169 -15.596 1.00 80.06 347 ALA A O 1
ATOM 2532 N N . GLU A 1 348 ? 0.897 4.695 -17.763 1.00 78.06 348 GLU A N 1
ATOM 2533 C CA . GLU A 1 348 ? -0.530 4.867 -18.086 1.00 78.06 348 GLU A CA 1
ATOM 2534 C C . GLU A 1 348 ? -1.070 3.853 -19.108 1.00 78.06 348 GLU A C 1
ATOM 2536 O O . GLU A 1 348 ? -2.230 3.941 -19.500 1.00 78.06 348 GLU A O 1
ATOM 2541 N N . ARG A 1 349 ? -0.262 2.874 -19.536 1.00 83.62 349 ARG A N 1
ATOM 2542 C CA . ARG A 1 349 ? -0.625 1.999 -20.668 1.00 83.62 349 ARG A CA 1
ATOM 2543 C C . ARG A 1 349 ? -1.475 0.786 -20.299 1.00 83.62 349 ARG A C 1
ATOM 2545 O O . ARG A 1 349 ? -2.094 0.208 -21.181 1.00 83.62 349 ARG A O 1
ATOM 2552 N N . GLN A 1 350 ? -1.524 0.417 -19.017 1.00 86.88 350 GLN A N 1
ATOM 2553 C CA . GLN A 1 350 ? -2.324 -0.709 -18.508 1.00 86.88 350 GLN A CA 1
ATOM 2554 C C . GLN A 1 350 ? -2.053 -2.029 -19.255 1.00 86.88 350 GLN A C 1
ATOM 2556 O O .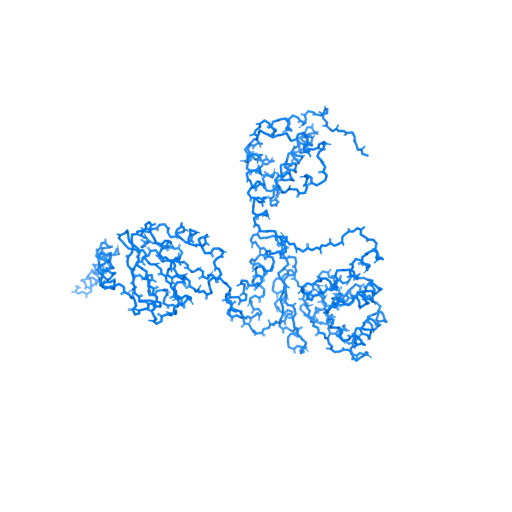 GLN A 1 350 ? -2.972 -2.755 -19.626 1.00 86.88 350 GLN A O 1
ATOM 2561 N N . LEU A 1 351 ? -0.773 -2.331 -19.495 1.00 90.44 351 LEU A N 1
ATOM 2562 C CA . LEU A 1 351 ? -0.347 -3.532 -20.218 1.00 90.44 351 LEU A CA 1
ATOM 2563 C C . LEU A 1 351 ? 0.031 -4.623 -19.206 1.00 90.44 351 LEU A C 1
ATOM 2565 O O . LEU A 1 351 ? 1.047 -4.469 -18.531 1.00 90.44 351 LEU A O 1
ATOM 2569 N N . PRO A 1 352 ? -0.742 -5.712 -19.057 1.00 90.31 352 PRO A N 1
ATOM 2570 C CA . PRO A 1 352 ? -0.548 -6.701 -17.994 1.00 90.31 352 PRO A CA 1
ATOM 2571 C C . PRO A 1 352 ? 0.576 -7.705 -18.321 1.00 90.31 352 PRO A C 1
ATOM 2573 O O . PRO A 1 352 ? 0.358 -8.914 -18.321 1.00 90.31 352 PRO A O 1
ATOM 2576 N N . VAL A 1 353 ? 1.780 -7.209 -18.612 1.00 90.69 353 VAL A N 1
ATOM 2577 C CA . VAL A 1 353 ? 2.954 -8.001 -19.024 1.00 90.69 353 VAL A CA 1
ATOM 2578 C C . VAL A 1 353 ? 4.148 -7.750 -18.107 1.00 90.69 353 VAL A C 1
ATOM 2580 O O . VAL A 1 353 ? 4.308 -6.654 -17.567 1.00 90.69 353 VAL A O 1
ATOM 2583 N N . GLN A 1 354 ? 5.010 -8.752 -17.933 1.00 91.31 354 GLN A N 1
ATOM 2584 C CA . GLN A 1 354 ? 6.293 -8.564 -17.257 1.00 91.31 354 GLN A CA 1
ATOM 2585 C C . GLN A 1 354 ? 7.366 -8.145 -18.269 1.00 91.31 354 GLN A C 1
ATOM 2587 O O . GLN A 1 354 ? 7.590 -8.833 -19.268 1.00 91.31 354 GLN A O 1
ATOM 2592 N N . VAL A 1 355 ? 8.041 -7.026 -17.996 1.00 94.25 355 VAL A N 1
ATOM 2593 C CA . VAL A 1 355 ? 9.063 -6.442 -18.875 1.00 94.25 355 VAL A CA 1
ATOM 2594 C C . VAL A 1 355 ? 10.415 -6.419 -18.173 1.00 94.25 355 VAL A C 1
ATOM 2596 O O . VAL A 1 355 ? 10.525 -5.936 -17.052 1.00 94.25 355 VAL A O 1
ATOM 2599 N N . ALA A 1 356 ? 11.460 -6.904 -18.841 1.00 94.88 356 ALA A N 1
ATOM 2600 C CA . ALA A 1 356 ? 12.818 -6.956 -18.314 1.00 94.88 356 ALA A CA 1
ATOM 2601 C C . ALA A 1 356 ? 13.759 -5.907 -18.934 1.00 94.88 356 ALA A C 1
ATOM 2603 O O . ALA A 1 356 ? 13.861 -5.807 -20.154 1.00 94.88 356 ALA A O 1
ATOM 2604 N N . VAL A 1 357 ? 14.522 -5.185 -18.108 1.00 94.44 357 VAL A N 1
ATOM 2605 C CA . VAL A 1 357 ? 15.606 -4.280 -18.538 1.00 94.44 357 VAL A CA 1
ATOM 2606 C C . VAL A 1 357 ? 16.942 -4.783 -17.999 1.00 94.44 357 VAL A C 1
ATOM 2608 O O . VAL A 1 357 ? 17.196 -4.780 -16.793 1.00 94.44 357 VAL A O 1
ATOM 2611 N N . MET A 1 358 ? 17.815 -5.218 -18.904 1.00 92.12 358 MET A N 1
ATOM 2612 C CA . MET A 1 358 ? 19.074 -5.875 -18.563 1.00 92.12 358 MET A CA 1
ATOM 2613 C C . MET A 1 358 ? 20.272 -5.081 -19.085 1.00 92.12 358 MET A C 1
ATOM 2615 O O . MET A 1 358 ? 20.321 -4.670 -20.243 1.00 92.12 358 MET A O 1
ATOM 2619 N N . GLY A 1 359 ? 21.276 -4.888 -18.230 1.00 88.81 359 GLY A N 1
ATOM 2620 C CA . GLY A 1 359 ? 22.444 -4.061 -18.540 1.00 88.81 359 GLY A CA 1
ATOM 2621 C C . GLY A 1 359 ? 23.506 -4.711 -19.419 1.00 88.81 359 GLY A C 1
ATOM 2622 O O . GLY A 1 359 ? 24.419 -4.012 -19.843 1.00 88.81 359 GLY A O 1
ATOM 2623 N N . CYS A 1 360 ? 23.420 -6.022 -19.667 1.00 84.75 360 CYS A N 1
ATOM 2624 C CA . CYS A 1 360 ? 24.355 -6.741 -20.531 1.00 84.75 360 CYS A CA 1
ATOM 2625 C C . CYS A 1 360 ? 23.659 -7.871 -21.304 1.00 84.75 360 CYS A C 1
ATOM 2627 O O . CYS A 1 360 ? 22.774 -8.549 -20.775 1.00 84.75 360 CYS A O 1
ATOM 2629 N N . VAL A 1 361 ? 24.107 -8.128 -22.531 1.00 84.94 361 VAL A N 1
ATOM 2630 C CA . VAL A 1 361 ? 23.621 -9.224 -23.386 1.00 84.94 361 VAL A CA 1
ATOM 2631 C C . VAL A 1 361 ? 24.189 -10.586 -22.962 1.00 84.94 361 VAL A C 1
ATOM 2633 O O . VAL A 1 361 ? 23.657 -11.628 -23.333 1.00 84.94 361 VAL A O 1
ATOM 2636 N N . VAL A 1 362 ? 25.247 -10.595 -22.141 1.00 76.38 362 VAL A N 1
ATOM 2637 C CA . VAL A 1 362 ? 25.949 -11.819 -21.720 1.00 76.38 362 VAL A CA 1
ATOM 2638 C C . VAL A 1 362 ? 25.056 -12.725 -20.873 1.00 76.38 362 VAL A C 1
ATOM 2640 O O . VAL A 1 362 ? 24.892 -13.898 -21.214 1.00 76.38 362 VAL A O 1
ATOM 2643 N N . ASN A 1 363 ? 24.470 -12.174 -19.806 1.00 72.50 363 ASN A N 1
ATOM 2644 C CA . ASN A 1 363 ? 23.571 -12.906 -18.911 1.00 72.50 363 ASN A CA 1
ATOM 2645 C C . ASN A 1 363 ? 22.120 -12.418 -18.985 1.00 72.50 363 ASN A C 1
ATOM 2647 O O . ASN A 1 363 ? 21.219 -13.183 -18.651 1.00 72.50 363 ASN A O 1
ATOM 2651 N N . GLY A 1 364 ? 21.879 -11.184 -19.445 1.00 75.56 364 GLY A N 1
ATOM 2652 C CA . GLY A 1 364 ? 20.568 -10.534 -19.397 1.00 75.56 364 GLY A CA 1
ATOM 2653 C C . GLY A 1 364 ? 19.424 -11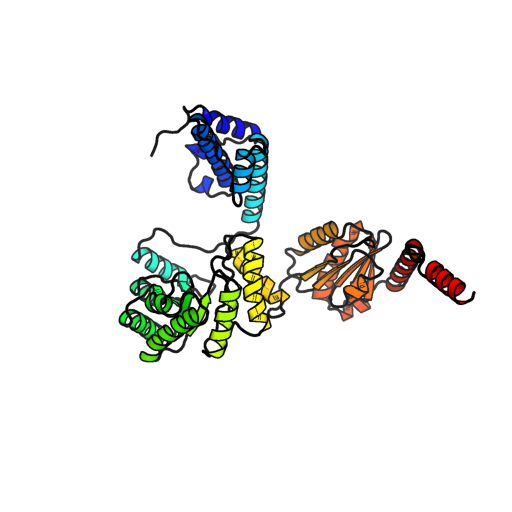.372 -19.975 1.00 75.56 364 GLY A C 1
ATOM 2654 O O . GLY A 1 364 ? 18.479 -11.663 -19.244 1.00 75.56 364 GLY A O 1
ATOM 2655 N N . PRO A 1 365 ? 19.504 -11.848 -21.233 1.00 76.81 365 PRO A N 1
ATOM 2656 C CA . PRO A 1 365 ? 18.442 -12.668 -21.826 1.00 76.81 365 PRO A CA 1
ATOM 2657 C C . PRO A 1 365 ? 18.209 -14.002 -21.099 1.00 76.81 365 PRO A C 1
ATOM 2659 O O . PRO A 1 365 ? 17.117 -14.559 -21.158 1.00 76.81 365 PRO A O 1
ATOM 2662 N N . GLY A 1 366 ? 19.233 -14.538 -20.423 1.00 75.19 366 GLY A N 1
ATOM 2663 C CA . GLY A 1 366 ? 19.149 -15.766 -19.630 1.00 75.19 366 GLY A CA 1
ATOM 2664 C C . GLY A 1 366 ? 18.508 -15.554 -18.258 1.00 75.19 366 GLY A C 1
ATOM 2665 O O . GLY A 1 366 ? 17.640 -16.331 -17.867 1.00 75.19 366 GLY A O 1
ATOM 2666 N N . GLU A 1 367 ? 18.909 -14.493 -17.559 1.00 73.06 367 GLU A N 1
ATOM 2667 C CA . GLU A 1 367 ? 18.375 -14.088 -16.251 1.00 73.06 367 GLU A CA 1
ATOM 2668 C C . GLU A 1 367 ? 16.911 -13.624 -16.351 1.00 73.06 367 GLU A C 1
ATOM 2670 O O . GLU A 1 367 ? 16.142 -13.788 -15.410 1.00 73.06 367 GLU A O 1
ATOM 2675 N N . ALA A 1 368 ? 16.505 -13.117 -17.518 1.00 81.25 368 ALA A N 1
ATOM 2676 C CA . ALA A 1 368 ? 15.177 -12.573 -17.783 1.00 81.25 368 ALA A CA 1
ATOM 2677 C C . ALA A 1 368 ? 14.192 -13.541 -18.467 1.00 81.25 368 ALA A C 1
ATOM 2679 O O . ALA A 1 368 ? 13.150 -13.103 -18.948 1.00 81.25 368 ALA A O 1
ATOM 2680 N N . ARG A 1 369 ? 14.494 -14.843 -18.574 1.00 82.88 369 ARG A N 1
ATOM 2681 C CA . ARG A 1 369 ? 13.659 -15.792 -19.351 1.00 82.88 369 ARG A CA 1
ATOM 2682 C C . ARG A 1 369 ? 12.219 -15.924 -18.863 1.00 82.88 369 ARG A C 1
ATOM 2684 O O . ARG A 1 369 ? 11.367 -16.355 -19.634 1.00 82.88 369 ARG A O 1
ATOM 2691 N N . SER A 1 370 ? 11.972 -15.613 -17.594 1.00 82.81 370 SER A N 1
ATOM 2692 C CA . SER A 1 370 ? 10.637 -15.622 -16.997 1.00 82.81 370 SER A CA 1
ATOM 2693 C C . SER A 1 370 ? 9.779 -14.425 -17.406 1.00 82.81 370 SER A C 1
ATOM 2695 O O . SER A 1 370 ? 8.569 -14.494 -17.225 1.00 82.81 370 SER A O 1
ATOM 2697 N N . ALA A 1 371 ? 10.383 -13.350 -17.926 1.00 90.06 371 ALA A N 1
ATOM 2698 C CA . ALA A 1 371 ? 9.649 -12.184 -18.398 1.00 90.06 371 ALA A CA 1
ATOM 2699 C C . ALA A 1 371 ? 9.006 -12.460 -19.762 1.00 90.06 371 ALA A C 1
ATOM 2701 O O . ALA A 1 371 ? 9.556 -13.185 -20.600 1.00 90.06 371 ALA A O 1
ATOM 2702 N N . ASP A 1 372 ? 7.852 -11.839 -19.997 1.00 93.44 372 ASP A N 1
ATOM 2703 C CA . ASP A 1 372 ? 7.152 -11.925 -21.276 1.00 93.44 372 ASP A CA 1
ATOM 2704 C C . ASP A 1 372 ? 7.957 -11.222 -22.374 1.00 93.44 372 ASP A C 1
ATOM 2706 O O . ASP A 1 372 ? 8.159 -11.777 -23.457 1.00 93.44 372 ASP A O 1
ATOM 2710 N N . LEU A 1 373 ? 8.484 -10.041 -22.049 1.00 95.44 373 LEU A N 1
ATOM 2711 C CA . LEU A 1 373 ? 9.287 -9.186 -22.915 1.00 95.44 373 LEU A CA 1
ATOM 2712 C C . LEU A 1 373 ? 10.524 -8.697 -22.161 1.00 95.44 373 LEU A C 1
ATOM 2714 O O . LEU A 1 373 ? 10.498 -8.506 -20.948 1.00 95.44 373 LEU A O 1
ATOM 2718 N N . GLY A 1 374 ? 11.605 -8.407 -22.867 1.00 95.12 374 GLY A N 1
ATOM 2719 C CA . GLY A 1 374 ? 12.693 -7.643 -22.286 1.00 95.12 374 GLY A CA 1
ATOM 2720 C C . GLY A 1 374 ? 13.680 -7.112 -23.299 1.00 95.12 374 GLY A C 1
ATOM 2721 O O . GLY A 1 374 ? 13.587 -7.388 -24.491 1.00 95.12 374 GLY A O 1
ATOM 2722 N N . ILE A 1 375 ? 14.637 -6.334 -22.807 1.00 95.38 375 ILE A N 1
ATOM 2723 C CA . ILE A 1 375 ? 15.724 -5.789 -23.605 1.00 95.38 375 ILE A CA 1
ATOM 2724 C C . ILE A 1 375 ? 17.048 -5.904 -22.852 1.00 95.38 375 ILE A C 1
ATOM 2726 O O . ILE A 1 375 ? 17.129 -5.610 -21.658 1.00 95.38 375 ILE A O 1
ATOM 2730 N N . ALA A 1 376 ? 18.092 -6.348 -23.549 1.00 93.44 376 ALA A N 1
ATOM 2731 C CA . ALA A 1 376 ? 19.440 -6.463 -23.003 1.00 93.44 376 ALA A CA 1
ATOM 2732 C C . ALA A 1 376 ? 20.426 -5.586 -23.778 1.00 93.44 376 ALA A C 1
ATOM 2734 O O . ALA A 1 376 ? 20.524 -5.687 -25.000 1.00 93.44 376 ALA A O 1
ATOM 2735 N N . ALA A 1 377 ? 21.180 -4.742 -23.079 1.00 90.56 377 ALA A N 1
ATOM 2736 C CA . ALA A 1 377 ? 22.168 -3.884 -23.722 1.00 90.56 377 ALA A CA 1
ATOM 2737 C C . ALA A 1 377 ? 23.435 -4.646 -24.133 1.00 90.56 377 ALA A C 1
ATOM 2739 O O . ALA A 1 377 ? 23.899 -5.525 -23.412 1.00 90.56 377 ALA A O 1
ATOM 2740 N N . GLY A 1 378 ? 24.012 -4.291 -25.274 1.00 83.50 378 GLY A N 1
ATOM 2741 C CA . GLY A 1 378 ? 25.307 -4.784 -25.731 1.00 83.50 378 GLY A CA 1
ATOM 2742 C C . GLY A 1 378 ? 25.829 -3.944 -26.892 1.00 83.50 378 GLY A C 1
ATOM 2743 O O . GLY A 1 378 ? 25.078 -3.627 -27.805 1.00 83.50 378 GLY A O 1
ATOM 2744 N N . ARG A 1 379 ? 27.101 -3.546 -26.855 1.00 83.25 379 ARG A N 1
ATOM 2745 C CA . ARG A 1 379 ? 27.824 -2.788 -27.890 1.00 83.25 379 ARG A CA 1
ATOM 2746 C C . ARG A 1 379 ? 27.068 -1.562 -28.423 1.00 83.25 379 ARG A C 1
ATOM 2748 O O . ARG A 1 379 ? 27.089 -1.296 -29.623 1.00 83.25 379 ARG A O 1
ATOM 2755 N N . ARG A 1 380 ? 26.449 -0.782 -27.526 1.00 86.12 380 ARG A N 1
ATOM 2756 C CA . ARG A 1 380 ? 25.596 0.388 -27.848 1.00 86.12 380 ARG A CA 1
ATOM 2757 C C . ARG A 1 380 ? 24.313 0.043 -28.617 1.00 86.12 380 ARG A C 1
ATOM 2759 O O . ARG A 1 380 ? 23.802 0.849 -29.397 1.00 86.12 380 ARG A O 1
ATOM 2766 N N . ARG A 1 381 ? 23.809 -1.172 -28.415 1.00 91.75 381 ARG A N 1
ATOM 2767 C CA . ARG A 1 381 ? 22.563 -1.695 -28.982 1.00 91.75 381 ARG A CA 1
ATOM 2768 C C . ARG A 1 381 ? 21.709 -2.335 -27.893 1.00 91.75 381 ARG A C 1
ATOM 2770 O O . ARG A 1 381 ? 22.226 -2.826 -26.891 1.00 91.75 381 ARG A O 1
ATOM 2777 N N . GLY A 1 382 ? 20.400 -2.348 -28.101 1.00 93.94 382 GLY A N 1
ATOM 2778 C CA . GLY A 1 382 ? 19.432 -3.084 -27.302 1.00 93.94 382 GLY A CA 1
ATOM 2779 C C . GLY A 1 382 ? 18.958 -4.334 -28.030 1.00 93.94 382 GLY A C 1
ATOM 2780 O O . GLY A 1 382 ? 18.477 -4.262 -29.156 1.00 93.94 382 GLY A O 1
ATOM 2781 N N . HIS A 1 383 ? 19.059 -5.480 -27.372 1.00 94.38 383 HIS A N 1
ATOM 2782 C CA . HIS A 1 383 ? 18.609 -6.770 -27.880 1.00 94.38 383 HIS A CA 1
ATOM 2783 C C . HIS A 1 383 ? 17.250 -7.076 -27.266 1.00 94.38 383 HIS A C 1
ATOM 2785 O O . HIS A 1 383 ? 17.172 -7.480 -26.105 1.00 94.38 383 HIS A O 1
ATOM 2791 N N . LEU A 1 384 ? 16.190 -6.824 -28.026 1.00 95.44 384 LEU A N 1
ATOM 2792 C CA . LEU A 1 384 ? 14.813 -7.053 -27.617 1.00 95.44 384 LEU A CA 1
ATOM 2793 C C . LEU A 1 384 ? 14.505 -8.547 -27.713 1.00 95.44 384 LEU A C 1
ATOM 2795 O O . LEU A 1 384 ? 14.763 -9.172 -28.744 1.00 95.44 384 LEU A O 1
ATOM 2799 N N . PHE A 1 385 ? 13.951 -9.129 -26.657 1.00 94.25 385 PHE A N 1
ATOM 2800 C CA . PHE A 1 385 ? 13.637 -10.548 -26.593 1.00 94.25 385 PHE A CA 1
ATOM 2801 C C . PHE A 1 385 ? 12.249 -10.809 -26.017 1.00 94.25 385 PHE A C 1
ATOM 2803 O O . PHE A 1 385 ? 11.783 -10.097 -25.135 1.00 94.25 385 PHE A O 1
ATOM 2810 N N . ILE A 1 386 ? 11.623 -11.888 -26.478 1.00 94.06 386 ILE A N 1
ATOM 2811 C CA . ILE A 1 386 ? 10.346 -12.399 -25.976 1.00 94.06 386 ILE A CA 1
ATOM 2812 C C . ILE A 1 386 ? 10.605 -13.800 -25.431 1.00 94.06 386 ILE A C 1
ATOM 2814 O O . ILE A 1 386 ? 11.147 -14.651 -26.139 1.00 94.06 386 ILE A O 1
ATOM 2818 N N . ARG A 1 387 ? 10.290 -14.038 -24.150 1.00 89.75 387 ARG A N 1
ATOM 2819 C CA . ARG A 1 387 ? 10.575 -15.312 -23.447 1.00 89.75 387 ARG A CA 1
ATOM 2820 C C . ARG A 1 387 ? 12.006 -15.838 -23.669 1.00 89.75 387 ARG A C 1
ATOM 2822 O O . ARG A 1 387 ? 12.241 -17.027 -23.894 1.00 89.75 387 ARG A O 1
ATOM 2829 N N . GLY A 1 388 ? 12.975 -14.922 -23.646 1.00 87.56 388 GLY A N 1
ATOM 2830 C CA . GLY A 1 388 ? 14.402 -15.205 -23.831 1.00 87.56 388 GLY A CA 1
ATOM 2831 C C . GLY A 1 388 ? 14.870 -15.432 -25.276 1.00 87.56 388 GLY A C 1
ATOM 2832 O O . GLY A 1 388 ? 16.052 -15.710 -25.472 1.00 87.56 388 GLY A O 1
ATOM 2833 N N . GLN A 1 389 ? 13.996 -15.321 -26.282 1.00 89.69 389 GLN A N 1
ATOM 2834 C CA . GLN A 1 389 ? 14.373 -15.372 -27.700 1.00 89.69 389 GLN A CA 1
ATOM 2835 C C . GLN A 1 389 ? 14.498 -13.958 -28.258 1.00 89.69 389 GLN A C 1
ATOM 2837 O O . GLN A 1 389 ? 13.545 -13.188 -28.176 1.00 89.69 389 GLN A O 1
ATOM 2842 N N . VAL A 1 390 ? 15.659 -13.605 -28.814 1.00 92.25 390 VAL A N 1
ATOM 2843 C CA . VAL A 1 390 ? 15.878 -12.273 -29.398 1.00 92.25 390 VAL A CA 1
ATOM 2844 C C . VAL A 1 390 ? 15.066 -12.138 -30.681 1.00 92.25 390 VAL A C 1
ATOM 2846 O O . VAL A 1 390 ? 15.250 -12.918 -31.615 1.00 92.25 390 VAL A O 1
ATOM 2849 N N . VAL A 1 391 ? 14.191 -11.136 -30.716 1.00 94.56 391 VAL A N 1
ATOM 2850 C CA . VAL A 1 391 ? 13.264 -10.874 -31.825 1.00 94.56 391 VAL A CA 1
ATOM 2851 C C . VAL A 1 391 ? 13.658 -9.656 -32.649 1.00 94.56 391 VAL A C 1
ATOM 2853 O O . VAL A 1 391 ? 13.281 -9.577 -33.811 1.00 94.56 391 VAL A O 1
ATOM 2856 N N . ARG A 1 392 ? 14.415 -8.715 -32.075 1.00 95.50 392 ARG A N 1
ATOM 2857 C CA . ARG A 1 392 ? 14.805 -7.460 -32.732 1.00 95.50 392 ARG A CA 1
ATOM 2858 C C . ARG A 1 392 ? 16.044 -6.871 -32.058 1.00 95.50 392 ARG A C 1
ATOM 2860 O O . ARG A 1 392 ? 16.226 -7.020 -30.850 1.00 95.50 392 ARG A O 1
ATOM 2867 N N . VAL A 1 393 ? 16.890 -6.189 -32.826 1.00 95.12 393 VAL A N 1
ATOM 2868 C CA . VAL A 1 393 ? 18.049 -5.440 -32.311 1.00 95.12 393 VAL A CA 1
ATOM 2869 C C . VAL A 1 393 ? 17.877 -3.972 -32.681 1.00 95.12 393 VAL A C 1
ATOM 2871 O O . VAL A 1 393 ? 17.619 -3.653 -33.838 1.00 95.12 393 VAL A O 1
ATOM 2874 N N . VAL A 1 394 ? 17.992 -3.077 -31.702 1.00 95.69 394 VAL A N 1
ATOM 2875 C CA . VAL A 1 394 ? 17.780 -1.631 -31.874 1.00 95.69 394 VAL A CA 1
ATOM 2876 C C . VAL A 1 394 ? 18.986 -0.820 -31.413 1.00 95.69 394 VAL A C 1
ATOM 2878 O O . VAL A 1 394 ? 19.764 -1.300 -30.587 1.00 95.69 394 VAL A O 1
ATOM 2881 N N . PRO A 1 395 ? 19.156 0.416 -31.904 1.00 94.94 395 PRO A N 1
ATOM 2882 C CA . PRO A 1 395 ? 20.051 1.388 -31.287 1.00 94.94 395 PRO A CA 1
ATOM 2883 C C . PRO A 1 395 ? 19.729 1.618 -29.799 1.00 94.94 395 PRO A C 1
ATOM 2885 O O . PRO A 1 395 ? 18.580 1.508 -29.372 1.00 94.94 395 PRO A O 1
ATOM 2888 N N . GLU A 1 396 ? 20.750 1.938 -29.000 1.00 90.31 396 GLU A N 1
ATOM 2889 C CA . GLU A 1 396 ? 20.614 2.189 -27.554 1.00 90.31 396 GLU A CA 1
ATOM 2890 C C . GLU A 1 396 ? 19.589 3.289 -27.213 1.00 90.31 396 GLU A C 1
ATOM 2892 O O . GLU A 1 396 ? 18.828 3.164 -26.256 1.00 90.31 396 GLU A O 1
ATOM 2897 N N . ASP A 1 397 ? 19.520 4.349 -28.017 1.00 92.94 397 ASP A N 1
ATOM 2898 C CA . ASP A 1 397 ? 18.598 5.475 -27.840 1.00 92.94 397 ASP A CA 1
ATOM 2899 C C . ASP A 1 397 ? 17.141 5.153 -28.211 1.00 92.94 397 ASP A C 1
ATOM 2901 O O . ASP A 1 397 ? 16.230 5.888 -27.831 1.00 92.94 397 ASP A O 1
ATOM 2905 N N . GLU A 1 398 ? 16.897 4.022 -28.875 1.00 95.62 398 GLU A N 1
ATOM 2906 C CA . GLU A 1 398 ? 15.559 3.545 -29.243 1.00 95.62 398 GLU A CA 1
ATOM 2907 C C . GLU A 1 398 ? 15.027 2.451 -28.300 1.00 95.62 398 GLU A C 1
ATOM 2909 O O . GLU A 1 398 ? 13.886 2.008 -28.441 1.00 95.62 398 GLU A O 1
ATOM 2914 N N . MET A 1 399 ? 15.818 2.022 -27.310 1.00 94.88 399 MET A N 1
ATOM 2915 C CA . MET A 1 399 ? 15.508 0.882 -26.436 1.00 94.88 399 MET A CA 1
ATOM 2916 C C . MET A 1 399 ? 14.142 0.981 -25.746 1.00 94.88 399 MET A C 1
ATOM 2918 O O . MET A 1 399 ? 13.360 0.031 -25.774 1.00 94.88 399 MET A O 1
ATOM 2922 N N . VAL A 1 400 ? 13.843 2.131 -25.135 1.00 95.19 400 VAL A N 1
ATOM 2923 C CA . VAL A 1 400 ? 12.581 2.344 -24.407 1.00 95.19 400 VAL A CA 1
ATOM 2924 C C . VAL A 1 400 ? 11.393 2.378 -25.368 1.00 95.19 400 VAL A C 1
ATOM 2926 O O . VAL A 1 400 ? 10.363 1.770 -25.092 1.00 95.19 400 VAL A O 1
ATOM 2929 N N . ALA A 1 401 ? 11.542 3.039 -26.519 1.00 96.31 401 ALA A N 1
ATOM 2930 C CA . ALA A 1 401 ? 10.491 3.098 -27.530 1.00 96.31 401 ALA A CA 1
ATOM 2931 C C . ALA A 1 401 ? 10.175 1.702 -28.091 1.00 96.31 401 ALA A C 1
ATOM 2933 O O . ALA A 1 401 ? 9.006 1.339 -28.203 1.00 96.31 401 ALA A O 1
ATOM 2934 N N . ALA A 1 402 ? 11.208 0.900 -28.363 1.00 96.38 402 ALA A N 1
ATOM 2935 C CA . ALA A 1 402 ? 11.062 -0.469 -28.843 1.00 96.38 402 ALA A CA 1
ATOM 2936 C C . ALA A 1 402 ? 10.391 -1.389 -27.811 1.00 96.38 402 ALA A C 1
ATOM 2938 O O . ALA A 1 402 ? 9.522 -2.175 -28.175 1.00 96.38 402 ALA A O 1
ATOM 2939 N N . LEU A 1 403 ? 10.752 -1.271 -26.526 1.00 95.69 403 LEU A N 1
ATOM 2940 C CA . LEU A 1 403 ? 10.087 -2.002 -25.441 1.00 95.69 403 LEU A CA 1
ATOM 2941 C C . LEU A 1 403 ? 8.589 -1.704 -25.386 1.00 95.69 403 LEU A C 1
ATOM 2943 O O . LEU A 1 403 ? 7.778 -2.612 -25.241 1.00 95.69 403 LEU A O 1
ATOM 2947 N N . VAL A 1 404 ? 8.231 -0.427 -25.478 1.00 95.00 404 VAL A N 1
ATOM 2948 C CA . VAL A 1 404 ? 6.842 0.019 -25.409 1.00 95.00 404 VAL A CA 1
ATOM 2949 C C . VAL A 1 404 ? 6.040 -0.486 -26.601 1.00 95.00 404 VAL A C 1
ATOM 2951 O O . VAL A 1 404 ? 4.993 -1.099 -26.410 1.00 95.00 404 VAL A O 1
ATOM 2954 N N . GLU A 1 405 ? 6.551 -0.265 -27.812 1.00 96.12 405 GLU A N 1
ATOM 2955 C CA . GLU A 1 405 ? 5.919 -0.714 -29.053 1.00 96.12 405 GLU A CA 1
ATOM 2956 C C . GLU A 1 405 ? 5.684 -2.230 -29.035 1.00 96.12 405 GLU A C 1
ATOM 2958 O O . GLU A 1 405 ? 4.605 -2.711 -29.382 1.00 96.12 405 GLU A O 1
ATOM 2963 N N . GLU A 1 406 ? 6.689 -2.997 -28.613 1.00 96.56 406 GLU A N 1
ATOM 2964 C CA . GLU A 1 406 ? 6.590 -4.450 -28.604 1.00 96.56 406 GLU A CA 1
ATOM 2965 C C . GLU A 1 406 ? 5.664 -4.957 -27.498 1.00 96.56 406 GLU A C 1
ATOM 2967 O O . GLU A 1 406 ? 4.949 -5.927 -27.722 1.00 96.56 406 GLU A O 1
ATOM 2972 N N . ALA A 1 407 ? 5.608 -4.298 -26.337 1.00 95.25 407 ALA A N 1
ATOM 2973 C CA . ALA A 1 407 ? 4.668 -4.654 -25.276 1.00 95.25 407 ALA A CA 1
ATOM 2974 C C . ALA A 1 407 ? 3.206 -4.476 -25.716 1.00 95.25 407 ALA A C 1
ATOM 2976 O O . ALA A 1 407 ? 2.372 -5.328 -25.415 1.00 95.25 407 ALA A O 1
ATOM 2977 N N . GLU A 1 408 ? 2.897 -3.404 -26.452 1.00 94.94 408 GLU A N 1
ATOM 2978 C CA . GLU A 1 408 ? 1.557 -3.169 -27.007 1.00 94.94 408 GLU A CA 1
ATOM 2979 C C . GLU A 1 408 ? 1.169 -4.266 -27.998 1.00 94.94 408 GLU A C 1
ATOM 2981 O O . GLU A 1 408 ? 0.126 -4.904 -27.842 1.00 94.94 408 GLU A O 1
ATOM 2986 N N . LYS A 1 409 ? 2.056 -4.567 -28.954 1.00 95.81 409 LYS A N 1
ATOM 2987 C CA . LYS A 1 409 ? 1.838 -5.655 -29.917 1.00 95.81 409 LYS A CA 1
ATOM 2988 C C . LYS A 1 409 ? 1.757 -7.018 -29.241 1.00 95.81 409 LYS A C 1
ATOM 2990 O O . LYS A 1 409 ? 1.000 -7.873 -29.683 1.00 95.81 409 LYS A O 1
ATOM 2995 N N . LEU A 1 410 ? 2.519 -7.250 -28.173 1.00 94.50 410 LEU A N 1
ATOM 2996 C CA . LEU A 1 410 ? 2.488 -8.513 -27.439 1.00 94.50 410 LEU A CA 1
ATOM 2997 C C . LEU A 1 410 ? 1.128 -8.752 -26.781 1.00 94.50 410 LEU A C 1
ATOM 2999 O O . LEU A 1 410 ? 0.636 -9.879 -26.809 1.00 94.50 410 LEU A O 1
ATOM 3003 N N . VAL A 1 411 ? 0.527 -7.703 -26.213 1.00 93.38 411 VAL A N 1
ATOM 3004 C CA . VAL A 1 411 ? -0.814 -7.761 -25.616 1.00 93.38 411 VAL A CA 1
ATOM 3005 C C . VAL A 1 411 ? -1.895 -7.932 -26.690 1.00 93.38 411 VAL A C 1
ATOM 3007 O O . VAL A 1 411 ? -2.848 -8.675 -26.465 1.00 93.38 411 VAL A O 1
ATOM 3010 N N . GLU A 1 412 ? -1.749 -7.288 -27.851 1.00 94.94 412 GLU A N 1
ATOM 3011 C CA . GLU A 1 412 ? -2.732 -7.347 -28.943 1.00 94.94 412 GLU A CA 1
ATOM 3012 C C . GLU A 1 412 ? -2.669 -8.653 -29.757 1.00 94.94 412 GLU A C 1
ATOM 3014 O O . GLU A 1 412 ? -3.697 -9.272 -30.034 1.00 94.94 412 GLU A O 1
ATOM 3019 N N . GLU A 1 413 ? -1.468 -9.088 -30.141 1.00 95.56 413 GLU A N 1
ATOM 3020 C CA . GLU A 1 413 ? -1.242 -10.183 -31.097 1.00 95.56 413 GLU A CA 1
ATOM 3021 C C . GLU A 1 413 ? -0.876 -11.513 -30.414 1.00 95.56 413 GLU A C 1
ATOM 3023 O O . GLU A 1 413 ? -1.056 -12.589 -30.991 1.00 95.56 413 GLU A O 1
ATOM 3028 N N . GLY A 1 414 ? -0.368 -11.460 -29.179 1.00 92.81 414 GLY A N 1
ATOM 3029 C CA . GLY A 1 414 ? 0.085 -12.622 -28.421 1.00 92.81 414 GLY A CA 1
ATOM 3030 C C . GLY A 1 414 ? 1.507 -13.091 -28.760 1.00 92.81 414 GLY A C 1
ATOM 3031 O O . GLY A 1 414 ? 2.064 -12.835 -29.826 1.00 92.81 414 GLY A O 1
ATOM 3032 N N . VAL A 1 415 ? 2.101 -13.836 -27.823 1.00 92.31 415 VAL A N 1
ATOM 3033 C CA . VAL A 1 415 ? 3.517 -14.259 -27.845 1.00 92.31 415 VAL A CA 1
ATOM 3034 C C . VAL A 1 415 ? 3.918 -14.989 -29.130 1.00 92.31 415 VAL A C 1
ATOM 3036 O O . VAL A 1 415 ? 4.947 -14.669 -29.718 1.00 92.31 415 VAL A O 1
ATOM 3039 N N . GLU A 1 416 ? 3.120 -15.957 -29.583 1.00 93.19 416 GLU A N 1
ATOM 3040 C CA . GLU A 1 416 ? 3.469 -16.794 -30.741 1.00 93.19 416 GLU A CA 1
ATOM 3041 C C . GLU A 1 416 ? 3.530 -15.988 -32.046 1.00 93.19 416 GLU A C 1
ATOM 3043 O O . GLU A 1 416 ? 4.426 -16.193 -32.865 1.00 93.19 416 GLU A O 1
ATOM 3048 N N . ALA A 1 417 ? 2.612 -15.032 -32.226 1.00 94.62 417 ALA A N 1
ATOM 3049 C CA . ALA A 1 417 ? 2.603 -14.156 -33.393 1.00 94.62 417 ALA A CA 1
ATOM 3050 C C . ALA A 1 417 ? 3.835 -13.243 -33.405 1.00 94.62 417 ALA A C 1
ATOM 3052 O O . ALA A 1 417 ? 4.492 -13.100 -34.439 1.00 94.62 417 ALA A O 1
ATOM 3053 N N . ARG A 1 418 ? 4.197 -12.690 -32.239 1.00 95.19 418 ARG A N 1
ATOM 3054 C CA . ARG A 1 418 ? 5.373 -11.823 -32.104 1.00 95.19 418 ARG A CA 1
ATOM 3055 C C . ARG A 1 418 ? 6.688 -12.570 -32.314 1.00 95.19 418 ARG A C 1
ATOM 3057 O O . ARG A 1 418 ? 7.560 -12.064 -33.013 1.00 95.19 418 ARG A O 1
ATOM 3064 N N . LEU A 1 419 ? 6.808 -13.796 -31.800 1.00 92.75 419 LEU A N 1
ATOM 3065 C CA . LEU A 1 419 ? 7.970 -14.657 -32.056 1.00 92.75 419 LEU A CA 1
ATOM 3066 C C . LEU A 1 419 ? 8.111 -15.015 -33.544 1.00 92.75 419 LEU A C 1
ATOM 3068 O O . LEU A 1 419 ? 9.222 -15.018 -34.071 1.00 92.75 419 LEU A O 1
ATOM 3072 N N . ALA A 1 420 ? 7.003 -15.279 -34.242 1.00 91.94 420 ALA A N 1
ATOM 3073 C CA . ALA A 1 420 ? 7.021 -15.560 -35.680 1.00 91.94 420 ALA A CA 1
ATOM 3074 C C . ALA A 1 420 ? 7.382 -14.330 -36.535 1.00 91.94 420 ALA A C 1
ATOM 3076 O O . ALA A 1 420 ? 7.882 -14.484 -37.649 1.00 91.94 420 ALA A O 1
ATOM 3077 N N . ALA A 1 421 ? 7.142 -13.125 -36.014 1.00 93.75 421 ALA A N 1
ATOM 3078 C CA . ALA A 1 421 ? 7.460 -11.851 -36.650 1.00 93.75 421 ALA A CA 1
ATOM 3079 C C . ALA A 1 421 ? 8.864 -11.316 -36.303 1.00 93.75 421 ALA A C 1
ATOM 3081 O O . ALA A 1 421 ? 9.135 -10.142 -36.550 1.00 93.75 421 ALA A O 1
ATOM 3082 N N . ALA A 1 422 ? 9.738 -12.147 -35.722 1.00 92.69 422 ALA A N 1
ATOM 3083 C CA . ALA A 1 422 ? 11.112 -11.774 -35.402 1.00 92.69 422 ALA A CA 1
ATOM 3084 C C . ALA A 1 422 ? 11.903 -11.326 -36.644 1.00 92.69 422 ALA A C 1
ATOM 3086 O O . ALA A 1 422 ? 11.798 -11.922 -37.721 1.00 92.69 422 ALA A O 1
ATOM 3087 N N . ASP A 1 423 ? 12.754 -10.316 -36.471 1.00 93.44 423 ASP A N 1
ATOM 3088 C CA . ASP A 1 423 ? 13.627 -9.805 -37.520 1.00 93.44 423 ASP A CA 1
ATOM 3089 C C . ASP A 1 423 ? 14.609 -10.886 -37.989 1.00 93.44 423 ASP A C 1
ATOM 3091 O O . ASP A 1 423 ? 15.274 -11.577 -37.202 1.00 93.44 423 ASP A O 1
ATOM 3095 N N . ALA A 1 424 ? 14.745 -11.011 -39.310 1.00 89.88 424 ALA A N 1
ATOM 3096 C CA . ALA A 1 424 ? 15.662 -11.963 -39.914 1.00 89.88 424 ALA A CA 1
ATOM 3097 C C . ALA A 1 424 ? 17.112 -11.630 -39.525 1.00 89.88 424 ALA A C 1
ATOM 3099 O O . ALA A 1 424 ? 17.674 -10.638 -39.978 1.00 89.88 424 ALA A O 1
ATOM 3100 N N . GLY A 1 425 ? 17.730 -12.492 -38.715 1.00 88.25 425 GLY A N 1
ATOM 3101 C CA . GLY A 1 425 ? 19.122 -12.341 -38.283 1.00 88.25 425 GLY A CA 1
ATOM 3102 C C . GLY A 1 425 ? 19.311 -11.755 -36.882 1.00 88.25 425 GLY A C 1
ATOM 3103 O O . GLY A 1 425 ? 20.431 -11.826 -36.381 1.00 88.25 425 GLY A O 1
ATOM 3104 N N . ALA A 1 426 ? 18.255 -11.300 -36.195 1.00 88.94 426 ALA A N 1
ATOM 3105 C CA . ALA A 1 426 ? 18.369 -10.691 -34.862 1.00 88.94 426 ALA A CA 1
ATOM 3106 C C . ALA A 1 426 ? 19.088 -11.590 -33.839 1.00 88.94 426 ALA A C 1
ATOM 3108 O O . ALA A 1 426 ? 19.964 -11.137 -33.103 1.00 88.94 426 ALA A O 1
ATOM 3109 N N . ALA A 1 427 ? 18.783 -12.891 -33.838 1.00 86.81 427 ALA A N 1
ATOM 3110 C CA . ALA A 1 427 ? 19.462 -13.861 -32.979 1.00 86.81 427 ALA A CA 1
ATOM 3111 C C . ALA A 1 427 ? 20.960 -14.018 -33.313 1.00 86.81 427 ALA A C 1
ATOM 3113 O O . ALA A 1 427 ? 21.781 -14.176 -32.411 1.00 86.81 427 ALA A O 1
ATOM 3114 N N . ALA A 1 428 ? 21.324 -13.963 -34.599 1.00 88.56 428 ALA A N 1
ATOM 3115 C CA . ALA A 1 428 ? 22.716 -14.064 -35.032 1.00 88.56 428 ALA A CA 1
ATOM 3116 C C . ALA A 1 428 ? 23.506 -12.795 -34.681 1.00 88.56 428 ALA A C 1
ATOM 3118 O O . ALA A 1 428 ? 24.650 -12.889 -34.242 1.00 88.56 428 ALA A O 1
ATOM 3119 N N . GLU A 1 429 ? 22.888 -11.621 -34.826 1.00 88.56 429 GLU A N 1
ATOM 3120 C CA . GLU A 1 429 ? 23.477 -10.344 -34.419 1.00 88.56 429 GLU A CA 1
ATOM 3121 C C . GLU A 1 429 ? 23.716 -10.274 -32.909 1.00 88.56 429 GLU A C 1
ATOM 3123 O O . GLU A 1 429 ? 24.801 -9.883 -32.482 1.00 88.56 429 GLU A O 1
ATOM 3128 N N . ALA A 1 430 ? 22.742 -10.714 -32.109 1.00 85.81 430 ALA A N 1
ATOM 3129 C CA . ALA A 1 430 ? 22.870 -10.747 -30.656 1.00 85.81 430 ALA A CA 1
ATOM 3130 C C . ALA A 1 430 ? 23.993 -11.680 -30.185 1.00 85.81 430 ALA A C 1
ATOM 3132 O O . ALA A 1 430 ? 24.753 -11.328 -29.283 1.00 85.81 430 ALA A O 1
ATOM 3133 N N . GLU A 1 431 ? 24.127 -12.860 -30.799 1.00 86.19 431 GLU A N 1
ATOM 3134 C CA . GLU A 1 431 ? 25.206 -13.790 -30.453 1.00 86.19 431 GLU A CA 1
ATOM 3135 C C . GLU A 1 431 ? 26.577 -13.259 -30.893 1.00 86.19 431 GLU A C 1
ATOM 3137 O O . GLU A 1 431 ? 27.556 -13.433 -30.168 1.00 86.19 431 GLU A O 1
ATOM 3142 N N . ALA A 1 432 ? 26.659 -12.555 -32.027 1.00 87.44 432 ALA A N 1
ATOM 3143 C CA . ALA A 1 432 ? 27.892 -11.897 -32.456 1.00 87.44 432 ALA A CA 1
ATOM 3144 C C . ALA A 1 432 ? 28.334 -10.807 -31.464 1.00 87.44 432 ALA A C 1
ATOM 3146 O O . ALA A 1 432 ? 29.508 -10.766 -31.086 1.00 87.44 432 ALA A O 1
ATOM 3147 N N . ASP A 1 433 ? 27.404 -9.974 -30.989 1.00 85.94 433 ASP A N 1
ATOM 3148 C CA . ASP A 1 433 ? 27.694 -8.955 -29.974 1.00 85.94 433 ASP A CA 1
ATOM 3149 C C . ASP A 1 433 ? 28.106 -9.575 -28.649 1.00 85.94 433 ASP A C 1
ATOM 3151 O O . ASP A 1 433 ? 29.113 -9.172 -28.063 1.00 85.94 433 ASP A O 1
ATOM 3155 N N . ARG A 1 434 ? 27.371 -10.596 -28.201 1.00 84.12 434 ARG A N 1
ATOM 3156 C CA . ARG A 1 434 ? 27.684 -11.346 -26.986 1.00 84.12 434 ARG A CA 1
ATOM 3157 C C . ARG A 1 434 ? 29.075 -11.976 -27.050 1.00 84.12 434 ARG A C 1
ATOM 3159 O O . ARG A 1 434 ? 29.833 -11.859 -26.088 1.00 84.12 434 ARG A O 1
ATOM 3166 N N . ALA A 1 435 ? 29.430 -12.615 -28.163 1.00 84.75 435 ALA A N 1
ATOM 3167 C CA . ALA A 1 435 ? 30.745 -13.221 -28.355 1.00 84.75 435 ALA A CA 1
ATOM 3168 C C . ALA A 1 435 ? 31.867 -12.170 -28.372 1.00 84.75 435 ALA A C 1
ATOM 3170 O O . ALA A 1 435 ? 32.899 -12.365 -27.732 1.00 84.75 435 ALA A O 1
ATOM 3171 N N . ALA A 1 436 ? 31.654 -11.039 -29.051 1.00 83.69 436 ALA A N 1
ATOM 3172 C CA . ALA A 1 436 ? 32.618 -9.942 -29.079 1.00 83.69 436 ALA A CA 1
ATOM 3173 C C . ALA A 1 436 ? 32.832 -9.329 -27.686 1.00 83.69 436 ALA A C 1
ATOM 3175 O O . ALA A 1 436 ? 33.963 -9.071 -27.292 1.00 83.69 436 ALA A O 1
ATOM 3176 N N . LEU A 1 437 ? 31.764 -9.157 -26.905 1.00 77.31 437 LEU A N 1
ATOM 3177 C CA . LEU A 1 437 ? 31.849 -8.647 -25.535 1.00 77.31 437 LEU A CA 1
ATOM 3178 C C . LEU A 1 437 ? 32.566 -9.600 -24.584 1.00 77.31 437 LEU A C 1
ATOM 3180 O O . LEU A 1 437 ? 33.327 -9.158 -23.727 1.00 77.31 437 LEU A O 1
ATOM 3184 N N . LEU A 1 438 ? 32.349 -10.905 -24.741 1.00 76.00 438 LEU A N 1
ATOM 3185 C CA . LEU A 1 438 ? 33.092 -11.914 -23.991 1.00 76.00 438 LEU A CA 1
ATOM 3186 C C . LEU A 1 438 ? 34.589 -11.882 -24.325 1.00 76.00 438 LEU A C 1
ATOM 3188 O O . LEU A 1 438 ? 35.401 -12.052 -23.423 1.00 76.00 438 LEU A O 1
ATOM 3192 N N . ALA A 1 439 ? 34.950 -11.622 -25.584 1.00 76.88 439 ALA A N 1
ATOM 3193 C CA . ALA A 1 439 ? 36.343 -11.468 -25.994 1.00 76.88 439 ALA A CA 1
ATOM 3194 C C . ALA A 1 439 ? 36.978 -10.164 -25.466 1.00 76.88 439 ALA A C 1
ATOM 3196 O O . ALA A 1 439 ? 38.122 -10.180 -25.015 1.00 76.88 439 ALA A O 1
ATOM 3197 N N . ASP A 1 440 ? 36.235 -9.050 -25.471 1.00 70.69 440 ASP A N 1
ATOM 3198 C CA . ASP A 1 440 ? 36.706 -7.739 -24.994 1.00 70.69 440 ASP A CA 1
ATOM 3199 C C . ASP A 1 440 ? 36.916 -7.703 -23.465 1.00 70.69 440 ASP A C 1
ATOM 3201 O O . ASP A 1 440 ? 37.750 -6.944 -22.969 1.00 70.69 440 ASP A O 1
ATOM 3205 N N . GLN A 1 441 ? 36.193 -8.534 -22.702 1.00 62.81 441 GLN A N 1
ATOM 3206 C CA . GLN A 1 441 ? 36.320 -8.621 -21.238 1.00 62.81 441 GLN A CA 1
ATOM 3207 C C . GLN A 1 441 ? 37.587 -9.362 -20.760 1.00 62.81 441 GLN A C 1
ATOM 3209 O O . GLN A 1 441 ? 37.850 -9.375 -19.555 1.00 62.81 441 GLN A O 1
ATOM 3214 N N . GLY A 1 442 ? 38.401 -9.879 -21.691 1.00 53.84 442 GLY A N 1
ATOM 3215 C CA . GLY A 1 442 ? 39.718 -10.467 -21.438 1.00 53.84 442 GLY A CA 1
ATOM 3216 C C . GLY A 1 442 ? 39.682 -11.841 -20.764 1.00 53.84 442 GLY A C 1
ATOM 3217 O O . GLY A 1 442 ? 38.702 -12.227 -20.124 1.00 53.84 442 GLY A O 1
ATOM 3218 N N . ASP A 1 443 ? 40.781 -12.587 -20.897 1.00 57.81 443 ASP A N 1
ATOM 3219 C CA . ASP A 1 443 ? 40.980 -13.818 -20.132 1.00 57.81 443 ASP A CA 1
ATOM 3220 C C . ASP A 1 443 ? 41.057 -13.504 -18.629 1.00 57.81 443 ASP A C 1
ATOM 3222 O O . ASP A 1 443 ? 41.559 -12.456 -18.219 1.00 57.81 443 ASP A O 1
ATOM 3226 N N . ASP A 1 444 ? 40.533 -14.434 -17.826 1.00 50.09 444 ASP A N 1
ATOM 3227 C CA . ASP A 1 444 ? 40.416 -14.415 -16.363 1.00 50.09 444 ASP A CA 1
ATOM 3228 C C . ASP A 1 444 ? 41.284 -13.370 -15.628 1.00 50.09 444 ASP A C 1
ATOM 3230 O O . ASP A 1 444 ? 42.493 -13.537 -15.442 1.00 50.09 444 ASP A O 1
ATOM 3234 N N . ALA A 1 445 ? 40.621 -12.331 -15.107 1.00 55.00 445 ALA A N 1
ATOM 3235 C CA . ALA A 1 445 ? 41.234 -11.227 -14.365 1.00 55.00 445 ALA A CA 1
ATOM 3236 C C . ALA A 1 445 ? 42.056 -11.661 -13.133 1.00 55.00 445 ALA A C 1
ATOM 3238 O O . ALA A 1 445 ? 42.858 -10.880 -12.621 1.00 55.00 445 ALA A O 1
ATOM 3239 N N . ASN A 1 446 ? 41.881 -12.893 -12.642 1.00 58.12 446 ASN A N 1
ATOM 3240 C CA . ASN A 1 446 ? 42.637 -13.424 -11.508 1.00 58.12 446 ASN A CA 1
ATOM 3241 C C . ASN A 1 446 ? 43.880 -14.229 -11.913 1.00 58.12 446 ASN A C 1
ATOM 3243 O O . ASN A 1 446 ? 44.588 -14.723 -11.025 1.00 58.12 446 ASN A O 1
ATOM 3247 N N . ALA A 1 447 ? 44.146 -14.375 -13.219 1.00 60.72 447 ALA A N 1
ATOM 3248 C CA . ALA A 1 447 ? 45.186 -15.242 -13.768 1.00 60.72 447 ALA A CA 1
ATOM 3249 C C . ALA A 1 447 ? 45.148 -16.644 -13.129 1.00 60.72 447 ALA A C 1
ATOM 3251 O O . ALA A 1 447 ? 46.186 -17.215 -12.775 1.00 60.72 447 ALA A O 1
ATOM 3252 N N . SER A 1 448 ? 43.945 -17.184 -12.895 1.00 62.12 448 SER A N 1
ATOM 3253 C CA . SER A 1 448 ? 43.761 -18.417 -12.127 1.00 62.12 448 SER A CA 1
ATOM 3254 C C . SER A 1 448 ? 44.422 -19.590 -12.832 1.00 62.12 448 SER A C 1
ATOM 3256 O O . SER A 1 448 ? 44.989 -20.441 -12.157 1.00 62.12 448 SER A O 1
ATOM 3258 N N . GLU A 1 449 ? 44.444 -19.606 -14.167 1.00 64.69 449 GLU A N 1
ATOM 3259 C CA . GLU A 1 449 ? 45.182 -20.613 -14.937 1.00 64.69 449 GLU A CA 1
ATOM 3260 C C . GLU A 1 449 ? 46.694 -20.520 -14.715 1.00 64.69 449 GLU A C 1
ATOM 3262 O O . GLU A 1 449 ? 47.317 -21.530 -14.391 1.00 64.69 449 GLU A O 1
ATOM 3267 N N . ALA A 1 450 ? 47.273 -19.316 -14.738 1.00 65.88 450 ALA A N 1
ATOM 3268 C CA . ALA A 1 450 ? 48.689 -19.115 -14.425 1.00 65.88 450 ALA A CA 1
ATOM 3269 C C . ALA A 1 450 ? 49.022 -19.500 -12.968 1.00 65.88 450 ALA A C 1
ATOM 3271 O O . ALA A 1 450 ? 50.070 -20.084 -12.695 1.00 65.88 450 ALA A O 1
ATOM 3272 N N . ARG A 1 451 ? 48.117 -19.237 -12.010 1.00 65.62 451 ARG A N 1
ATOM 3273 C CA . ARG A 1 451 ? 48.252 -19.691 -10.610 1.00 65.62 451 ARG A CA 1
ATOM 3274 C C . ARG A 1 451 ? 48.119 -21.208 -10.475 1.00 65.62 451 ARG A C 1
ATOM 3276 O O . ARG A 1 451 ? 48.857 -21.810 -9.699 1.00 65.62 451 ARG A O 1
ATOM 3283 N N . VAL A 1 452 ? 47.215 -21.837 -11.222 1.00 68.50 452 VAL A N 1
ATOM 3284 C CA . VAL A 1 452 ? 47.051 -23.297 -11.270 1.00 68.50 452 VAL A CA 1
ATOM 3285 C C . VAL A 1 452 ? 48.286 -23.956 -11.887 1.00 68.50 452 VAL A C 1
ATOM 3287 O O . VAL A 1 452 ? 48.746 -24.973 -11.366 1.00 68.50 452 VAL A O 1
ATOM 3290 N N . GLU A 1 453 ? 48.875 -23.375 -12.932 1.00 76.94 453 GLU A N 1
ATOM 3291 C CA . GLU A 1 453 ? 50.148 -23.826 -13.504 1.00 76.94 453 GLU A CA 1
ATOM 3292 C C . GLU A 1 453 ? 51.313 -23.675 -12.523 1.00 76.94 453 GLU A C 1
ATOM 3294 O O . GLU A 1 453 ? 52.103 -24.608 -12.383 1.00 76.94 453 GLU A O 1
ATOM 3299 N N . LEU A 1 454 ? 51.381 -22.572 -11.769 1.00 71.94 454 LEU A N 1
ATOM 3300 C CA . LEU A 1 454 ? 52.390 -22.378 -10.721 1.00 71.94 454 LEU A CA 1
ATOM 3301 C C . LEU A 1 454 ? 52.253 -23.410 -9.586 1.00 71.94 454 LEU A C 1
ATOM 3303 O O . LEU A 1 454 ? 53.235 -23.966 -9.101 1.00 71.94 454 LEU A O 1
ATOM 3307 N N . ILE A 1 455 ? 51.021 -23.721 -9.176 1.00 67.31 455 ILE A N 1
ATOM 3308 C CA . ILE A 1 455 ? 50.747 -24.769 -8.180 1.00 67.31 455 ILE A CA 1
ATOM 3309 C C . ILE A 1 455 ? 51.145 -26.150 -8.720 1.00 67.31 455 ILE A C 1
ATOM 3311 O O . ILE A 1 455 ? 51.697 -26.969 -7.981 1.00 67.31 455 ILE A O 1
ATOM 3315 N N . ARG A 1 456 ? 50.877 -26.431 -10.001 1.00 77.81 456 ARG A N 1
ATOM 3316 C CA . ARG A 1 456 ? 51.270 -27.690 -10.652 1.00 77.81 456 ARG A CA 1
ATOM 3317 C C . ARG A 1 456 ? 52.789 -27.808 -10.781 1.00 77.81 456 ARG A C 1
ATOM 3319 O O . ARG A 1 456 ? 53.316 -28.889 -10.520 1.00 77.81 456 ARG A O 1
ATOM 3326 N N . SER A 1 457 ? 53.498 -26.728 -11.107 1.00 73.94 457 SER A N 1
ATOM 3327 C CA . SER A 1 457 ? 54.962 -26.734 -11.214 1.00 73.94 457 SER A CA 1
ATOM 3328 C C . SER A 1 457 ? 55.642 -26.921 -9.852 1.00 73.94 457 SER A C 1
ATOM 3330 O O . SER A 1 457 ? 56.576 -27.709 -9.755 1.00 73.94 457 SER A O 1
ATOM 3332 N N . HIS A 1 458 ? 55.101 -26.333 -8.780 1.00 67.19 458 HIS A N 1
ATOM 3333 C CA . HIS A 1 458 ? 55.572 -26.543 -7.401 1.00 67.19 458 HIS A CA 1
ATOM 3334 C C . HIS A 1 458 ? 55.285 -27.948 -6.846 1.00 67.19 458 HIS A C 1
ATOM 3336 O O . HIS A 1 458 ? 55.887 -28.345 -5.855 1.00 67.19 458 HIS A O 1
ATOM 3342 N N . ARG A 1 459 ? 54.346 -28.693 -7.443 1.00 55.50 459 ARG A N 1
ATOM 3343 C CA . ARG A 1 459 ? 54.052 -30.094 -7.090 1.00 55.50 459 ARG A CA 1
ATOM 3344 C C . ARG A 1 459 ? 54.824 -31.116 -7.926 1.00 55.50 459 ARG A C 1
ATOM 3346 O O . ARG A 1 459 ? 54.777 -32.300 -7.608 1.00 55.50 459 ARG A O 1
ATOM 3353 N N . SER A 1 460 ? 55.457 -30.669 -9.010 1.00 56.81 460 SER A N 1
ATOM 3354 C CA . SER A 1 460 ? 56.203 -31.516 -9.953 1.00 56.81 460 SER A CA 1
ATOM 3355 C C . SER A 1 460 ? 57.724 -31.448 -9.742 1.00 56.81 460 SER A C 1
ATOM 3357 O O . SER A 1 460 ? 58.458 -32.162 -10.424 1.00 56.81 460 SER A O 1
ATOM 3359 N N . ALA A 1 461 ? 58.178 -30.597 -8.817 1.00 49.22 461 ALA A N 1
ATOM 3360 C CA . ALA A 1 461 ? 59.522 -30.555 -8.240 1.00 49.22 461 ALA A CA 1
ATOM 3361 C C . ALA A 1 461 ? 59.463 -31.106 -6.811 1.00 49.22 461 ALA A C 1
ATOM 3363 O O . ALA A 1 461 ? 60.460 -31.736 -6.391 1.00 49.22 461 ALA A O 1
#

Secondary structure (DSSP, 8-state):
-PPPGGGSGGGHHHHHHHHHHTS-HHHHHHT--HHHHTSHHHHHHHHHHHHHHHHHHHHHTT---S-----THHHHHHHHHTTSS-HHHHHHHHHHHHHHHHHHHHHS---PPP--S--HHHHHHHHHHHGGG-SS--EEEE-S-HHHHHHHHHTT-SEEEE-TTT---HHHHHHHHHHHHHHT--EEEEEEGGG--HHHHHHH-SSHHHHHHHHHHHHHHHHTTT---EEEEEE-SSHHHHHHHHHHHHHH--S-BEE--TT-BSTTHHHHHHHHHHHHHHHTT--SEE---BSS-HHHHHHHHHHHHHHTTSS--SS-EEEE----TT--S-HHHHHHHHHHHHTTT----EEEEES-TTTHHHHTTTSSEEEEEETTEEEEEETTEEEEEEEGGGHHHHHHHHHHHHHHH-HHHHHHT--TTHHHHHHHHHHHHHHHT-S-TT-HHHHHHHHHHHH--

Mean predicted aligned error: 14.95 Å

Foldseek 3Di:
DDDPPCPDPLVVLQVLLCVLAVHNLVCLQPPDDPVNCVQLLSVQLNVLSVLSSVVVVCVVVVDQDPAFDADDSSNLSRCCSVVVDPSSRSSNVSNVVSVVVNVVCVVDPDADDDDPDDDLVVVLVVLLVVCVVDPDQAEAEDFQDLVSLLSNVVSPGQEYEDELLGPPDLVSLLVSLLSCVVSVHAYEYEAELVRFNPVLCVVPNSALVSLLVSVVVSVVSSVVNPRDRYEYEREYQQLVRRQSNQVVNVVVDPHAYEDFHACLEAPPSSLVSGCSRPVVCVVVVGHDHYWRHYPDGRVVRVVSRVVSCCVVVVDQQQWEAEAEDPDDPQFPDPRVVLSVLLCVLGVPVRQRFYEYGARALQCRLVVCLVGQWYWYDFPQWIQIDGSSHGQDIGGNVCRSVVRNVVSVCCSVVNSVVSNVNGDDCSRVVSVVRNVVSVVVVDDDPVVVVVVVVVVVVVVVD

Solvent-accessible surface area (backbone atoms only — not comparable to full-atom values): 25061 Å² total; per-residue (Å²): 133,82,79,81,71,68,88,44,80,39,39,54,54,43,56,50,47,17,64,61,64,75,45,75,45,58,48,57,74,76,69,53,50,72,75,57,47,66,37,48,40,42,37,43,42,44,51,47,49,52,53,50,31,52,50,46,51,44,40,74,72,72,51,75,79,94,72,65,78,46,65,77,75,36,33,50,46,17,36,33,73,66,64,79,32,54,66,64,55,40,51,42,51,40,36,55,49,14,47,52,52,34,52,52,44,71,75,57,77,81,82,72,87,80,90,76,93,62,55,75,65,56,47,38,54,47,44,44,62,45,46,86,70,49,95,59,86,45,67,49,80,43,74,57,46,60,68,58,47,50,39,40,57,72,30,58,42,58,23,42,33,43,35,63,60,46,49,81,48,69,67,52,52,34,50,49,41,44,56,26,53,80,67,73,35,37,39,34,46,43,43,35,67,94,46,54,47,67,73,48,37,76,73,61,37,98,40,38,68,32,48,40,51,54,49,53,58,50,51,51,50,30,51,77,61,71,43,78,62,48,31,38,27,58,25,23,65,50,49,66,54,22,44,53,22,49,55,54,35,61,78,71,46,92,57,48,32,45,42,40,33,37,77,33,35,39,78,68,60,10,52,54,48,26,46,60,31,48,52,54,37,49,76,71,71,45,65,74,44,74,47,57,40,52,62,62,62,55,63,54,26,52,47,50,50,50,51,50,32,33,76,72,66,76,36,83,55,63,35,61,46,77,47,61,57,94,62,58,100,68,40,72,54,66,41,68,57,54,44,51,53,37,52,62,73,44,71,83,66,56,45,65,42,36,36,29,43,24,25,22,46,80,53,25,46,70,78,39,39,88,25,56,33,32,35,14,23,45,96,72,24,20,39,28,22,48,56,48,42,51,30,38,71,41,52,52,92,44,38,54,60,52,52,51,57,48,54,53,47,37,74,74,62,30,67,71,56,52,62,72,65,36,46,91,55,26,53,59,53,50,50,51,48,34,53,50,51,58,59,72,69,51,78,65,94,77,44,54,66,62,51,50,50,51,55,50,54,69,70,75,108